Protein AF-A0A2S2QX15-F1 (afdb_monomer_lite)

Radius of gyration: 32.03 Å; chains: 1; bounding box: 72×60×104 Å

Structure (mmCIF, N/CA/C/O backbone):
data_AF-A0A2S2QX15-F1
#
_entry.id   AF-A0A2S2QX15-F1
#
loop_
_atom_site.group_PDB
_atom_site.id
_atom_site.type_symbol
_atom_site.label_atom_id
_atom_site.label_alt_id
_atom_site.label_comp_id
_atom_site.label_asym_id
_atom_site.label_entity_id
_atom_site.label_seq_id
_atom_site.pdbx_PDB_ins_code
_atom_site.Cartn_x
_atom_site.Cartn_y
_atom_site.Cartn_z
_atom_site.occupancy
_atom_site.B_iso_or_equiv
_atom_site.auth_seq_id
_atom_site.auth_comp_id
_atom_site.auth_asym_id
_atom_site.auth_atom_id
_atom_site.pdbx_PDB_model_num
ATOM 1 N N . MET A 1 1 ? -29.315 0.159 59.457 1.00 27.55 1 MET A N 1
ATOM 2 C CA . MET A 1 1 ? -27.875 0.452 59.262 1.00 27.55 1 MET A CA 1
ATOM 3 C C . MET A 1 1 ? -27.237 -0.835 58.752 1.00 27.55 1 MET A C 1
ATOM 5 O O . MET A 1 1 ? -27.309 -1.804 59.480 1.00 27.55 1 MET A O 1
ATOM 9 N N . PHE A 1 2 ? -26.742 -0.999 57.524 1.00 24.81 2 PHE A N 1
ATOM 10 C CA . PHE A 1 2 ? -26.252 -0.057 56.514 1.00 24.81 2 PHE A CA 1
ATOM 11 C C . PHE A 1 2 ? -27.090 -0.071 55.219 1.00 24.81 2 PHE A C 1
ATOM 13 O O . PHE A 1 2 ? -27.398 -1.121 54.667 1.00 24.81 2 PHE A O 1
ATOM 20 N N . ASN A 1 3 ? -27.420 1.132 54.743 1.00 28.34 3 ASN A N 1
ATOM 21 C CA . ASN A 1 3 ? -27.923 1.431 53.403 1.00 28.34 3 ASN A CA 1
ATOM 22 C C . ASN A 1 3 ? -26.813 1.128 52.381 1.00 28.34 3 ASN A C 1
ATOM 24 O O . ASN A 1 3 ? -25.879 1.917 52.247 1.00 28.34 3 ASN A O 1
ATOM 28 N N . MET A 1 4 ? -26.905 0.018 51.647 1.00 27.78 4 MET A N 1
ATOM 29 C CA . MET A 1 4 ? -26.188 -0.112 50.376 1.00 27.78 4 MET A CA 1
ATOM 30 C C . MET A 1 4 ? -27.019 0.584 49.297 1.00 27.78 4 MET A C 1
ATOM 32 O O . MET A 1 4 ? -28.167 0.217 49.055 1.00 27.78 4 MET A O 1
ATOM 36 N N . SER A 1 5 ? -26.464 1.647 48.707 1.00 30.95 5 SER A N 1
ATOM 37 C CA . SER A 1 5 ? -27.176 2.492 47.751 1.00 30.95 5 SER A CA 1
ATOM 38 C C . SER A 1 5 ? -27.582 1.699 46.506 1.00 30.95 5 SER A C 1
ATOM 40 O O . SER A 1 5 ? -26.845 0.841 46.012 1.00 30.95 5 SER A O 1
ATOM 42 N N . LYS A 1 6 ? -28.766 2.042 45.986 1.00 34.25 6 LYS A N 1
ATOM 43 C CA . LYS A 1 6 ? -29.424 1.512 44.777 1.00 34.25 6 LYS A CA 1
ATOM 44 C C . LYS A 1 6 ? -28.538 1.519 43.519 1.00 34.25 6 LYS A C 1
ATOM 46 O O . LYS A 1 6 ? -28.888 0.918 42.513 1.00 34.25 6 LYS A O 1
ATOM 51 N N . THR A 1 7 ? -27.368 2.135 43.593 1.00 33.84 7 THR A N 1
ATOM 52 C CA . THR A 1 7 ? -26.418 2.278 42.505 1.00 33.84 7 THR A CA 1
ATOM 53 C C . THR A 1 7 ? -25.345 1.194 42.455 1.00 33.84 7 THR A C 1
ATOM 55 O O . THR A 1 7 ? -24.893 0.863 41.367 1.00 33.84 7 THR A O 1
ATOM 58 N N . LYS A 1 8 ? -25.020 0.536 43.580 1.00 32.66 8 LYS A N 1
ATOM 59 C CA . LYS A 1 8 ? -24.206 -0.700 43.562 1.00 32.66 8 LYS A CA 1
ATOM 60 C C . LYS A 1 8 ? -24.964 -1.879 42.935 1.00 32.66 8 LYS A C 1
ATOM 62 O O . LYS A 1 8 ? -24.368 -2.729 42.283 1.00 32.66 8 LYS A O 1
ATOM 67 N N . LEU A 1 9 ? -26.292 -1.874 43.069 1.00 34.81 9 LEU A N 1
ATOM 68 C CA . LEU A 1 9 ? -27.201 -2.805 42.397 1.00 34.81 9 LEU A CA 1
ATOM 69 C C . LEU A 1 9 ? -27.260 -2.573 40.882 1.00 34.81 9 LEU A C 1
ATOM 71 O O . LEU A 1 9 ? -27.378 -3.546 40.148 1.00 34.81 9 LEU A O 1
ATOM 75 N N . LEU A 1 10 ? -27.101 -1.335 40.399 1.00 35.91 10 LEU A N 1
ATOM 76 C CA . LEU A 1 10 ? -27.077 -1.017 38.967 1.00 35.91 10 LEU A CA 1
ATOM 77 C C . LEU A 1 10 ? -25.871 -1.668 38.265 1.00 35.91 10 LEU A C 1
ATOM 79 O O . LEU A 1 10 ? -26.044 -2.256 37.216 1.00 35.91 10 LEU A O 1
ATOM 83 N N . ILE A 1 11 ? -24.682 -1.670 38.870 1.00 37.09 11 ILE A N 1
ATOM 84 C CA . ILE A 1 11 ? -23.447 -2.267 38.306 1.00 37.09 11 ILE A CA 1
ATOM 85 C C . ILE A 1 11 ? -23.578 -3.775 38.112 1.00 37.09 11 ILE A C 1
ATOM 87 O O . ILE A 1 11 ? -23.282 -4.315 37.047 1.00 37.09 11 ILE A O 1
ATOM 91 N N . LEU A 1 12 ? -24.049 -4.454 39.162 1.00 33.47 12 LEU A N 1
ATOM 92 C CA . LEU A 1 12 ? -24.316 -5.890 39.155 1.00 33.47 12 LEU A CA 1
ATOM 93 C C . LEU A 1 12 ? -25.425 -6.221 38.152 1.00 33.47 12 LEU A C 1
ATOM 95 O O . LEU A 1 12 ? -25.347 -7.227 37.451 1.00 33.47 12 LEU A O 1
ATOM 99 N N . SER A 1 13 ? -26.391 -5.312 38.008 1.00 34.25 13 SER A N 1
ATOM 100 C CA . SER A 1 13 ? -27.419 -5.372 36.977 1.00 34.25 13 SER A CA 1
ATOM 101 C C . SER A 1 13 ? -26.923 -4.977 35.586 1.00 34.25 13 SER A C 1
ATOM 103 O O . SER A 1 13 ? -27.748 -4.928 34.704 1.00 34.25 13 SER A O 1
ATOM 105 N N . LEU A 1 14 ? -25.653 -4.653 35.329 1.00 39.47 14 LEU A N 1
ATOM 106 C CA . LEU A 1 14 ? -25.147 -4.339 33.975 1.00 39.47 14 LEU A CA 1
ATOM 107 C C . LEU A 1 14 ? -24.124 -5.361 33.489 1.00 39.47 14 LEU A C 1
ATOM 109 O O . LEU A 1 14 ? -24.015 -5.607 32.292 1.00 39.47 14 LEU A O 1
ATOM 113 N N . MET A 1 15 ? -23.501 -6.082 34.421 1.00 39.91 15 MET A N 1
ATOM 114 C CA . MET A 1 15 ? -22.992 -7.413 34.104 1.00 39.91 15 MET A CA 1
ATOM 115 C C . MET A 1 15 ? -24.138 -8.392 33.823 1.00 39.91 15 MET A C 1
ATOM 117 O O . MET A 1 15 ? -23.907 -9.375 33.139 1.00 39.91 15 MET A O 1
ATOM 121 N N . VAL A 1 16 ? -25.362 -8.122 34.308 1.00 34.38 16 VAL A N 1
ATOM 122 C CA . VAL A 1 16 ? -26.565 -8.960 34.160 1.00 34.38 16 VAL A CA 1
ATOM 123 C C . VAL A 1 16 ? -27.833 -8.076 34.258 1.00 34.38 16 VAL A C 1
ATOM 125 O O . VAL A 1 16 ? -28.458 -8.015 35.310 1.00 34.38 16 VAL A O 1
ATOM 128 N N . ILE A 1 17 ? -28.185 -7.354 33.186 1.00 30.58 17 ILE A N 1
ATOM 129 C CA . ILE A 1 17 ? -29.353 -6.433 33.003 1.00 30.58 17 ILE A CA 1
ATOM 130 C C . ILE A 1 17 ? -30.552 -6.670 33.960 1.00 30.58 17 ILE A C 1
ATOM 132 O O . ILE A 1 17 ? -31.004 -7.796 34.068 1.00 30.58 17 ILE A O 1
ATOM 136 N N . LYS A 1 18 ? -31.162 -5.623 34.558 1.00 27.56 18 LYS A N 1
ATOM 137 C CA . LYS A 1 18 ? -32.580 -5.558 35.035 1.00 27.56 18 LYS A CA 1
ATOM 138 C C . LYS A 1 18 ? -33.056 -4.093 35.221 1.00 27.56 18 LYS A C 1
ATOM 140 O O . LYS A 1 18 ? -32.657 -3.479 36.201 1.00 27.56 18 LYS A O 1
ATOM 145 N N . PRO A 1 19 ? -33.923 -3.525 34.340 1.00 32.06 19 PRO A N 1
ATOM 146 C CA . PRO A 1 19 ? -34.590 -2.229 34.475 1.00 32.06 19 PRO A CA 1
ATOM 147 C C . PRO A 1 19 ? -35.707 -2.232 35.526 1.00 32.06 19 PRO A C 1
ATOM 149 O O . PRO A 1 19 ? -36.268 -3.277 35.873 1.00 32.06 19 PRO A O 1
ATOM 152 N N . ILE A 1 20 ? -36.071 -1.016 35.929 1.00 31.77 20 ILE A N 1
ATOM 153 C CA . ILE A 1 20 ? -37.351 -0.616 36.520 1.00 31.77 20 ILE A CA 1
ATOM 154 C C . ILE A 1 20 ? -37.823 0.513 35.580 1.00 31.77 20 ILE A C 1
ATOM 156 O O . ILE A 1 20 ? -37.215 1.578 35.590 1.00 31.77 20 ILE A O 1
ATOM 160 N N . CYS A 1 21 ? -38.676 0.252 34.584 1.00 33.00 21 CYS A N 1
ATOM 161 C CA . CYS A 1 21 ? -40.125 0.107 34.730 1.00 33.00 21 CYS A CA 1
ATOM 162 C C . CYS A 1 21 ? -40.722 -0.943 33.768 1.00 33.00 21 CYS A C 1
ATOM 164 O O . CYS A 1 21 ? -41.161 -0.625 32.676 1.00 33.00 21 CYS A O 1
ATOM 166 N N . SER A 1 22 ? -40.832 -2.190 34.215 1.00 36.91 22 SER A N 1
ATOM 167 C CA . SER A 1 22 ? -41.876 -3.134 33.786 1.00 36.91 22 SER A CA 1
ATOM 168 C C . SER A 1 22 ? -41.894 -4.307 34.767 1.00 36.91 22 SER A C 1
ATOM 170 O O . SER A 1 22 ? -40.903 -4.579 35.445 1.00 36.91 22 SER A O 1
ATOM 172 N N . THR A 1 23 ? -43.026 -4.993 34.871 1.00 36.34 23 THR A N 1
ATOM 173 C CA . THR A 1 23 ? -43.320 -6.127 35.772 1.00 36.34 23 THR A CA 1
ATOM 174 C C . THR A 1 23 ? -42.405 -7.351 35.633 1.00 36.34 23 THR A C 1
ATOM 176 O O . THR A 1 23 ? -42.550 -8.308 36.390 1.00 36.34 23 THR A O 1
ATOM 179 N N . ASN A 1 24 ? -41.459 -7.357 34.696 1.00 36.88 24 ASN A N 1
ATOM 180 C CA . ASN A 1 24 ? -40.593 -8.508 34.460 1.00 36.88 24 ASN A CA 1
ATOM 181 C C . ASN A 1 24 ? -39.430 -8.542 35.465 1.00 36.88 24 ASN A C 1
ATOM 183 O O . ASN A 1 24 ? -39.275 -7.601 36.230 1.00 36.88 24 ASN A O 1
ATOM 187 N N . ASP A 1 25 ? -38.589 -9.590 35.492 1.00 40.06 25 ASP A N 1
ATOM 188 C CA . ASP A 1 25 ? -37.358 -9.799 36.302 1.00 40.06 25 ASP A CA 1
ATOM 189 C C . ASP A 1 25 ? -36.215 -10.183 35.332 1.00 40.06 25 ASP A C 1
ATOM 191 O O . ASP A 1 25 ? -36.330 -11.162 34.594 1.00 40.06 25 ASP A O 1
ATOM 195 N N . TYR A 1 26 ? -35.130 -9.407 35.273 1.00 39.25 26 TYR A N 1
ATOM 196 C CA . TYR A 1 26 ? -34.058 -9.585 34.307 1.00 39.25 26 TYR A CA 1
ATOM 197 C C . TYR A 1 26 ? -32.695 -9.961 34.911 1.00 39.25 26 TYR A C 1
ATOM 199 O O . TYR A 1 26 ? -31.809 -10.263 34.118 1.00 39.25 26 TYR A O 1
ATOM 207 N N . THR A 1 27 ? -32.588 -10.156 36.238 1.00 38.66 27 THR A N 1
ATOM 208 C CA . THR A 1 27 ? -31.412 -10.596 37.050 1.00 38.66 27 THR A CA 1
ATOM 209 C C . THR A 1 27 ? -30.694 -11.890 36.592 1.00 38.66 27 THR A C 1
ATOM 211 O O . THR A 1 27 ? -29.867 -12.462 37.294 1.00 38.66 27 THR A O 1
ATOM 214 N N . LYS A 1 28 ? -31.024 -12.393 35.401 1.00 41.00 28 LYS A N 1
ATOM 215 C CA . LYS A 1 28 ? -30.581 -13.628 34.757 1.00 41.00 28 LYS A CA 1
ATOM 216 C C . LYS A 1 28 ? -30.010 -13.408 33.344 1.00 41.00 28 LYS A C 1
ATOM 218 O O . LYS A 1 28 ? -29.895 -14.394 32.623 1.00 41.00 28 LYS A O 1
ATOM 223 N N . LEU A 1 29 ? -29.729 -12.176 32.897 1.00 39.59 29 LEU A N 1
ATOM 224 C CA . LEU A 1 29 ? -29.363 -11.890 31.495 1.00 39.59 29 LEU A CA 1
ATOM 225 C C . LEU A 1 29 ? -28.004 -12.424 31.026 1.00 39.59 29 LEU A C 1
ATOM 227 O O . LEU A 1 29 ? -27.910 -12.921 29.910 1.00 39.59 29 LEU A O 1
ATOM 231 N N . ILE A 1 30 ? -27.007 -12.438 31.899 1.00 39.50 30 ILE A N 1
ATOM 232 C CA . ILE A 1 30 ? -25.730 -13.131 31.736 1.00 39.50 30 ILE A CA 1
ATOM 233 C C . ILE A 1 30 ? -25.489 -13.898 33.043 1.00 39.50 30 ILE A C 1
ATOM 235 O O . ILE A 1 30 ? -25.711 -13.384 34.132 1.00 39.50 30 ILE A O 1
ATOM 239 N N . LYS A 1 31 ? -25.118 -15.167 32.984 1.00 46.03 31 LYS A N 1
ATOM 240 C CA . LYS A 1 31 ? -24.710 -15.952 34.151 1.00 46.03 31 LYS A CA 1
ATOM 241 C C . LYS A 1 31 ? -23.237 -16.279 34.001 1.00 46.03 31 LYS A C 1
ATOM 243 O O . LYS A 1 31 ? -22.771 -16.567 32.903 1.00 46.03 31 LYS A O 1
ATOM 248 N N . VAL A 1 32 ? -22.506 -16.267 35.111 1.00 40.84 32 VAL A N 1
ATOM 249 C CA . VAL A 1 32 ? -21.126 -16.762 35.138 1.00 40.84 32 VAL A CA 1
ATOM 250 C C . VAL A 1 32 ? -21.133 -18.213 34.636 1.00 40.84 32 VAL A C 1
ATOM 252 O O . VAL A 1 32 ? -21.782 -19.063 35.242 1.00 40.84 32 VAL A O 1
ATOM 255 N N . GLY A 1 33 ? -20.452 -18.476 33.515 1.00 47.66 33 GLY A N 1
ATOM 256 C CA . GLY A 1 33 ? -20.451 -19.778 32.832 1.00 47.66 33 GLY A CA 1
ATOM 257 C C . GLY A 1 33 ? -21.455 -19.933 31.680 1.00 47.66 33 GLY A C 1
ATOM 258 O O . GLY A 1 33 ? -21.588 -21.037 31.160 1.00 47.66 33 GLY A O 1
ATOM 259 N N . ASP A 1 34 ? -22.162 -18.873 31.274 1.00 51.88 34 ASP A N 1
ATOM 260 C CA . ASP A 1 34 ? -22.964 -18.893 30.046 1.00 51.88 34 ASP A CA 1
ATOM 261 C C . ASP A 1 34 ? -22.090 -19.006 28.793 1.00 51.88 34 ASP A C 1
ATOM 263 O O . ASP A 1 34 ? -21.065 -18.334 28.672 1.00 51.88 34 ASP A O 1
ATOM 267 N N . THR A 1 35 ? -22.548 -19.805 27.826 1.00 61.75 35 THR A N 1
ATOM 268 C CA . THR A 1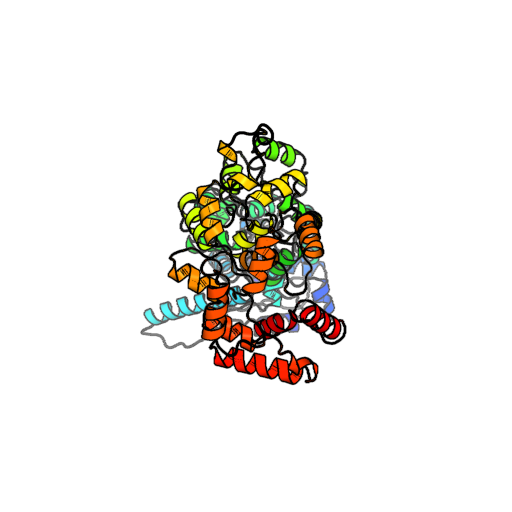 35 ? -22.018 -19.773 26.463 1.00 61.75 35 THR A CA 1
ATOM 269 C C . THR A 1 35 ? -22.657 -18.616 25.697 1.00 61.75 35 THR A C 1
ATOM 271 O O . THR A 1 35 ? -23.731 -18.114 26.042 1.00 61.75 35 THR A O 1
ATOM 274 N N . VAL A 1 36 ? -22.029 -18.187 24.606 1.00 64.06 36 VAL A N 1
ATOM 275 C CA . VAL A 1 36 ? -22.606 -17.131 23.761 1.00 64.06 36 VAL A CA 1
ATOM 276 C C . VAL A 1 36 ? -23.946 -17.540 23.158 1.00 64.06 36 VAL A C 1
ATOM 278 O O . VAL A 1 36 ? -24.858 -16.725 23.070 1.00 64.06 36 VAL A O 1
ATOM 281 N N . GLU A 1 37 ? -24.133 -18.820 22.857 1.00 65.38 37 GLU A N 1
ATOM 282 C CA . GLU A 1 37 ? -25.413 -19.357 22.396 1.00 65.38 37 GLU A CA 1
ATOM 283 C C . GLU A 1 37 ? -26.509 -19.230 23.465 1.00 65.38 37 GLU A C 1
ATOM 285 O O . GLU A 1 37 ? -27.637 -18.833 23.152 1.00 65.38 37 GLU A O 1
ATOM 290 N N . THR A 1 38 ? -26.198 -19.512 24.740 1.00 66.94 38 THR A N 1
ATOM 291 C CA . THR A 1 38 ? -27.169 -19.348 25.837 1.00 66.94 38 THR A CA 1
ATOM 292 C C . THR A 1 38 ? -27.433 -17.883 26.173 1.00 66.94 38 THR A C 1
ATOM 294 O O . THR A 1 38 ? -28.509 -17.572 26.698 1.00 66.94 38 THR A O 1
ATOM 297 N N . TYR A 1 39 ? -26.496 -16.982 25.877 1.00 69.56 39 TYR A N 1
ATOM 298 C CA . TYR A 1 39 ? -26.704 -15.537 25.939 1.00 69.56 39 TYR A CA 1
ATOM 299 C C . TYR A 1 39 ? -27.616 -15.056 24.805 1.00 69.56 39 TYR A C 1
ATOM 301 O O . TYR A 1 39 ? -28.701 -14.548 25.082 1.00 69.56 39 TYR A O 1
ATOM 309 N N . VAL A 1 40 ? -27.255 -15.303 23.542 1.00 68.12 40 VAL A N 1
ATOM 310 C CA . VAL A 1 40 ? -28.013 -14.837 22.365 1.00 68.12 40 VAL A CA 1
ATOM 311 C C . VAL A 1 40 ? -29.449 -15.357 22.398 1.00 68.12 40 VAL A C 1
ATOM 313 O O . VAL A 1 40 ? -30.401 -14.596 22.220 1.00 68.12 40 VAL A O 1
ATOM 316 N N . LYS A 1 41 ? -29.638 -16.645 22.717 1.00 73.12 41 LYS A N 1
ATOM 317 C CA . LYS A 1 41 ? -30.975 -17.240 22.860 1.00 73.12 41 LYS A CA 1
ATOM 318 C C . LYS A 1 41 ? -31.809 -16.533 23.930 1.00 73.12 41 LYS A C 1
ATOM 320 O O . LYS A 1 41 ? -33.021 -16.420 23.794 1.00 73.12 41 LYS A O 1
ATOM 325 N N . ARG A 1 42 ? -31.181 -16.051 24.999 1.00 70.81 42 ARG A N 1
ATOM 326 C CA . ARG A 1 42 ? -31.864 -15.386 26.112 1.00 70.81 42 ARG A CA 1
ATOM 327 C C . ARG A 1 42 ? -32.177 -13.928 25.841 1.00 70.81 42 ARG A C 1
ATOM 329 O O . ARG A 1 42 ? -33.249 -13.502 26.254 1.00 70.81 42 ARG A O 1
ATOM 336 N N . MET A 1 43 ? -31.286 -13.207 25.160 1.00 71.25 43 MET A N 1
ATOM 337 C CA . MET A 1 43 ? -31.567 -11.857 24.664 1.00 71.25 43 MET A CA 1
ATOM 338 C C . MET A 1 43 ? -32.780 -11.902 23.738 1.00 71.25 43 MET A C 1
ATOM 340 O O . MET A 1 43 ? -33.771 -11.222 23.989 1.00 71.25 43 MET A O 1
ATOM 344 N N . LYS A 1 44 ? -32.769 -12.837 22.779 1.00 74.56 44 LYS A N 1
ATOM 345 C CA . LYS A 1 44 ? -33.888 -13.075 21.864 1.00 74.56 44 LYS A CA 1
ATOM 346 C C . LYS A 1 44 ? -35.184 -13.458 22.584 1.00 74.56 44 LYS A C 1
ATOM 348 O O . LYS A 1 44 ? -36.227 -12.902 22.289 1.00 74.56 44 LYS A O 1
ATOM 353 N N . ASN A 1 45 ? -35.133 -14.373 23.555 1.00 71.88 45 ASN A N 1
ATOM 354 C CA . ASN A 1 45 ? -36.322 -14.793 24.314 1.00 71.88 45 ASN A CA 1
ATOM 355 C C . ASN A 1 45 ? -36.906 -13.699 25.223 1.00 71.88 45 ASN A C 1
ATOM 357 O O . ASN A 1 45 ? -37.978 -13.897 25.790 1.00 71.88 45 ASN A O 1
ATOM 361 N N . ARG A 1 46 ? -36.166 -12.614 25.457 1.00 69.69 46 ARG A N 1
ATOM 362 C CA . ARG A 1 46 ? -36.575 -11.500 26.318 1.00 69.69 46 ARG A CA 1
ATOM 363 C C . ARG A 1 46 ? -36.816 -10.216 25.528 1.00 69.69 46 ARG A C 1
ATOM 365 O O . ARG A 1 46 ? -37.019 -9.192 26.167 1.00 69.69 46 ARG A O 1
ATOM 372 N N . ASP A 1 47 ? -36.768 -10.286 24.196 1.00 69.25 47 ASP A N 1
ATOM 373 C CA . ASP A 1 47 ? -36.885 -9.144 23.286 1.00 69.25 47 ASP A CA 1
ATOM 374 C C . ASP A 1 47 ? -35.911 -8.005 23.640 1.00 69.25 47 ASP A C 1
ATOM 376 O O . ASP A 1 47 ? -36.282 -6.834 23.693 1.00 69.25 47 ASP A O 1
ATOM 380 N N . LEU A 1 48 ? -34.650 -8.356 23.923 1.00 71.94 48 LEU A N 1
ATOM 381 C CA . LEU A 1 48 ? -33.592 -7.408 24.286 1.00 71.94 48 LEU A CA 1
ATOM 382 C C . LEU A 1 48 ? -32.509 -7.315 23.203 1.00 71.94 48 LEU A C 1
ATOM 384 O O . LEU A 1 48 ? -32.190 -8.337 22.589 1.00 71.94 48 LEU A O 1
ATOM 388 N N . PRO A 1 49 ? -31.902 -6.127 23.012 1.00 72.12 49 PRO A N 1
ATOM 389 C CA . PRO A 1 49 ? -30.853 -5.919 22.017 1.00 72.12 49 PRO A CA 1
ATOM 390 C C . PRO A 1 49 ? -29.567 -6.654 22.394 1.00 72.12 49 PRO A C 1
ATOM 392 O O . PRO A 1 49 ? -29.196 -6.716 23.568 1.00 72.12 49 PRO A O 1
ATOM 395 N N . ASN A 1 50 ? -28.853 -7.179 21.402 1.00 74.25 50 ASN A N 1
ATOM 396 C CA . ASN A 1 50 ? -27.517 -7.731 21.611 1.00 74.25 50 ASN A CA 1
ATOM 397 C C . ASN A 1 50 ? -26.480 -6.620 21.828 1.00 74.25 50 ASN A C 1
ATOM 399 O O . ASN A 1 50 ? -26.692 -5.449 21.513 1.00 74.25 50 ASN A O 1
ATOM 403 N N . LEU A 1 51 ? -25.317 -7.010 22.349 1.00 69.56 51 LEU A N 1
ATOM 404 C CA . LEU A 1 51 ? -24.197 -6.109 22.604 1.00 69.56 51 LEU A CA 1
ATOM 405 C C . LEU A 1 51 ? -23.817 -5.294 21.349 1.00 69.56 51 LEU A C 1
ATOM 407 O O . LEU A 1 51 ? -23.385 -5.856 20.342 1.00 69.56 51 LEU A O 1
ATOM 411 N N . GLY A 1 52 ? -23.980 -3.971 21.435 1.00 70.69 52 GLY A N 1
ATOM 412 C CA . GLY A 1 52 ? -23.650 -3.003 20.381 1.00 70.69 52 GLY A CA 1
ATOM 413 C C . GLY A 1 52 ? -24.568 -2.996 19.145 1.00 70.69 52 GLY A C 1
ATOM 414 O O . GLY A 1 52 ? -24.241 -2.318 18.175 1.00 70.69 52 GLY A O 1
ATOM 415 N N . GLU A 1 53 ? -25.670 -3.753 19.145 1.00 80.69 53 GLU A N 1
ATOM 416 C CA . GLU A 1 53 ? -26.706 -3.691 18.097 1.00 80.69 53 GLU A CA 1
ATOM 417 C C . GLU A 1 53 ? -27.290 -2.274 18.020 1.00 80.69 53 GLU A C 1
ATOM 419 O O . GLU A 1 53 ? -27.422 -1.638 19.059 1.00 80.69 53 GLU A O 1
ATOM 424 N N . SER A 1 54 ? -27.595 -1.746 16.827 1.00 84.88 54 SER A N 1
ATOM 425 C CA . SER A 1 54 ? -28.222 -0.416 16.710 1.00 84.88 54 SER A CA 1
ATOM 426 C C . SER A 1 54 ? -29.721 -0.461 17.029 1.00 84.88 54 SER A C 1
ATOM 428 O O . SER A 1 54 ? -30.350 -1.518 16.954 1.00 84.88 54 SER A O 1
ATOM 430 N N . TYR A 1 55 ? -30.339 0.689 17.332 1.00 83.81 55 TYR A N 1
ATOM 431 C CA . TYR A 1 55 ? -31.781 0.719 17.619 1.00 83.81 55 TYR A CA 1
ATOM 432 C C . TYR A 1 55 ? -32.614 0.291 16.400 1.00 83.81 55 TYR A C 1
ATOM 434 O O . TYR A 1 55 ? -33.622 -0.405 16.527 1.00 83.81 55 TYR A O 1
ATOM 442 N N . GLU A 1 56 ? -32.168 0.664 15.200 1.00 84.69 56 GLU A N 1
ATOM 443 C CA . GLU A 1 56 ? -32.800 0.263 13.942 1.00 84.69 56 GLU A CA 1
ATOM 444 C C . GLU A 1 56 ? -32.672 -1.249 13.695 1.00 84.69 56 GLU A C 1
ATOM 446 O O . GLU A 1 56 ? -33.653 -1.910 13.352 1.00 84.69 56 GLU A O 1
ATOM 451 N N . GLU A 1 57 ? -31.485 -1.823 13.918 1.00 86.12 57 GLU A N 1
ATOM 452 C CA . GLU A 1 57 ? -31.262 -3.271 13.815 1.00 86.12 57 GLU A CA 1
ATOM 453 C C . GLU A 1 57 ? -32.141 -4.028 14.826 1.00 86.12 57 GLU A C 1
ATOM 455 O O . GLU A 1 57 ? -32.864 -4.956 14.450 1.00 86.12 57 GLU A O 1
ATOM 460 N N . PHE A 1 58 ? -32.167 -3.569 16.081 1.00 83.06 58 PHE A N 1
ATOM 461 C CA . PHE A 1 58 ? -32.962 -4.160 17.154 1.00 83.06 58 PHE A CA 1
ATOM 462 C C . PHE A 1 58 ? -34.467 -4.146 16.850 1.00 83.06 58 PHE A C 1
ATOM 464 O O . PHE A 1 58 ? -35.126 -5.184 16.939 1.00 83.06 58 PHE A O 1
ATOM 471 N N . THR A 1 59 ? -35.022 -2.999 16.451 1.00 81.56 59 THR A N 1
ATOM 472 C CA . THR A 1 59 ? -36.459 -2.856 16.139 1.00 81.56 59 THR A CA 1
ATOM 473 C C . THR A 1 59 ? -36.876 -3.678 14.919 1.00 81.56 59 THR A C 1
ATOM 475 O O . THR A 1 59 ? -37.969 -4.243 14.888 1.00 81.56 59 THR A O 1
ATOM 478 N N . LYS A 1 60 ? -35.989 -3.832 13.930 1.00 83.31 60 LYS A N 1
ATOM 479 C CA . LYS A 1 60 ? -36.215 -4.726 12.787 1.00 83.31 60 LYS A CA 1
ATOM 480 C C . LYS A 1 60 ? -36.236 -6.201 13.200 1.00 83.31 60 LYS A C 1
ATOM 482 O O . LYS A 1 60 ? -37.017 -6.983 12.648 1.00 83.31 60 LYS A O 1
ATOM 487 N N . ASN A 1 61 ? -35.390 -6.577 14.158 1.00 77.62 61 ASN A N 1
ATOM 488 C CA . ASN A 1 61 ? -35.244 -7.948 14.641 1.00 77.62 61 ASN A CA 1
ATOM 489 C C . ASN A 1 61 ? -36.322 -8.346 15.669 1.00 77.62 61 ASN A C 1
ATOM 491 O O . ASN A 1 61 ? -36.716 -9.515 15.710 1.00 77.62 61 ASN A O 1
ATOM 495 N N . CYS A 1 62 ? -36.851 -7.392 16.442 1.00 70.88 62 CYS A N 1
ATOM 496 C CA . CYS A 1 62 ? -37.888 -7.601 17.456 1.00 70.88 62 CYS A CA 1
ATOM 497 C C . CYS A 1 62 ? -39.206 -6.915 17.059 1.00 70.88 62 CYS A C 1
ATOM 499 O O . CYS A 1 62 ? -39.478 -5.782 17.440 1.00 70.88 62 CYS A O 1
ATOM 501 N N . LYS A 1 63 ? -40.065 -7.630 16.319 1.00 59.78 63 LYS A N 1
ATOM 502 C CA . LYS A 1 63 ? -41.329 -7.092 15.769 1.00 59.78 63 LYS A CA 1
ATOM 503 C C . LYS A 1 63 ? -42.385 -6.667 16.810 1.00 59.78 63 LYS A C 1
ATOM 505 O O . LYS A 1 63 ? -43.323 -5.981 16.426 1.00 59.78 63 LYS A O 1
ATOM 510 N N . ASN A 1 64 ? -42.246 -7.073 18.077 1.00 57.25 64 ASN A N 1
ATOM 511 C CA . ASN A 1 64 ? -43.238 -6.874 19.148 1.00 57.25 64 ASN A CA 1
ATOM 512 C C . ASN A 1 64 ? -42.625 -6.316 20.454 1.00 57.25 64 ASN A C 1
ATOM 514 O O . ASN A 1 64 ? -43.176 -6.561 21.525 1.00 57.25 64 ASN A O 1
ATOM 518 N N . SER A 1 65 ? -41.472 -5.637 20.419 1.00 55.81 65 SER A N 1
ATOM 519 C CA . SER A 1 65 ? -40.871 -5.147 21.666 1.00 55.81 65 SER A CA 1
ATOM 520 C C . SER A 1 65 ? -41.587 -3.887 22.178 1.00 55.81 65 SER A C 1
ATOM 522 O O . SER A 1 65 ? -41.595 -2.849 21.522 1.00 55.81 65 SER A O 1
ATOM 524 N N . ASP A 1 66 ? -42.126 -3.943 23.401 1.00 63.03 66 ASP A N 1
ATOM 525 C CA . ASP A 1 66 ? -42.590 -2.768 24.170 1.00 63.03 66 ASP A CA 1
ATOM 526 C C . ASP A 1 66 ? -41.406 -1.907 24.682 1.00 63.03 66 ASP A C 1
ATOM 528 O O . ASP A 1 66 ? -41.534 -1.135 25.632 1.00 63.03 66 ASP A O 1
ATOM 532 N N . PHE A 1 67 ? -40.217 -2.074 24.095 1.00 65.81 67 PHE A N 1
ATOM 533 C CA . PHE A 1 67 ? -38.966 -1.515 24.587 1.00 65.81 67 PHE A CA 1
ATOM 534 C C . PHE A 1 67 ? -38.815 -0.070 24.110 1.00 65.81 67 PHE A C 1
ATOM 536 O O . PHE A 1 67 ? -38.624 0.204 22.920 1.00 65.81 67 PHE A O 1
ATOM 543 N N . THR A 1 68 ? -38.920 0.874 25.042 1.00 72.19 68 THR A N 1
ATOM 544 C CA . THR A 1 68 ? -38.842 2.300 24.709 1.00 72.19 68 THR A CA 1
ATOM 545 C C . THR A 1 68 ? -37.420 2.702 24.304 1.00 72.19 68 THR A C 1
ATOM 547 O O . THR A 1 68 ? -36.437 2.092 24.729 1.00 72.19 68 THR A O 1
ATOM 550 N N . LEU A 1 69 ? -37.287 3.768 23.505 1.00 74.06 69 LEU A N 1
ATOM 551 C CA . LEU A 1 69 ? -35.974 4.317 23.137 1.00 74.06 69 LEU A CA 1
ATOM 552 C C . LEU A 1 69 ? -35.140 4.692 24.380 1.00 74.06 69 LEU A C 1
ATOM 554 O O . LEU A 1 69 ? -33.945 4.430 24.412 1.00 74.06 69 LEU A O 1
ATOM 558 N N . ASP A 1 70 ? -35.768 5.230 25.429 1.00 71.44 70 ASP A N 1
ATOM 559 C CA . ASP A 1 70 ? -35.097 5.583 26.692 1.00 71.44 70 ASP A CA 1
ATOM 560 C C . ASP A 1 70 ? -34.574 4.347 27.451 1.00 71.44 70 ASP A C 1
ATOM 562 O O . ASP A 1 70 ? -33.461 4.359 27.981 1.00 71.44 70 ASP A O 1
ATOM 566 N N . GLU A 1 71 ? -35.334 3.247 27.481 1.00 70.62 71 GLU A N 1
ATOM 567 C CA . GLU A 1 71 ? -34.869 1.980 28.063 1.00 70.62 71 GLU A CA 1
ATOM 568 C C . GLU A 1 71 ? -33.715 1.374 27.266 1.00 70.62 71 GLU A C 1
ATOM 570 O O . GLU A 1 71 ? -32.755 0.870 27.858 1.00 70.62 71 GLU A O 1
ATOM 575 N N . TYR A 1 72 ? -33.781 1.478 25.939 1.00 77.31 72 TYR A N 1
ATOM 576 C CA . TYR A 1 72 ? -32.702 1.084 25.047 1.00 77.31 72 TYR A CA 1
ATOM 577 C C . TYR A 1 72 ? -31.434 1.900 25.280 1.00 77.31 72 TYR A C 1
ATOM 579 O O . TYR A 1 72 ? -30.378 1.314 25.502 1.00 77.31 72 TYR A O 1
ATOM 587 N N . GLU A 1 73 ? -31.517 3.227 25.323 1.00 76.88 73 GLU A N 1
ATOM 588 C CA . GLU A 1 73 ? -30.355 4.086 25.563 1.00 76.88 73 GLU A CA 1
ATOM 589 C C . GLU A 1 73 ? -29.731 3.827 26.942 1.00 76.88 73 GLU A C 1
ATOM 591 O O . GLU A 1 73 ? -28.513 3.694 27.071 1.00 76.88 73 GLU A O 1
ATOM 596 N N . LYS A 1 74 ? -30.548 3.666 27.993 1.00 72.94 74 LYS A N 1
ATOM 597 C CA . LYS A 1 74 ? -30.058 3.319 29.342 1.00 72.94 74 LYS A CA 1
ATOM 598 C C . LYS A 1 74 ? -29.310 1.991 29.358 1.00 72.94 74 LYS A C 1
ATOM 600 O O . LYS A 1 74 ? -28.289 1.873 30.048 1.00 72.94 74 LYS A O 1
ATOM 605 N N . LEU A 1 75 ? -29.828 1.007 28.624 1.00 72.75 75 LEU A N 1
ATOM 606 C CA . LEU A 1 75 ? -29.203 -0.295 28.478 1.00 72.75 75 LEU A CA 1
ATOM 607 C C . LEU A 1 75 ? -27.911 -0.202 27.663 1.00 72.75 75 LEU A C 1
ATOM 609 O O . LEU A 1 75 ? -26.882 -0.686 28.112 1.00 72.75 75 LEU A O 1
ATOM 613 N N . MET A 1 76 ? -27.911 0.428 26.498 1.00 75.44 76 MET A N 1
ATOM 614 C CA . MET A 1 76 ? -26.737 0.437 25.625 1.00 75.44 76 MET A CA 1
ATOM 615 C C . MET A 1 76 ? -25.594 1.261 26.201 1.00 75.44 76 MET A C 1
ATOM 617 O O . MET A 1 76 ? -24.445 0.820 26.209 1.00 75.44 76 MET A O 1
ATOM 621 N N . ASP A 1 77 ? -25.902 2.405 26.808 1.00 74.19 77 ASP A N 1
ATOM 622 C CA . ASP A 1 77 ? -24.912 3.229 27.493 1.00 74.19 77 ASP A CA 1
ATOM 623 C C . ASP A 1 77 ? -24.233 2.469 28.648 1.00 74.19 77 ASP A C 1
ATOM 625 O O . ASP A 1 77 ? -23.213 2.911 29.175 1.00 74.19 77 ASP A O 1
ATOM 629 N N . SER A 1 78 ? -24.812 1.355 29.116 1.00 69.56 78 SER A N 1
ATOM 630 C CA . SER A 1 78 ? -24.260 0.504 30.175 1.00 69.56 78 SER A CA 1
ATOM 631 C C . SER A 1 78 ? -23.065 -0.347 29.787 1.00 69.56 78 SER A C 1
ATOM 633 O O . SER A 1 78 ? -22.393 -0.870 30.673 1.00 69.56 78 SER A O 1
ATOM 635 N N . PHE A 1 79 ? -22.781 -0.466 28.497 1.00 71.06 79 PHE A N 1
ATOM 636 C CA . PHE A 1 79 ? -21.623 -1.205 28.038 1.00 71.06 79 PHE A CA 1
ATOM 637 C C . PHE A 1 79 ? -20.387 -0.293 28.041 1.00 71.06 79 PHE A C 1
ATOM 639 O O . PHE A 1 79 ? -20.468 0.858 27.584 1.00 71.06 79 PHE A O 1
ATOM 646 N N . PRO A 1 80 ? -19.240 -0.758 28.573 1.00 70.44 80 PRO A N 1
ATOM 647 C CA . PRO A 1 80 ? -17.996 -0.017 28.446 1.00 70.44 80 PRO A CA 1
ATOM 648 C C . PRO A 1 80 ? -17.551 -0.018 26.983 1.00 70.44 80 PRO A C 1
ATOM 650 O O . PRO A 1 80 ? -17.742 -1.004 26.264 1.00 70.44 80 PRO A O 1
ATOM 653 N N . ILE A 1 81 ? -16.963 1.094 26.550 1.00 77.25 81 ILE A N 1
ATOM 654 C CA . ILE A 1 81 ? -16.366 1.227 25.216 1.00 77.25 81 ILE A CA 1
ATOM 655 C C . ILE A 1 81 ? -14.975 0.567 25.241 1.00 77.25 81 ILE A C 1
ATOM 657 O O . ILE A 1 81 ? -14.321 0.513 26.284 1.00 77.25 81 ILE A O 1
ATOM 661 N N . ILE A 1 82 ? -14.507 0.032 24.108 1.00 74.94 82 ILE A N 1
ATOM 662 C CA . ILE A 1 82 ? -13.157 -0.547 24.013 1.00 74.94 82 ILE A CA 1
ATOM 663 C C . ILE A 1 82 ? -12.116 0.505 24.450 1.00 74.94 82 ILE A C 1
ATOM 665 O O . ILE A 1 82 ? -12.174 1.655 24.021 1.00 74.94 82 ILE A O 1
ATOM 669 N N . TYR A 1 83 ? -11.186 0.104 25.324 1.00 71.38 83 TYR A N 1
ATOM 670 C CA . TYR A 1 83 ? -10.167 0.955 25.970 1.00 71.38 83 TYR A CA 1
ATOM 671 C C . TYR A 1 83 ? -10.687 2.085 26.872 1.00 71.38 83 TYR A C 1
ATOM 673 O O . TYR A 1 83 ? -9.905 2.932 27.309 1.00 71.38 83 TYR A O 1
ATOM 681 N N . GLU A 1 84 ? -11.977 2.099 27.202 1.00 73.69 84 GLU A N 1
ATOM 682 C CA . GLU A 1 84 ? -12.518 3.078 28.133 1.00 73.69 84 GLU A CA 1
ATOM 683 C C . GLU A 1 84 ? -11.991 2.849 29.557 1.00 73.69 84 GLU A C 1
ATOM 685 O O . GLU A 1 84 ? -12.063 1.749 30.107 1.00 73.69 84 GLU A O 1
ATOM 690 N N . LEU A 1 85 ? -11.477 3.913 30.177 1.00 69.62 85 LEU A N 1
ATOM 691 C CA . LEU A 1 85 ? -11.061 3.873 31.577 1.00 69.62 85 LEU A CA 1
ATOM 692 C C . LEU A 1 85 ? -12.269 3.825 32.518 1.00 69.62 85 LEU A C 1
ATOM 694 O O . LEU A 1 85 ? -13.304 4.435 32.254 1.00 69.62 85 LEU A O 1
ATOM 698 N N . LEU A 1 86 ? -12.094 3.188 33.679 1.00 68.38 86 LEU A N 1
ATOM 699 C CA . LEU A 1 86 ? -13.123 3.095 34.722 1.00 68.38 86 LEU A CA 1
ATOM 700 C C . LEU A 1 86 ? -13.743 4.439 35.091 1.00 68.38 86 LEU A C 1
ATOM 702 O O . LEU A 1 86 ? -14.964 4.550 35.161 1.00 68.38 86 LEU A O 1
ATOM 706 N N . ASP A 1 87 ? -12.918 5.466 35.274 1.00 68.50 87 ASP A N 1
ATOM 707 C CA . ASP A 1 87 ? -13.395 6.799 35.637 1.00 68.50 87 ASP A CA 1
ATOM 708 C C . ASP A 1 87 ? -14.183 7.468 34.502 1.00 68.50 87 ASP A C 1
ATOM 710 O O . ASP A 1 87 ? -15.097 8.246 34.773 1.00 68.50 87 ASP A O 1
ATOM 714 N N . SER A 1 88 ? -13.872 7.162 33.234 1.00 74.94 88 SER A N 1
ATOM 715 C CA . SER A 1 88 ? -14.673 7.606 32.079 1.00 74.94 88 SER A CA 1
ATOM 716 C C . SER A 1 88 ? -16.048 6.974 32.145 1.00 74.94 88 SER A C 1
ATOM 718 O O . SER A 1 88 ? -17.069 7.663 32.143 1.00 74.94 88 SER A O 1
ATOM 720 N N . PHE A 1 89 ? -16.060 5.653 32.290 1.00 73.62 89 PHE A N 1
ATOM 721 C CA . PHE A 1 89 ? -17.279 4.876 32.317 1.00 73.62 89 PHE A CA 1
ATOM 722 C C . PHE A 1 89 ? -18.164 5.269 33.511 1.00 73.62 89 PHE A C 1
ATOM 724 O O . PHE A 1 89 ? -19.365 5.492 33.363 1.00 73.62 89 PHE A O 1
ATOM 731 N N . ALA A 1 90 ? -17.565 5.473 34.688 1.00 68.75 90 ALA A N 1
ATOM 732 C CA . ALA A 1 90 ? -18.248 5.970 35.878 1.00 68.75 90 ALA A CA 1
ATOM 733 C C . ALA A 1 90 ? -18.814 7.389 35.686 1.00 68.75 90 ALA A C 1
ATOM 735 O O . ALA A 1 90 ? -19.924 7.672 36.146 1.00 68.75 90 ALA A O 1
ATOM 736 N N . ARG A 1 91 ? -18.097 8.276 34.977 1.00 70.81 91 ARG A N 1
ATOM 737 C CA . ARG A 1 91 ? -18.574 9.629 34.646 1.00 70.81 91 ARG A CA 1
ATOM 738 C C . ARG A 1 91 ? -19.760 9.611 33.685 1.00 70.81 91 ARG A C 1
ATOM 740 O O . ARG A 1 91 ? -20.731 10.323 33.947 1.00 70.81 91 ARG A O 1
ATOM 747 N N . ARG A 1 92 ? -19.743 8.759 32.649 1.00 74.25 92 ARG A N 1
ATOM 748 C CA . ARG A 1 92 ? -20.911 8.553 31.763 1.00 74.25 92 ARG A CA 1
ATOM 749 C C . ARG A 1 92 ? -22.151 8.123 32.552 1.00 74.25 92 ARG A C 1
ATOM 751 O O . ARG A 1 92 ? -23.271 8.486 32.195 1.00 74.25 92 ARG A O 1
ATOM 758 N N . LYS A 1 93 ? -21.945 7.416 33.668 1.00 66.81 93 LYS A N 1
ATOM 759 C CA . LYS A 1 93 ? -23.008 6.849 34.503 1.00 66.81 93 LYS A CA 1
ATOM 760 C C . LYS A 1 93 ? -23.596 7.757 35.579 1.00 66.81 93 LYS A C 1
ATOM 762 O O . LYS A 1 93 ? -24.563 7.328 36.195 1.00 66.81 93 LYS A O 1
ATOM 767 N N . GLN A 1 94 ? -23.071 8.969 35.790 1.00 51.69 94 GLN A N 1
ATOM 768 C CA . GLN A 1 94 ? -23.523 9.925 36.820 1.00 51.69 94 GLN A CA 1
ATOM 769 C C . GLN A 1 94 ? -24.017 9.256 38.121 1.00 51.69 94 GLN A C 1
ATOM 771 O O . GLN A 1 94 ? -25.208 9.182 38.415 1.00 51.69 94 GLN A O 1
ATOM 776 N N . GLY A 1 95 ? -23.053 8.825 38.938 1.00 48.31 95 GLY A N 1
ATOM 777 C CA . GLY A 1 95 ? -23.251 8.568 40.361 1.00 48.31 95 GLY A CA 1
ATOM 778 C C . GLY A 1 95 ? -23.014 7.121 40.771 1.00 48.31 95 GLY A C 1
ATOM 779 O O . GLY A 1 95 ? -23.743 6.229 40.381 1.00 48.31 95 GLY A O 1
ATOM 780 N N . SER A 1 96 ? -22.085 6.911 41.708 1.00 40.75 96 SER A N 1
ATOM 781 C CA . SER A 1 96 ? -22.067 5.804 42.690 1.00 40.75 96 SER A CA 1
ATOM 782 C C . SER A 1 96 ? -21.899 4.363 42.192 1.00 40.75 96 SER A C 1
ATOM 784 O O . SER A 1 96 ? -22.447 3.429 42.781 1.00 40.75 96 SER A O 1
ATOM 786 N N . ILE A 1 97 ? -21.065 4.162 41.178 1.00 44.97 97 ILE A N 1
ATOM 787 C CA . ILE A 1 97 ? -20.610 2.829 40.807 1.00 44.97 97 ILE A CA 1
ATOM 788 C C . ILE A 1 97 ? -19.179 2.591 41.323 1.00 44.97 97 ILE A C 1
ATOM 790 O O . ILE A 1 97 ? -18.264 3.320 40.964 1.00 44.97 97 ILE A O 1
ATOM 794 N N . THR A 1 98 ? -18.992 1.586 42.183 1.00 41.34 98 THR A N 1
ATOM 795 C CA . THR A 1 98 ? -17.673 1.056 42.585 1.00 41.34 98 THR A CA 1
ATOM 796 C C . THR A 1 98 ? -17.549 -0.338 41.989 1.00 41.34 98 THR A C 1
ATOM 798 O O . THR A 1 98 ? -18.279 -1.239 42.396 1.00 41.34 98 THR A O 1
ATOM 801 N N . TYR A 1 99 ? -16.695 -0.489 40.980 1.00 45.03 99 TYR A N 1
ATOM 802 C CA . TYR A 1 99 ? -16.371 -1.786 40.391 1.00 45.03 99 TYR A CA 1
ATOM 803 C C . TYR A 1 99 ? -15.403 -2.528 41.314 1.00 45.03 99 TYR A C 1
ATOM 805 O O . TYR A 1 99 ? -14.560 -1.903 41.953 1.00 45.03 99 TYR A O 1
ATOM 813 N N . GLU A 1 100 ? -15.499 -3.852 41.364 1.00 48.00 100 GLU A N 1
ATOM 814 C CA . GLU A 1 100 ? -14.345 -4.653 41.763 1.00 48.00 100 GLU A CA 1
ATOM 815 C C . GLU A 1 100 ? -13.427 -4.753 40.543 1.00 48.00 100 GLU A C 1
ATOM 817 O O . GLU A 1 100 ? -13.869 -5.201 39.479 1.00 48.00 100 GLU A O 1
ATOM 822 N N . ASP A 1 101 ? -12.173 -4.315 40.686 1.00 50.91 101 ASP A N 1
ATOM 823 C CA . ASP A 1 101 ? -11.186 -4.246 39.597 1.00 50.91 101 ASP A CA 1
ATOM 824 C C . ASP A 1 101 ? -11.064 -5.573 38.829 1.00 50.91 101 ASP A C 1
ATOM 826 O O . ASP A 1 101 ? -10.853 -5.587 37.617 1.00 50.91 101 ASP A O 1
ATOM 830 N N . GLU A 1 102 ? -11.260 -6.704 39.510 1.00 50.19 102 GLU A N 1
ATOM 831 C CA . GLU A 1 102 ? -11.182 -8.047 38.930 1.00 50.19 102 GLU A CA 1
ATOM 832 C C . GLU A 1 102 ? -12.222 -8.298 37.823 1.00 50.19 102 GLU A C 1
ATOM 834 O O . GLU A 1 102 ? -11.887 -8.891 36.796 1.00 50.19 102 GLU A O 1
ATOM 839 N N . ASN A 1 103 ? -13.455 -7.800 37.966 1.00 50.62 103 ASN A N 1
ATOM 840 C CA . ASN A 1 103 ? -14.535 -8.040 36.999 1.00 50.62 103 ASN A CA 1
ATOM 841 C C . ASN A 1 103 ? -14.371 -7.219 35.715 1.00 50.62 103 ASN A C 1
ATOM 843 O O . ASN A 1 103 ? -14.671 -7.693 34.616 1.00 50.62 103 ASN A O 1
ATOM 847 N N . LEU A 1 104 ? -13.861 -5.993 35.836 1.00 51.16 104 LEU A N 1
ATOM 848 C CA . LEU A 1 104 ? -13.549 -5.176 34.670 1.00 51.16 104 LEU A CA 1
ATOM 849 C C . LEU A 1 104 ? -12.286 -5.679 33.966 1.00 51.16 104 LEU A C 1
ATOM 851 O O . LEU A 1 104 ? -12.263 -5.754 32.740 1.00 51.16 104 LEU A O 1
ATOM 855 N N . ASN A 1 105 ? -11.258 -6.070 34.723 1.00 54.06 105 ASN A N 1
ATOM 856 C CA . ASN A 1 105 ? -10.061 -6.682 34.154 1.00 54.06 105 ASN A CA 1
ATOM 857 C C . ASN A 1 105 ? -10.407 -7.962 33.387 1.00 54.06 105 ASN A C 1
ATOM 859 O O . ASN A 1 105 ? -9.872 -8.177 32.300 1.00 54.06 105 ASN A O 1
ATOM 863 N N . TYR A 1 106 ? -11.354 -8.758 33.897 1.00 55.22 106 TYR A N 1
ATOM 864 C CA . TYR A 1 106 ? -11.912 -9.890 33.166 1.00 55.22 106 TYR A CA 1
ATOM 865 C C . TYR A 1 106 ? -12.548 -9.432 31.847 1.00 55.22 106 TYR A C 1
ATOM 867 O O . TYR A 1 106 ? -12.108 -9.874 30.796 1.00 55.22 106 TYR A O 1
ATOM 875 N N . LEU A 1 107 ? -13.495 -8.487 31.849 1.00 55.56 107 LEU A N 1
ATOM 876 C CA . LEU A 1 107 ? -14.124 -7.988 30.612 1.00 55.56 107 LEU A CA 1
ATOM 877 C C . LEU A 1 107 ? -13.106 -7.444 29.592 1.00 55.56 107 LEU A C 1
ATOM 879 O O . LEU A 1 107 ? -13.146 -7.821 28.422 1.00 55.56 107 LEU A O 1
ATOM 883 N N . ILE A 1 108 ? -12.143 -6.633 30.034 1.00 57.00 108 ILE A N 1
ATOM 884 C CA . ILE A 1 108 ? -11.083 -6.061 29.188 1.00 57.00 108 ILE A CA 1
ATOM 885 C C . ILE A 1 108 ? -10.212 -7.148 28.537 1.00 57.00 108 ILE A C 1
ATOM 887 O O . ILE A 1 108 ? -9.652 -6.924 27.462 1.00 57.00 108 ILE A O 1
ATOM 891 N N . GLU A 1 109 ? -10.067 -8.324 29.154 1.00 63.69 109 GLU A N 1
ATOM 892 C CA . GLU A 1 109 ? -9.303 -9.432 28.572 1.00 63.69 109 GLU A CA 1
ATOM 893 C C . GLU A 1 109 ? -10.018 -10.133 27.402 1.00 63.69 109 GLU A C 1
ATOM 895 O O . GLU A 1 109 ? -9.319 -10.710 26.554 1.00 63.69 109 GLU A O 1
ATOM 900 N N . TYR A 1 110 ? -11.355 -10.075 27.346 1.00 70.12 110 TYR A N 1
ATOM 901 C CA . TYR A 1 110 ? -12.201 -10.721 26.323 1.00 70.12 110 TYR A CA 1
ATOM 902 C C . TYR A 1 110 ? -12.834 -9.744 25.333 1.00 70.12 110 TYR A C 1
ATOM 904 O O . TYR A 1 110 ? -13.478 -10.178 24.377 1.00 70.12 110 TYR A O 1
ATOM 912 N N . TYR A 1 111 ? -12.651 -8.442 25.540 1.00 75.06 111 TYR A N 1
ATOM 913 C CA . TYR A 1 111 ? -13.047 -7.434 24.568 1.00 75.06 111 TYR A CA 1
ATOM 914 C C . TYR A 1 111 ? -12.221 -7.556 23.282 1.00 75.06 111 TYR A C 1
ATOM 916 O O . TYR A 1 111 ? -11.048 -7.949 23.350 1.00 75.06 111 TYR A O 1
ATOM 924 N N . PRO A 1 112 ? -12.812 -7.216 22.122 1.00 81.25 112 PRO A N 1
ATOM 925 C CA . PRO A 1 112 ? -12.068 -7.041 20.889 1.00 81.25 112 PRO A CA 1
ATOM 926 C C . PRO A 1 112 ? -10.966 -5.999 21.069 1.00 81.25 112 PRO A C 1
ATOM 928 O O . PRO A 1 112 ? -11.201 -4.921 21.616 1.00 81.25 112 PRO A O 1
ATOM 931 N N . GLU A 1 113 ? -9.780 -6.301 20.568 1.00 85.31 113 GLU A N 1
ATOM 932 C CA . GLU A 1 113 ? -8.786 -5.285 20.265 1.00 85.31 113 GLU A CA 1
ATOM 933 C C . GLU A 1 113 ? -9.214 -4.579 18.964 1.00 85.31 113 GLU A C 1
ATOM 935 O O . GLU A 1 113 ? -9.733 -5.186 18.024 1.00 85.31 113 GLU A O 1
ATOM 940 N N . VAL A 1 114 ? -9.023 -3.266 18.880 1.00 86.69 114 VAL A N 1
ATOM 941 C CA . VAL A 1 114 ? -9.572 -2.461 17.766 1.00 86.69 114 VAL A CA 1
ATOM 942 C C . VAL A 1 114 ? -8.971 -2.855 16.418 1.00 86.69 114 VAL A C 1
ATOM 944 O O . VAL A 1 114 ? -9.613 -2.753 15.379 1.00 86.69 114 VAL A O 1
ATOM 947 N N . TYR A 1 115 ? -7.740 -3.335 16.426 1.00 87.94 115 TYR A N 1
ATOM 948 C CA . TYR A 1 115 ? -6.950 -3.630 15.237 1.00 87.94 115 TYR A CA 1
ATOM 949 C C . TYR A 1 115 ? -6.965 -5.102 14.817 1.00 87.94 115 TYR A C 1
ATOM 951 O O . TYR A 1 115 ? -6.352 -5.444 13.807 1.00 87.94 115 TYR A O 1
ATOM 959 N N . GLU A 1 116 ? -7.602 -5.982 15.591 1.00 89.69 116 GLU A N 1
ATOM 960 C CA . GLU A 1 116 ? -7.655 -7.407 15.261 1.00 89.69 116 GLU A CA 1
ATOM 961 C C . GLU A 1 116 ? -8.873 -7.713 14.381 1.00 89.69 116 GLU A C 1
ATOM 963 O O . GLU A 1 116 ? -9.924 -7.085 14.516 1.00 89.69 116 GLU A O 1
ATOM 968 N N . SER A 1 117 ? -8.746 -8.675 13.476 1.00 93.00 117 SER A N 1
ATOM 969 C CA . SER A 1 117 ? -9.869 -9.307 12.778 1.00 93.00 117 SER A CA 1
ATOM 970 C C . SER A 1 117 ? -10.611 -10.273 13.702 1.00 93.00 117 SER A C 1
ATOM 972 O O . SER A 1 117 ? -10.061 -10.738 14.703 1.00 93.00 117 SER A O 1
ATOM 974 N N . TYR A 1 118 ? -11.832 -10.670 13.332 1.00 92.19 118 TYR A N 1
ATOM 975 C CA . TYR A 1 118 ? -12.558 -11.688 14.098 1.00 92.19 118 TYR A CA 1
ATOM 976 C C . TYR A 1 118 ? -11.758 -12.998 14.218 1.00 92.19 118 TYR A C 1
ATOM 978 O O . TYR A 1 118 ? -11.719 -13.615 15.276 1.00 92.19 118 TYR A O 1
ATOM 986 N N . SER A 1 119 ? -11.027 -13.392 13.170 1.00 91.69 119 SER A N 1
ATOM 987 C CA . SER A 1 119 ? -10.183 -14.593 13.212 1.00 91.69 119 SER A CA 1
ATOM 988 C C . SER A 1 119 ? -8.998 -14.478 14.184 1.00 91.69 119 SER A C 1
ATOM 990 O O . SER A 1 119 ? -8.653 -15.451 14.855 1.00 91.69 119 SER A O 1
ATOM 992 N N . GLU A 1 120 ? -8.380 -13.296 14.282 1.00 91.19 120 GLU A N 1
ATOM 993 C CA . GLU A 1 120 ? -7.300 -13.018 15.235 1.00 91.19 120 GLU A CA 1
ATOM 994 C C . GLU A 1 120 ? -7.844 -12.977 16.671 1.00 91.19 120 GLU A C 1
ATOM 996 O O . GLU A 1 120 ? -7.221 -13.553 17.565 1.00 91.19 120 GLU A O 1
ATOM 1001 N N . TYR A 1 121 ? -9.039 -12.408 16.869 1.00 88.25 121 TYR A N 1
ATOM 1002 C CA . TYR A 1 121 ? -9.763 -12.431 18.142 1.00 88.25 121 TYR A CA 1
ATOM 1003 C C . TYR A 1 121 ? -9.987 -13.857 18.649 1.00 88.25 121 TYR A C 1
ATOM 1005 O O . TYR A 1 121 ? -9.576 -14.177 19.764 1.00 88.25 121 TYR A O 1
ATOM 1013 N N . ILE A 1 122 ? -10.572 -14.732 17.822 1.00 87.19 122 ILE A N 1
ATOM 1014 C CA . ILE A 1 122 ? -10.831 -16.133 18.188 1.00 87.19 122 ILE A CA 1
ATOM 1015 C C . ILE A 1 122 ? -9.539 -16.819 18.639 1.00 87.19 122 ILE A C 1
ATOM 1017 O O . ILE A 1 122 ? -9.464 -17.302 19.768 1.00 87.19 122 ILE A O 1
ATOM 1021 N N . LYS A 1 123 ? -8.483 -16.749 17.817 1.00 88.56 123 LYS A N 1
ATOM 1022 C CA . LYS A 1 123 ? -7.174 -17.337 18.142 1.00 88.56 123 LYS A CA 1
ATOM 1023 C C . LYS A 1 123 ? -6.603 -16.794 19.451 1.00 88.56 123 LYS A C 1
ATOM 1025 O O . LYS A 1 123 ? -6.012 -17.539 20.231 1.00 88.56 123 LYS A O 1
ATOM 1030 N N . ARG A 1 124 ? -6.744 -15.489 19.707 1.00 85.25 124 ARG A N 1
ATOM 1031 C CA . ARG A 1 124 ? -6.256 -14.854 20.937 1.00 85.25 124 ARG A CA 1
ATOM 1032 C C . ARG A 1 124 ? -6.994 -15.372 22.169 1.00 85.25 124 ARG A C 1
ATOM 1034 O O . ARG A 1 124 ? -6.345 -15.603 23.192 1.00 85.25 124 ARG A O 1
ATOM 1041 N N . ILE A 1 125 ? -8.314 -15.538 22.094 1.00 79.19 125 ILE A N 1
ATOM 1042 C CA . ILE A 1 125 ? -9.110 -16.073 23.203 1.00 79.19 125 ILE A CA 1
ATOM 1043 C C . ILE A 1 125 ? -8.798 -17.562 23.422 1.00 79.19 125 ILE A C 1
ATOM 1045 O O . ILE A 1 125 ? -8.491 -17.944 24.550 1.00 79.19 125 ILE A O 1
ATOM 1049 N N . GLU A 1 126 ? -8.731 -18.369 22.361 1.00 79.62 126 GLU A N 1
ATOM 1050 C CA . GLU A 1 126 ? -8.379 -19.799 22.424 1.00 79.62 126 GLU A CA 1
ATOM 1051 C C . GLU A 1 126 ? -6.983 -20.038 23.031 1.00 79.62 126 GLU A C 1
ATOM 1053 O O . GLU A 1 126 ? -6.826 -20.818 23.972 1.00 79.62 126 GLU A O 1
ATOM 1058 N N . ASN A 1 127 ? -5.962 -19.296 22.587 1.00 78.56 127 ASN A N 1
ATOM 1059 C CA . ASN A 1 127 ? -4.600 -19.415 23.124 1.00 78.56 127 ASN A CA 1
ATOM 1060 C C . ASN A 1 127 ? -4.525 -19.079 24.625 1.00 78.56 127 ASN A C 1
ATOM 1062 O O . ASN A 1 127 ? -3.725 -19.656 25.375 1.00 78.56 127 ASN A O 1
ATOM 1066 N N . LYS A 1 128 ? -5.352 -18.133 25.095 1.00 70.00 128 LYS A N 1
ATOM 1067 C CA . LYS A 1 128 ? -5.454 -17.833 26.528 1.00 70.00 128 LYS A CA 1
ATOM 1068 C C . LYS A 1 128 ? -6.028 -19.024 27.291 1.00 70.00 128 LYS A C 1
ATOM 1070 O O . LYS A 1 128 ? -5.513 -19.319 28.375 1.00 70.00 128 LYS A O 1
ATOM 1075 N N . GLU A 1 129 ? -7.013 -19.730 26.739 1.00 62.59 129 GLU A N 1
ATOM 1076 C CA . GLU A 1 129 ? -7.567 -20.934 27.363 1.00 62.59 129 GLU A CA 1
ATOM 1077 C C . GLU A 1 129 ? -6.514 -22.028 27.536 1.00 62.59 129 GLU A C 1
ATOM 1079 O O . GLU A 1 129 ? -6.370 -22.577 28.631 1.00 62.59 129 GLU A O 1
ATOM 1084 N N . ASP A 1 130 ? -5.733 -22.311 26.494 1.00 58.94 130 ASP A N 1
ATOM 1085 C CA . ASP A 1 130 ? -4.708 -23.359 26.533 1.00 58.94 130 ASP A CA 1
ATOM 1086 C C . ASP A 1 130 ? -3.637 -23.058 27.582 1.00 58.94 130 ASP A C 1
ATOM 1088 O O . ASP A 1 130 ? -3.218 -23.935 28.349 1.00 58.94 130 ASP A O 1
ATOM 1092 N N . SER A 1 131 ? -3.259 -21.784 27.718 1.00 60.59 131 SER A N 1
ATOM 1093 C CA . SER A 1 131 ? -2.330 -21.342 28.758 1.00 60.59 131 SER A CA 1
ATOM 1094 C C . SER A 1 131 ? -2.887 -21.518 30.183 1.00 60.59 131 SER A C 1
ATOM 1096 O O . SER A 1 131 ? -2.125 -21.802 31.116 1.00 60.59 131 SER A O 1
ATOM 1098 N N . ARG A 1 132 ? -4.211 -21.391 30.372 1.00 58.62 132 ARG A N 1
ATOM 1099 C CA . ARG A 1 132 ? -4.895 -21.592 31.662 1.00 58.62 132 ARG A CA 1
ATOM 1100 C C . ARG A 1 132 ? -5.082 -23.077 31.978 1.00 58.62 132 ARG A C 1
ATOM 1102 O O . ARG A 1 132 ? -4.760 -23.482 33.097 1.00 58.62 132 ARG A O 1
ATOM 1109 N N . LYS A 1 133 ? -5.487 -23.897 31.000 1.00 55.66 133 LYS A N 1
ATOM 1110 C CA . LYS A 1 133 ? -5.578 -25.368 31.113 1.00 55.66 133 LYS A CA 1
ATOM 1111 C C . LYS A 1 133 ? -4.216 -25.967 31.490 1.00 55.66 133 LYS A C 1
ATOM 1113 O O . LYS A 1 133 ? -4.113 -26.717 32.457 1.00 55.66 133 LYS A O 1
ATOM 1118 N N . SER A 1 134 ? -3.139 -25.513 30.846 1.00 54.72 134 SER A N 1
ATOM 1119 C CA . SER A 1 134 ? -1.758 -25.939 31.136 1.00 54.72 134 SER A CA 1
ATOM 1120 C C . SER A 1 134 ? -1.289 -25.609 32.564 1.00 54.72 134 SER A C 1
ATOM 1122 O O . SER A 1 134 ? -0.525 -26.363 33.171 1.00 54.72 134 SER A O 1
ATOM 1124 N N . LYS A 1 135 ? -1.738 -24.477 33.128 1.00 51.34 135 LYS A N 1
ATOM 1125 C CA . LYS A 1 135 ? -1.421 -24.063 34.509 1.00 51.34 135 LYS A CA 1
ATOM 1126 C C . LYS A 1 135 ? -2.291 -24.763 35.556 1.00 51.34 135 LYS A C 1
ATOM 1128 O O . LYS A 1 135 ? -1.811 -25.005 36.661 1.00 51.34 135 LYS A O 1
ATOM 1133 N N . SER A 1 136 ? -3.534 -25.096 35.210 1.00 48.97 136 SER A N 1
ATOM 1134 C CA . SER A 1 136 ? -4.463 -25.869 36.044 1.00 48.97 136 SER A CA 1
ATOM 1135 C C . SER A 1 136 ? -3.988 -27.316 36.225 1.00 48.97 136 SER A C 1
ATOM 1137 O O . SER A 1 136 ? -3.908 -27.779 37.361 1.00 48.97 136 SER A O 1
ATOM 1139 N N . VAL A 1 137 ? -3.537 -27.979 35.152 1.00 48.66 137 VAL A N 1
ATOM 1140 C CA . VAL A 1 137 ? -3.034 -29.369 35.198 1.00 48.66 137 VAL A CA 1
ATOM 1141 C C . VAL A 1 137 ? -1.793 -29.515 36.092 1.00 48.66 137 VAL A C 1
ATOM 1143 O O . VAL A 1 137 ? -1.612 -30.542 36.737 1.00 48.66 137 VAL A O 1
ATOM 1146 N N . ARG A 1 138 ? -0.957 -28.473 36.220 1.00 45.25 138 ARG A N 1
ATOM 1147 C CA . ARG A 1 138 ? 0.198 -28.479 37.143 1.00 45.25 138 ARG A CA 1
ATOM 1148 C C . ARG A 1 138 ? -0.165 -28.231 38.613 1.00 45.25 138 ARG A C 1
ATOM 1150 O O . ARG A 1 138 ? 0.700 -28.401 39.467 1.00 45.25 138 ARG A O 1
ATOM 1157 N N . LYS A 1 139 ? -1.401 -27.819 38.921 1.00 40.38 139 LYS A N 1
ATOM 1158 C CA . LYS A 1 139 ? -1.864 -27.527 40.291 1.00 40.38 139 LYS A CA 1
ATOM 1159 C C . LYS A 1 139 ? -2.921 -28.496 40.828 1.00 40.38 139 LYS A C 1
ATOM 1161 O O . LYS A 1 139 ? -3.161 -28.472 42.031 1.00 40.38 139 LYS A O 1
ATOM 1166 N N . SER A 1 140 ? -3.518 -29.358 40.005 1.00 41.25 140 SER A N 1
ATOM 1167 C CA . SER A 1 140 ? -4.513 -30.337 40.461 1.00 41.25 140 SER A CA 1
ATOM 1168 C C . SER A 1 140 ? -3.987 -31.771 40.372 1.00 41.25 140 SER A C 1
ATOM 1170 O O . SER A 1 140 ? -4.274 -32.499 39.426 1.00 41.25 140 SER A O 1
ATOM 1172 N N . SER A 1 141 ? -3.253 -32.204 41.395 1.00 39.66 141 SER A N 1
ATOM 1173 C CA . SER A 1 141 ? -3.124 -33.632 41.708 1.00 39.66 141 SER A CA 1
ATOM 1174 C C . SER A 1 141 ? -4.173 -34.118 42.712 1.00 39.66 141 SER A C 1
ATOM 1176 O O . SER A 1 141 ? -4.103 -35.273 43.095 1.00 39.66 141 SER A O 1
ATOM 1178 N N . ASN A 1 142 ? -5.156 -33.299 43.115 1.00 42.47 142 ASN A N 1
ATOM 1179 C CA . ASN A 1 142 ? -6.294 -33.734 43.937 1.00 42.47 142 ASN A CA 1
ATOM 1180 C C . ASN A 1 142 ? -7.489 -32.767 43.821 1.00 42.47 142 ASN A C 1
ATOM 1182 O O . ASN A 1 142 ? -7.700 -31.934 44.696 1.00 42.47 142 ASN A O 1
ATOM 1186 N N . SER A 1 143 ? -8.272 -32.877 42.749 1.00 37.03 143 SER A N 1
ATOM 1187 C CA . SER A 1 143 ? -9.729 -32.668 42.791 1.00 37.03 143 SER A CA 1
ATOM 1188 C C . SER A 1 143 ? -10.340 -33.029 41.439 1.00 37.03 143 SER A C 1
ATOM 1190 O O . SER A 1 143 ? -10.069 -32.426 40.403 1.00 37.03 143 SER A O 1
ATOM 1192 N N . SER A 1 144 ? -11.161 -34.069 41.458 1.00 40.75 144 SER A N 1
ATOM 1193 C CA . SER A 1 144 ? -12.038 -34.465 40.370 1.00 40.75 144 SER A CA 1
ATOM 1194 C C . SER A 1 144 ? -13.220 -33.500 40.294 1.00 40.75 144 SER A C 1
ATOM 1196 O O . SER A 1 144 ? -14.186 -33.671 41.026 1.00 40.75 144 SER A O 1
ATOM 1198 N N . GLU A 1 145 ? -13.159 -32.514 39.404 1.00 36.06 145 GLU A N 1
ATOM 1199 C CA . GLU A 1 145 ? -14.349 -31.834 38.883 1.00 36.06 145 GLU A CA 1
ATOM 1200 C C . GLU A 1 145 ? -14.074 -31.373 37.444 1.00 36.06 145 GLU A C 1
ATOM 1202 O O . GLU A 1 145 ? -13.630 -30.261 37.165 1.00 36.06 145 GLU A O 1
ATOM 1207 N N . ASN A 1 146 ? -14.330 -32.289 36.506 1.00 36.47 146 ASN A N 1
ATOM 1208 C CA . ASN A 1 146 ? -14.469 -31.984 35.088 1.00 36.47 146 ASN A CA 1
ATOM 1209 C C . ASN A 1 146 ? -15.760 -31.177 34.883 1.00 36.47 146 ASN A C 1
ATOM 1211 O O . ASN A 1 146 ? -16.806 -31.739 34.571 1.00 36.47 146 ASN A O 1
ATOM 1215 N N . SER A 1 147 ? -15.690 -29.855 35.026 1.00 36.47 147 SER A N 1
ATOM 1216 C CA . SER A 1 147 ? -16.584 -28.966 34.285 1.00 36.47 147 SER A CA 1
ATOM 1217 C C . SER A 1 147 ? -15.739 -28.220 33.263 1.00 36.47 147 SER A C 1
ATOM 1219 O O . SER A 1 147 ? -14.942 -27.341 33.589 1.00 36.47 147 SER A O 1
ATOM 1221 N N . ALA A 1 148 ? -15.852 -28.630 32.002 1.00 38.28 148 ALA A N 1
ATOM 1222 C CA . ALA A 1 148 ? -15.311 -27.870 30.890 1.00 38.28 148 ALA A CA 1
ATOM 1223 C C . ALA A 1 148 ? -16.071 -26.535 30.835 1.00 38.28 148 ALA A C 1
ATOM 1225 O O . ALA A 1 148 ? -17.146 -26.447 30.249 1.00 38.28 148 ALA A O 1
ATOM 1226 N N . LYS A 1 149 ? -15.548 -25.507 31.512 1.00 42.88 149 LYS A N 1
ATOM 1227 C CA . LYS A 1 149 ? -15.958 -24.114 31.318 1.00 42.88 149 LYS A CA 1
ATOM 1228 C C . LYS A 1 149 ? -15.602 -23.741 29.877 1.00 42.88 149 LYS A C 1
ATOM 1230 O O . LYS A 1 149 ? -14.474 -23.348 29.609 1.00 42.88 149 LYS A O 1
ATOM 1235 N N . THR A 1 150 ? -16.537 -23.912 28.952 1.00 45.12 150 THR A N 1
ATOM 1236 C CA . THR A 1 150 ? -16.509 -23.229 27.654 1.00 45.12 150 THR A CA 1
ATOM 1237 C C . THR A 1 150 ? -16.652 -21.737 27.933 1.00 45.12 150 THR A C 1
ATOM 1239 O O . THR A 1 150 ? -17.712 -21.301 28.386 1.00 45.12 150 THR A O 1
ATOM 1242 N N . GLU A 1 151 ? -15.563 -20.979 27.785 1.00 55.31 151 GLU A N 1
ATOM 1243 C CA . GLU A 1 151 ? -15.551 -19.538 28.044 1.00 55.31 151 GLU A CA 1
ATOM 1244 C C . GLU A 1 151 ? -16.303 -18.768 26.935 1.00 55.31 151 GLU A C 1
ATOM 1246 O O . GLU A 1 151 ? -16.580 -19.271 25.846 1.00 55.31 151 GLU A O 1
ATOM 1251 N N . PHE A 1 152 ? -16.719 -17.542 27.255 1.00 59.69 152 PHE A N 1
ATOM 1252 C CA . PHE A 1 152 ? -17.611 -16.710 26.446 1.00 59.69 152 PHE A CA 1
ATOM 1253 C C . PHE A 1 152 ? -16.865 -16.076 25.252 1.00 59.69 152 PHE A C 1
ATOM 1255 O O . PHE A 1 152 ? -16.202 -15.052 25.405 1.00 59.69 152 PHE A O 1
ATOM 1262 N N . ILE A 1 153 ? -16.977 -16.678 24.062 1.00 71.44 153 ILE A N 1
ATOM 1263 C CA . ILE A 1 153 ? -16.418 -16.171 22.794 1.00 71.44 153 ILE A CA 1
ATOM 1264 C C . ILE A 1 153 ? -17.483 -15.412 21.996 1.00 71.44 153 ILE A C 1
ATOM 1266 O O . ILE A 1 153 ? -18.427 -16.028 21.504 1.00 71.44 153 ILE A O 1
ATOM 1270 N N . LEU A 1 154 ? -17.319 -14.096 21.819 1.00 74.75 154 LEU A N 1
ATOM 1271 C CA . LEU A 1 154 ? -18.287 -13.245 21.109 1.00 74.75 154 LEU A CA 1
ATOM 1272 C C . LEU A 1 154 ? -18.652 -13.796 19.720 1.00 74.75 154 LEU A C 1
ATOM 1274 O O . LEU A 1 154 ? -17.777 -14.261 18.987 1.00 74.75 154 LEU A O 1
ATOM 1278 N N . THR A 1 155 ? -19.926 -13.678 19.317 1.00 82.06 155 THR A N 1
ATOM 1279 C CA . THR A 1 155 ? -20.297 -13.886 17.906 1.00 82.06 155 THR A CA 1
ATOM 1280 C C . THR A 1 155 ? -19.651 -12.814 17.030 1.00 82.06 155 THR A C 1
ATOM 1282 O O . THR A 1 155 ? -19.307 -11.732 17.515 1.00 82.06 155 THR A O 1
ATOM 1285 N N . HIS A 1 156 ? -19.527 -13.078 15.726 1.00 87.12 156 HIS A N 1
ATOM 1286 C CA . HIS A 1 156 ? -18.987 -12.090 14.786 1.00 87.12 156 HIS A CA 1
ATOM 1287 C C . HIS A 1 156 ? -19.800 -10.787 14.792 1.00 87.12 156 HIS A C 1
ATOM 1289 O O . HIS A 1 156 ? -19.223 -9.703 14.813 1.00 87.12 156 HIS A O 1
ATOM 1295 N N . ASP A 1 157 ? -21.129 -10.877 14.886 1.00 84.69 157 ASP A N 1
ATOM 1296 C CA . ASP A 1 157 ? -21.994 -9.696 14.972 1.00 84.69 157 ASP A CA 1
ATOM 1297 C C . ASP A 1 157 ? -21.710 -8.864 16.231 1.00 84.69 157 ASP A C 1
ATOM 1299 O O . ASP A 1 157 ? -21.537 -7.653 16.128 1.00 84.69 157 ASP A O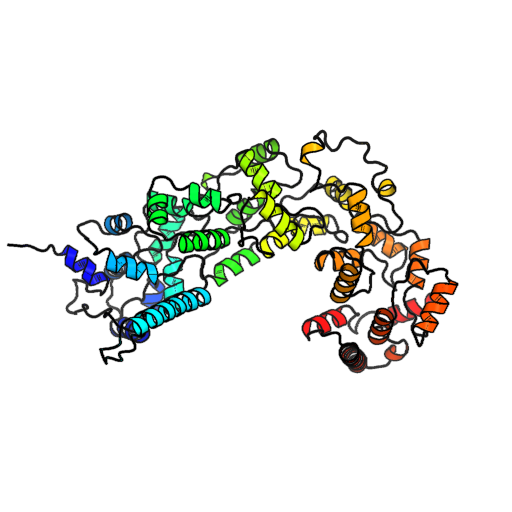 1
ATOM 1303 N N . MET A 1 158 ? -21.588 -9.498 17.405 1.00 79.44 158 MET A N 1
ATOM 1304 C CA . MET A 1 158 ? -21.258 -8.801 18.658 1.00 79.44 158 MET A CA 1
ATOM 1305 C C . MET A 1 158 ? -19.854 -8.187 18.616 1.00 79.44 158 MET A C 1
ATOM 1307 O O . MET A 1 158 ? -19.654 -7.063 19.075 1.00 79.44 158 MET A O 1
ATOM 1311 N N . PHE A 1 159 ? -18.886 -8.911 18.048 1.00 85.50 159 PHE A N 1
ATOM 1312 C CA . PHE A 1 159 ? -17.526 -8.427 17.825 1.00 85.50 159 PHE A CA 1
ATOM 1313 C C . PHE A 1 159 ? -17.526 -7.150 16.974 1.00 85.50 159 PHE A C 1
ATOM 1315 O O . PHE A 1 159 ? -17.013 -6.117 17.405 1.00 85.50 159 PHE A O 1
ATOM 1322 N N . ARG A 1 160 ? -18.170 -7.190 15.803 1.00 89.31 160 ARG A N 1
ATOM 1323 C CA . ARG A 1 160 ? -18.281 -6.049 14.885 1.00 89.31 160 ARG A CA 1
ATOM 1324 C C . ARG A 1 160 ? -19.005 -4.871 15.532 1.00 89.31 160 ARG A C 1
ATOM 1326 O O . ARG A 1 160 ? -18.573 -3.727 15.412 1.00 89.31 160 ARG A O 1
ATOM 1333 N N . ASN A 1 161 ? -20.092 -5.141 16.240 1.00 84.19 161 ASN A N 1
ATOM 1334 C CA . ASN A 1 161 ? -20.916 -4.121 16.877 1.00 84.19 161 ASN A CA 1
ATOM 1335 C C . ASN A 1 161 ? -20.172 -3.358 17.983 1.00 84.19 161 ASN A C 1
ATOM 1337 O O . ASN A 1 161 ? -20.253 -2.133 18.046 1.00 84.19 161 ASN A O 1
ATOM 1341 N N . LEU A 1 162 ? -19.370 -4.048 18.798 1.00 80.69 162 LEU A N 1
ATOM 1342 C CA . LEU A 1 162 ? -18.493 -3.391 19.772 1.00 80.69 162 LEU A CA 1
ATOM 1343 C C . LEU A 1 162 ? -17.468 -2.469 19.102 1.00 80.69 162 LEU A C 1
ATOM 1345 O O . LEU A 1 162 ? -17.231 -1.356 19.577 1.00 80.69 162 LEU A O 1
ATOM 1349 N N . LYS A 1 163 ? -16.881 -2.909 17.985 1.00 86.88 163 LYS A N 1
ATOM 1350 C CA . LYS A 1 163 ? -15.905 -2.114 17.230 1.00 86.88 163 LYS A CA 1
ATOM 1351 C C . LYS A 1 163 ? -16.540 -0.894 16.566 1.00 86.88 163 LYS A C 1
ATOM 1353 O O . LYS A 1 163 ? -15.920 0.161 16.522 1.00 86.88 163 LYS A O 1
ATOM 1358 N N . ARG A 1 164 ? -17.803 -0.977 16.144 1.00 86.00 164 ARG A N 1
ATOM 1359 C CA . ARG A 1 164 ? -18.552 0.156 15.574 1.00 86.00 164 ARG A CA 1
ATOM 1360 C C . ARG A 1 164 ? -18.797 1.303 16.551 1.00 86.00 164 ARG A C 1
ATOM 1362 O O . ARG A 1 164 ? -19.051 2.406 16.096 1.00 86.00 164 ARG A O 1
ATOM 1369 N N . ILE A 1 165 ? -18.735 1.097 17.863 1.00 84.69 165 ILE A N 1
ATOM 1370 C CA . ILE A 1 165 ? -18.926 2.177 18.856 1.00 84.69 165 ILE A CA 1
ATOM 1371 C C . ILE A 1 165 ? -17.619 2.949 19.102 1.00 84.69 165 ILE A C 1
ATOM 1373 O O . ILE A 1 165 ? -17.599 4.026 19.701 1.00 84.69 165 ILE A O 1
ATOM 1377 N N . PHE A 1 166 ? -16.511 2.407 18.615 1.00 82.06 166 PHE A N 1
ATOM 1378 C CA . PHE A 1 166 ? -15.187 2.961 18.793 1.00 82.06 166 PHE A CA 1
ATOM 1379 C C . PHE A 1 166 ? -14.949 4.219 17.931 1.00 82.06 166 PHE A C 1
ATOM 1381 O O . PHE A 1 166 ? -15.504 4.295 16.830 1.00 82.06 166 PHE A O 1
ATOM 1388 N N . PRO A 1 167 ? -14.152 5.211 18.387 1.00 85.50 167 PRO A N 1
ATOM 1389 C CA . PRO A 1 167 ? -13.721 6.335 17.551 1.00 85.50 167 PRO A CA 1
ATOM 1390 C C . PRO A 1 167 ? -12.966 5.883 16.296 1.00 85.50 167 PRO A C 1
ATOM 1392 O O . PRO A 1 167 ? -11.993 5.136 16.391 1.00 85.50 167 PRO A O 1
ATOM 1395 N N . ASN A 1 168 ? -13.371 6.362 15.121 1.00 82.94 168 ASN A N 1
ATOM 1396 C CA . ASN A 1 168 ? -12.646 6.052 13.889 1.00 82.94 168 ASN A CA 1
ATOM 1397 C C . ASN A 1 168 ? -11.417 6.963 13.738 1.00 82.94 168 ASN A C 1
ATOM 1399 O O . ASN A 1 168 ? -11.410 8.110 14.191 1.00 82.94 168 ASN A O 1
ATOM 1403 N N . ILE A 1 169 ? -10.371 6.483 13.058 1.00 80.44 169 ILE A N 1
ATOM 1404 C CA . ILE A 1 169 ? -9.221 7.337 12.728 1.00 80.44 169 ILE A CA 1
ATOM 1405 C C . ILE A 1 169 ? -9.657 8.446 11.775 1.00 80.44 169 ILE A C 1
ATOM 1407 O O . ILE A 1 169 ? -10.331 8.193 10.781 1.00 80.44 169 ILE A O 1
ATOM 1411 N N . GLY A 1 170 ? -9.238 9.675 12.080 1.00 79.25 170 GLY A N 1
ATOM 1412 C CA . GLY A 1 170 ? -9.578 10.858 11.292 1.00 79.25 170 GLY A CA 1
ATOM 1413 C C . GLY A 1 170 ? -10.989 11.389 11.547 1.00 79.25 170 GLY A C 1
ATOM 1414 O O . GLY A 1 170 ? -11.365 12.389 10.956 1.00 79.25 170 GLY A O 1
ATOM 1415 N N . GLU A 1 171 ? -11.772 10.772 12.428 1.00 83.94 171 GLU A N 1
ATOM 1416 C CA . GLU A 1 171 ? -13.098 11.272 12.779 1.00 83.94 171 GLU A CA 1
ATOM 1417 C C . GLU A 1 171 ? -13.013 12.489 13.710 1.00 83.94 171 GLU A C 1
ATOM 1419 O O . GLU A 1 171 ? -12.171 12.531 14.610 1.00 83.94 171 GLU A O 1
ATOM 1424 N N . SER A 1 172 ? -13.895 13.477 13.516 1.00 85.44 172 SER A N 1
ATOM 1425 C CA . SER A 1 172 ? -14.019 14.579 14.470 1.00 85.44 172 SER A CA 1
ATOM 1426 C C . SER A 1 172 ? -14.780 14.150 15.728 1.00 85.44 172 SER A C 1
ATOM 1428 O O . SER A 1 172 ? -15.576 13.211 15.684 1.00 85.44 172 SER A O 1
ATOM 1430 N N . TYR A 1 173 ? -14.599 14.847 16.850 1.00 88.12 173 TYR A N 1
ATOM 1431 C CA . TYR A 1 173 ? -15.369 14.539 18.058 1.00 88.12 173 TYR A CA 1
ATOM 1432 C C . TYR A 1 173 ? -16.880 14.697 17.821 1.00 88.12 173 TYR A C 1
ATOM 1434 O O . TYR A 1 173 ? -17.672 13.859 18.244 1.00 88.12 173 TYR A O 1
ATOM 1442 N N . GLU A 1 174 ? -17.291 15.727 17.084 1.00 88.56 174 GLU A N 1
ATOM 1443 C CA . GLU A 1 174 ? -18.689 15.982 16.732 1.00 88.56 174 GLU A CA 1
ATOM 1444 C C . GLU A 1 174 ? -19.261 14.847 15.880 1.00 88.56 174 GLU A C 1
ATOM 1446 O O . GLU A 1 174 ? -20.346 14.343 16.174 1.00 88.56 174 GLU A O 1
ATOM 1451 N N . ASN A 1 175 ? -18.515 14.402 14.864 1.00 87.75 175 ASN A N 1
ATOM 1452 C CA . ASN A 1 175 ? -18.916 13.287 14.008 1.00 87.75 175 ASN A CA 1
ATOM 1453 C C . ASN A 1 175 ? -19.008 11.980 14.802 1.00 87.75 175 ASN A C 1
ATOM 1455 O O . ASN A 1 175 ? -19.983 11.243 14.650 1.00 87.75 175 ASN A O 1
ATOM 1459 N N . TYR A 1 176 ? -18.059 11.747 15.712 1.00 90.00 176 TYR A N 1
ATOM 1460 C CA . TYR A 1 176 ? -18.085 10.619 16.636 1.00 90.00 176 TYR A CA 1
ATOM 1461 C C . TYR A 1 176 ? -19.356 10.621 17.491 1.00 90.00 176 TYR A C 1
ATOM 1463 O O . TYR A 1 176 ? -20.089 9.631 17.490 1.00 90.00 176 TYR A O 1
ATOM 1471 N N . ILE A 1 177 ? -19.676 11.736 18.159 1.00 90.56 177 ILE A N 1
ATOM 1472 C CA . ILE A 1 177 ? -20.880 11.860 18.997 1.00 90.56 177 ILE A CA 1
ATOM 1473 C C . ILE A 1 177 ? -22.168 11.683 18.178 1.00 90.56 177 ILE A C 1
ATOM 1475 O O . ILE A 1 177 ? -23.109 11.029 18.635 1.00 90.56 177 ILE A O 1
ATOM 1479 N N . LEU A 1 178 ? -22.225 12.222 16.957 1.00 89.88 178 LEU A N 1
ATOM 1480 C CA . LEU A 1 178 ? -23.369 12.030 16.063 1.00 89.88 178 LEU A CA 1
ATOM 1481 C C . LEU A 1 178 ? -23.543 10.557 15.676 1.00 89.88 178 LEU A C 1
ATOM 1483 O O . LEU A 1 178 ? -24.652 10.027 15.757 1.00 89.88 178 LEU A O 1
ATOM 1487 N N . ARG A 1 179 ? -22.451 9.883 15.301 1.00 89.44 179 ARG A N 1
ATOM 1488 C CA . ARG A 1 179 ? -22.465 8.484 14.867 1.00 89.44 179 ARG A CA 1
ATOM 1489 C C . ARG A 1 179 ? -22.822 7.530 15.996 1.00 89.44 179 ARG A C 1
ATOM 1491 O O . ARG A 1 179 ? -23.593 6.604 15.778 1.00 89.44 179 ARG A O 1
ATOM 1498 N N . ILE A 1 180 ? -22.282 7.710 17.196 1.00 88.94 180 ILE A N 1
ATOM 1499 C CA . ILE A 1 180 ? -22.545 6.776 18.302 1.00 88.94 180 ILE A CA 1
ATOM 1500 C C . ILE A 1 180 ? -23.965 6.879 18.865 1.00 88.94 180 ILE A C 1
ATOM 1502 O O . ILE A 1 180 ? -24.469 5.909 19.433 1.00 88.94 180 ILE A O 1
ATOM 1506 N N . LYS A 1 181 ? -24.628 8.029 18.684 1.00 85.75 181 LYS A N 1
ATOM 1507 C CA . LYS A 1 181 ? -25.996 8.256 19.161 1.00 85.75 181 LYS A CA 1
ATOM 1508 C C . LYS A 1 181 ? -26.973 7.218 18.602 1.00 85.75 181 LYS A C 1
ATOM 1510 O O . LYS A 1 181 ? -27.873 6.795 19.318 1.00 85.75 181 LYS A O 1
ATOM 1515 N N . GLN A 1 182 ? -26.757 6.738 17.374 1.00 84.56 182 GLN A N 1
ATOM 1516 C CA . GLN A 1 182 ? -27.588 5.691 16.757 1.00 84.56 182 GLN A CA 1
ATOM 1517 C C . GLN A 1 182 ? -27.516 4.332 17.484 1.00 84.56 182 GLN A C 1
ATOM 1519 O O . GLN A 1 182 ? -28.408 3.497 17.337 1.00 84.56 182 GLN A O 1
ATOM 1524 N N . TYR A 1 183 ? -26.471 4.113 18.289 1.00 84.69 183 TYR A N 1
ATOM 1525 C CA . TYR A 1 183 ? -26.317 2.927 19.132 1.00 84.69 183 TYR A CA 1
ATOM 1526 C C . TYR A 1 183 ? -26.860 3.143 20.551 1.00 84.69 183 TYR A C 1
ATOM 1528 O O . TYR A 1 183 ? -26.806 2.224 21.358 1.00 84.69 183 TYR A O 1
ATOM 1536 N N . GLY A 1 184 ? -27.407 4.324 20.864 1.00 78.69 184 GLY A N 1
ATOM 1537 C CA . GLY A 1 184 ? -27.959 4.652 22.181 1.00 78.69 184 GLY A CA 1
ATOM 1538 C C . GLY A 1 184 ? -26.905 4.822 23.276 1.00 78.69 184 GLY A C 1
ATOM 1539 O O . GLY A 1 184 ? -27.171 4.544 24.441 1.00 78.69 184 GLY A O 1
ATOM 1540 N N . ILE A 1 185 ? -25.692 5.244 22.910 1.00 80.81 185 ILE A N 1
ATOM 1541 C CA . ILE A 1 185 ? -24.554 5.408 23.824 1.00 80.81 185 ILE A CA 1
ATOM 1542 C C . ILE A 1 185 ? -24.181 6.890 23.896 1.00 80.81 185 ILE A C 1
ATOM 1544 O O . ILE A 1 185 ? -24.066 7.546 22.862 1.00 80.81 185 ILE A O 1
ATOM 1548 N N . LYS A 1 186 ? -23.953 7.428 25.107 1.00 82.31 186 LYS A N 1
ATOM 1549 C CA . LYS A 1 186 ? -23.610 8.855 25.300 1.00 82.31 186 LYS A CA 1
ATOM 1550 C C . LYS A 1 186 ? -22.214 9.238 24.794 1.00 82.31 186 LYS A C 1
ATOM 1552 O O . LYS A 1 186 ? -21.935 10.420 24.634 1.00 82.31 186 LYS A O 1
ATOM 1557 N N . GLY A 1 187 ? -21.365 8.248 24.528 1.00 84.62 187 GLY A N 1
ATOM 1558 C CA . GLY A 1 187 ? -20.007 8.424 24.024 1.00 84.62 187 GLY A CA 1
ATOM 1559 C C . GLY A 1 187 ? -18.975 8.833 25.040 1.00 84.62 187 GLY A C 1
ATOM 1560 O O . GLY A 1 187 ? -19.296 9.258 26.147 1.00 84.62 187 GLY A O 1
ATOM 1561 N N . LEU A 1 188 ? -17.713 8.704 24.633 1.00 85.75 188 LEU A N 1
ATOM 1562 C CA . LEU A 1 188 ? -16.584 9.256 25.373 1.00 85.75 188 LEU A CA 1
ATOM 1563 C C . LEU A 1 188 ? -16.721 10.778 25.485 1.00 85.75 188 LEU A C 1
ATOM 1565 O O . LEU A 1 188 ? -17.181 11.427 24.551 1.00 85.75 188 LEU A O 1
ATOM 1569 N N . SER A 1 189 ? -16.274 11.356 26.603 1.00 85.25 189 SER A N 1
ATOM 1570 C CA . SER A 1 189 ? -16.088 12.809 26.670 1.00 85.25 189 SER A CA 1
ATOM 1571 C C . SER A 1 189 ? -14.938 13.239 25.759 1.00 85.25 189 SER A C 1
ATOM 1573 O O . SER A 1 189 ? -14.057 12.432 25.457 1.00 85.25 189 SER A O 1
ATOM 1575 N N . LEU A 1 190 ? -14.892 14.524 25.397 1.00 86.19 190 LEU A N 1
ATOM 1576 C CA . LEU A 1 190 ? -13.831 15.084 24.553 1.00 86.19 190 LEU A CA 1
ATOM 1577 C C . LEU A 1 190 ? -12.424 14.720 25.057 1.00 86.19 190 LEU A C 1
ATOM 1579 O O . LEU A 1 190 ? -11.605 14.243 24.283 1.00 86.19 190 LEU A O 1
ATOM 1583 N N . ASP A 1 191 ? -12.160 14.838 26.361 1.00 82.31 191 ASP A N 1
ATOM 1584 C CA . ASP A 1 191 ? -10.853 14.483 26.937 1.00 82.31 191 ASP A CA 1
ATOM 1585 C C . ASP A 1 191 ? -10.474 13.007 26.726 1.00 82.31 191 ASP A C 1
ATOM 1587 O O . ASP A 1 191 ? -9.312 12.692 26.459 1.00 82.31 191 ASP A O 1
ATOM 1591 N N . TYR A 1 192 ? -11.433 12.084 26.856 1.00 79.50 192 TYR A N 1
ATOM 1592 C CA . TYR A 1 192 ? -11.197 10.649 26.662 1.00 79.50 192 TYR A CA 1
ATOM 1593 C C . TYR A 1 192 ? -11.090 10.282 25.187 1.00 79.50 192 TYR A C 1
ATOM 1595 O O . TYR A 1 192 ? -10.236 9.472 24.832 1.00 79.50 192 TYR A O 1
ATOM 1603 N N . PHE A 1 193 ? -11.898 10.916 24.338 1.00 85.44 193 PHE A N 1
ATOM 1604 C CA . PHE A 1 193 ? -11.771 10.825 22.891 1.00 85.44 193 PHE A CA 1
ATOM 1605 C C . PHE A 1 193 ? -10.365 11.256 22.451 1.00 85.44 193 PHE A C 1
ATOM 1607 O O . PHE A 1 193 ? -9.640 10.462 21.858 1.00 85.44 193 PHE A O 1
ATOM 1614 N N . SER A 1 194 ? -9.922 12.452 22.846 1.00 82.12 194 SER A N 1
ATOM 1615 C CA . SER A 1 194 ? -8.582 12.964 22.540 1.00 82.12 194 SER A CA 1
ATOM 1616 C C . SER A 1 194 ? -7.488 12.045 23.079 1.00 82.12 194 SER A C 1
ATOM 1618 O O . SER A 1 194 ? -6.533 11.734 22.375 1.00 82.12 194 SER A O 1
ATOM 1620 N N . SER A 1 195 ? -7.645 11.533 24.303 1.00 78.25 195 SER A N 1
ATOM 1621 C CA . SER A 1 195 ? -6.689 10.586 24.888 1.00 78.25 195 SER A CA 1
ATOM 1622 C C . SER A 1 195 ? -6.566 9.306 24.066 1.00 78.25 195 SER A C 1
ATOM 1624 O O . SER A 1 195 ? -5.455 8.820 23.866 1.00 78.25 195 SER A O 1
ATOM 1626 N N . PHE A 1 196 ? -7.676 8.775 23.551 1.00 77.50 196 PHE A N 1
ATOM 1627 C CA . PHE A 1 196 ? -7.628 7.631 22.651 1.00 77.50 196 PHE A CA 1
ATOM 1628 C C . PHE A 1 196 ? -6.892 7.972 21.352 1.00 77.50 196 PHE A C 1
ATOM 1630 O O . PHE A 1 196 ? -5.987 7.241 20.959 1.00 77.50 196 PHE A O 1
ATOM 1637 N N . ILE A 1 197 ? -7.224 9.097 20.721 1.00 80.12 197 ILE A N 1
ATOM 1638 C CA . ILE A 1 197 ? -6.559 9.522 19.488 1.00 80.12 197 ILE A CA 1
ATOM 1639 C C . ILE A 1 197 ? -5.037 9.618 19.699 1.00 80.12 197 ILE A C 1
ATOM 1641 O O . ILE A 1 197 ? -4.267 9.159 18.859 1.00 80.12 197 ILE A O 1
ATOM 1645 N N . THR A 1 198 ? -4.579 10.068 20.874 1.00 80.25 198 THR A N 1
ATOM 1646 C CA . THR A 1 198 ? -3.143 10.071 21.197 1.00 80.25 198 THR A CA 1
ATOM 1647 C C . THR A 1 198 ? -2.522 8.679 21.362 1.00 80.25 198 THR A C 1
ATOM 1649 O O . THR A 1 198 ? -1.305 8.565 21.248 1.00 80.25 198 THR A O 1
ATOM 1652 N N . LEU A 1 199 ? -3.285 7.609 21.610 1.00 82.31 199 LEU A N 1
ATOM 1653 C CA . LEU A 1 199 ? -2.743 6.244 21.708 1.00 82.31 199 LEU A CA 1
ATOM 1654 C C . LEU A 1 199 ? -2.300 5.675 20.363 1.00 82.31 199 LEU A C 1
ATOM 1656 O O . LEU A 1 199 ? -1.523 4.722 20.348 1.00 82.31 199 LEU A O 1
ATOM 1660 N N . ILE A 1 200 ? -2.777 6.217 19.245 1.00 85.94 200 ILE A N 1
ATOM 1661 C CA . ILE A 1 200 ? -2.366 5.748 17.923 1.00 85.94 200 ILE A CA 1
ATOM 1662 C C . ILE A 1 200 ? -0.899 6.202 17.689 1.00 85.94 200 ILE A C 1
ATOM 1664 O O . ILE A 1 200 ? -0.560 7.350 18.018 1.00 85.94 200 ILE A O 1
ATOM 1668 N N . PRO A 1 201 ? 0.002 5.341 17.170 1.00 86.44 201 PRO A N 1
ATOM 1669 C CA . PRO A 1 201 ? 1.410 5.687 16.932 1.00 86.44 201 PRO A CA 1
ATOM 1670 C C . PRO A 1 201 ? 1.598 6.727 15.829 1.00 86.44 201 PRO A C 1
ATOM 1672 O O . PRO A 1 201 ? 1.045 6.563 14.745 1.00 86.44 201 PRO A O 1
ATOM 1675 N N . LYS A 1 202 ? 2.421 7.763 16.042 1.00 84.81 202 LYS A N 1
ATOM 1676 C CA . LYS A 1 202 ? 2.647 8.750 14.970 1.00 84.81 202 LYS A CA 1
ATOM 1677 C C . LYS A 1 202 ? 3.293 8.081 13.748 1.00 84.81 202 LYS A C 1
ATOM 1679 O O . LYS A 1 202 ? 4.046 7.122 13.874 1.00 84.81 202 LYS A O 1
ATOM 1684 N N . ARG A 1 203 ? 3.085 8.644 12.552 1.00 83.44 203 ARG A N 1
ATOM 1685 C CA . ARG A 1 203 ? 3.565 8.082 11.264 1.00 83.44 203 ARG A CA 1
ATOM 1686 C C . ARG A 1 203 ? 5.068 7.765 11.210 1.00 83.44 203 ARG A C 1
ATOM 1688 O O . ARG A 1 203 ? 5.473 6.867 10.483 1.00 83.44 203 ARG A O 1
ATOM 1695 N N . HIS A 1 204 ? 5.884 8.526 11.935 1.00 80.06 204 HIS A N 1
ATOM 1696 C CA . HIS A 1 204 ? 7.344 8.386 11.987 1.00 80.06 204 HIS A CA 1
ATOM 1697 C C . HIS A 1 204 ? 7.837 7.674 13.259 1.00 80.06 204 HIS A C 1
ATOM 1699 O O . HIS A 1 204 ? 9.040 7.485 13.425 1.00 80.06 204 HIS A O 1
ATOM 1705 N N . GLU A 1 205 ? 6.933 7.371 14.191 1.00 81.44 205 GLU A N 1
ATOM 1706 C CA . GLU A 1 205 ? 7.265 6.968 15.553 1.00 81.44 205 GLU A CA 1
ATOM 1707 C C . GLU A 1 205 ? 7.737 5.513 15.587 1.00 81.44 205 GLU A C 1
ATOM 1709 O O . GLU A 1 205 ? 7.026 4.622 15.132 1.00 81.44 205 GLU A O 1
ATOM 1714 N N . SER A 1 206 ? 8.929 5.271 16.141 1.00 80.12 206 SER A N 1
ATOM 1715 C CA . SER A 1 206 ? 9.412 3.915 16.422 1.00 80.12 206 SER A CA 1
ATOM 1716 C C . SER A 1 206 ? 8.709 3.320 17.644 1.00 80.12 206 SER A C 1
ATOM 1718 O O . SER A 1 206 ? 8.176 4.055 18.480 1.00 80.12 206 SER A O 1
ATOM 1720 N N . LEU A 1 207 ? 8.769 1.995 17.811 1.00 82.75 207 LEU A N 1
ATOM 1721 C CA . LEU A 1 207 ? 8.231 1.324 18.998 1.00 82.75 207 LEU A CA 1
ATOM 1722 C C . LEU A 1 207 ? 8.848 1.889 20.288 1.00 82.75 207 LEU A C 1
ATOM 1724 O O . LEU A 1 207 ? 8.130 2.212 21.234 1.00 82.75 207 LEU A O 1
ATOM 1728 N N . THR A 1 208 ? 10.167 2.076 20.322 1.00 81.81 208 THR A N 1
ATOM 1729 C CA . THR A 1 208 ? 10.853 2.679 21.476 1.00 81.81 208 THR A CA 1
ATOM 1730 C C . THR A 1 208 ? 10.340 4.093 21.782 1.00 81.81 208 THR A C 1
ATOM 1732 O O . THR A 1 208 ? 10.034 4.406 22.938 1.00 81.81 208 THR A O 1
ATOM 1735 N N . SER A 1 209 ? 10.181 4.939 20.756 1.00 82.75 209 SER A N 1
ATOM 1736 C CA . SER A 1 209 ? 9.623 6.287 20.920 1.00 82.75 209 SER A CA 1
ATOM 1737 C C . SER A 1 209 ? 8.186 6.230 21.447 1.00 82.75 209 SER A C 1
ATOM 1739 O O . SER A 1 209 ? 7.885 6.873 22.455 1.00 82.75 209 SER A O 1
ATOM 1741 N N . TYR A 1 210 ? 7.346 5.380 20.849 1.00 85.94 210 TYR A N 1
ATOM 1742 C CA . TYR A 1 210 ? 5.958 5.145 21.245 1.00 85.94 210 TYR A CA 1
ATOM 1743 C C . TYR A 1 210 ? 5.834 4.763 22.720 1.00 85.94 210 TYR A C 1
ATOM 1745 O O . TYR A 1 210 ? 5.090 5.390 23.474 1.00 85.94 210 TYR A O 1
ATOM 1753 N N . LEU A 1 211 ? 6.617 3.781 23.172 1.00 82.56 211 LEU A N 1
ATOM 1754 C CA . LEU A 1 211 ? 6.586 3.317 24.561 1.00 82.56 211 LEU A CA 1
ATOM 1755 C C . LEU A 1 211 ? 7.019 4.401 25.560 1.00 82.56 211 LEU A C 1
ATOM 1757 O O . LEU A 1 211 ? 6.563 4.388 26.704 1.00 82.56 211 LEU A O 1
ATOM 1761 N N . SER A 1 212 ? 7.873 5.337 25.138 1.00 83.31 212 SER A N 1
ATOM 1762 C CA . SER A 1 212 ? 8.394 6.422 25.979 1.00 83.31 212 SER A CA 1
ATOM 1763 C C . SER A 1 212 ? 7.539 7.700 25.977 1.00 83.31 212 SER A C 1
ATOM 1765 O O . SER A 1 212 ? 7.701 8.545 26.866 1.00 83.31 212 SER A O 1
ATOM 1767 N N . ARG A 1 213 ? 6.635 7.855 24.997 1.00 83.94 213 ARG A N 1
ATOM 1768 C CA . ARG A 1 213 ? 5.826 9.068 24.793 1.00 83.94 213 ARG A CA 1
ATOM 1769 C C . ARG A 1 213 ? 4.806 9.294 25.905 1.00 83.94 213 ARG A C 1
ATOM 1771 O O . ARG A 1 213 ? 4.543 10.432 26.295 1.00 83.94 213 ARG A O 1
ATOM 1778 N N . PHE A 1 214 ? 4.243 8.222 26.445 1.00 80.19 214 PHE A N 1
ATOM 1779 C CA . PHE A 1 214 ? 3.201 8.302 27.460 1.00 80.19 214 PHE A CA 1
ATOM 1780 C C . PHE A 1 214 ? 3.834 8.417 28.846 1.00 80.19 214 PHE A C 1
ATOM 1782 O O . PHE A 1 214 ? 4.373 7.447 29.371 1.00 80.19 214 PHE A O 1
ATOM 1789 N N . LYS A 1 215 ? 3.783 9.619 29.432 1.00 74.56 215 LYS A N 1
ATOM 1790 C CA . LYS A 1 215 ? 4.351 9.914 30.764 1.00 74.56 215 LYS A CA 1
ATOM 1791 C C . LYS A 1 215 ? 3.319 10.399 31.783 1.00 74.56 215 LYS A C 1
ATOM 1793 O O . LYS A 1 215 ? 3.523 10.234 32.979 1.00 74.56 215 LYS A O 1
ATOM 1798 N N . VAL A 1 216 ? 2.232 11.013 31.314 1.00 62.34 216 VAL A N 1
ATOM 1799 C CA . VAL A 1 216 ? 1.150 11.598 32.123 1.00 62.34 216 VAL A CA 1
ATOM 1800 C C . VAL A 1 216 ? -0.181 11.531 31.357 1.00 62.34 216 VAL A C 1
ATOM 1802 O O . VAL A 1 216 ? -0.191 11.299 30.149 1.00 62.34 216 VAL A O 1
ATOM 1805 N N . GLY A 1 217 ? -1.307 11.743 32.046 1.00 64.75 217 GLY A N 1
ATOM 1806 C CA . GLY A 1 217 ? -2.647 11.797 31.439 1.00 64.75 217 GLY A CA 1
ATOM 1807 C C . GLY A 1 217 ? -3.330 10.434 31.260 1.00 64.75 217 GLY A C 1
ATOM 1808 O O . GLY A 1 217 ? -2.804 9.394 31.653 1.00 64.75 217 GLY A O 1
ATOM 1809 N N . HIS A 1 218 ? -4.531 10.421 30.674 1.00 66.94 218 HIS A N 1
ATOM 1810 C CA . HIS A 1 218 ? -5.325 9.191 30.547 1.00 66.94 218 HIS A CA 1
ATOM 1811 C C . HIS A 1 218 ? -4.655 8.133 29.660 1.00 66.94 218 HIS A C 1
ATOM 1813 O O . HIS A 1 218 ? -4.693 6.956 30.002 1.00 66.94 218 HIS A O 1
ATOM 1819 N N . ALA A 1 219 ? -3.988 8.530 28.572 1.00 69.19 219 ALA A N 1
ATOM 1820 C CA . ALA A 1 219 ? -3.259 7.599 27.707 1.00 69.19 219 ALA A CA 1
ATOM 1821 C C . ALA A 1 219 ? -2.128 6.866 28.460 1.00 69.19 219 ALA A C 1
ATOM 1823 O O . ALA A 1 219 ? -1.941 5.663 28.290 1.00 69.19 219 ALA A O 1
ATOM 1824 N N . PHE A 1 220 ? -1.437 7.557 29.375 1.00 70.25 220 PHE A N 1
ATOM 1825 C CA . PHE A 1 220 ? -0.453 6.943 30.272 1.00 70.25 220 PHE A CA 1
ATOM 1826 C C . PHE A 1 220 ? -1.082 5.929 31.228 1.00 70.25 220 PHE A C 1
ATOM 1828 O O . PHE A 1 220 ? -0.528 4.849 31.416 1.00 70.25 220 PHE A O 1
ATOM 1835 N N . ILE A 1 221 ? -2.249 6.241 31.799 1.00 66.75 221 ILE A N 1
ATOM 1836 C CA . ILE A 1 221 ? -2.977 5.317 32.683 1.00 66.75 221 ILE A CA 1
ATOM 1837 C C . ILE A 1 221 ? -3.411 4.066 31.906 1.00 66.75 221 ILE A C 1
ATOM 1839 O O . ILE A 1 221 ? -3.182 2.951 32.374 1.00 66.75 221 ILE A O 1
ATOM 1843 N N . ILE A 1 222 ? -3.965 4.239 30.698 1.00 67.50 222 ILE A N 1
ATOM 1844 C CA . ILE A 1 222 ? -4.343 3.129 29.808 1.00 67.50 222 ILE A CA 1
ATOM 1845 C C . ILE A 1 222 ? -3.126 2.240 29.538 1.00 67.50 222 ILE A C 1
ATOM 1847 O O . ILE A 1 222 ? -3.174 1.034 29.778 1.00 67.50 222 ILE A O 1
ATOM 1851 N N . MET A 1 223 ? -2.008 2.837 29.117 1.00 66.00 223 MET A N 1
ATOM 1852 C CA . MET A 1 223 ? -0.806 2.078 28.792 1.00 66.00 223 MET A CA 1
ATOM 1853 C C . MET A 1 223 ? -0.153 1.414 30.003 1.00 66.00 223 MET A C 1
ATOM 1855 O O . MET A 1 223 ? 0.337 0.295 29.884 1.00 66.00 223 MET A O 1
ATOM 1859 N N . ASN A 1 224 ? -0.117 2.047 31.173 1.00 67.62 224 ASN A N 1
ATOM 1860 C CA . ASN A 1 224 ? 0.515 1.452 32.355 1.00 67.62 224 ASN A CA 1
ATOM 1861 C C . ASN A 1 224 ? -0.228 0.244 32.907 1.00 67.62 224 ASN A C 1
ATOM 1863 O O . ASN A 1 224 ? 0.405 -0.636 33.486 1.00 67.62 224 ASN A O 1
ATOM 1867 N N . ASN A 1 225 ? -1.534 0.161 32.667 1.00 63.44 225 ASN A N 1
ATOM 1868 C CA . ASN A 1 225 ? -2.321 -1.012 33.023 1.00 63.44 225 ASN A CA 1
ATOM 1869 C C . ASN A 1 225 ? -2.058 -2.208 32.087 1.00 63.44 225 ASN A C 1
ATOM 1871 O O . ASN A 1 225 ? -2.521 -3.319 32.351 1.00 63.44 225 ASN A O 1
ATOM 1875 N N . TRP A 1 226 ? -1.303 -2.029 30.997 1.00 63.50 226 TRP A N 1
ATOM 1876 C CA . TRP A 1 226 ? -0.961 -3.100 30.064 1.00 63.50 226 TRP A CA 1
ATOM 1877 C C . TRP A 1 226 ? 0.423 -3.693 30.330 1.00 63.50 226 TRP A C 1
ATOM 1879 O O . TRP A 1 226 ? 1.419 -2.993 30.514 1.00 63.50 226 TRP A O 1
ATOM 1889 N N . LYS A 1 227 ? 0.512 -5.027 30.282 1.00 55.00 227 LYS A N 1
ATOM 1890 C CA . LYS A 1 227 ? 1.797 -5.744 30.297 1.00 55.00 227 LYS A CA 1
ATOM 1891 C C . LYS A 1 227 ? 2.582 -5.459 29.009 1.00 55.00 227 LYS A C 1
ATOM 1893 O O . LYS A 1 227 ? 1.980 -5.271 27.959 1.00 55.00 227 LYS A O 1
ATOM 1898 N N . ILE A 1 228 ? 3.917 -5.495 29.075 1.00 56.50 228 ILE A N 1
ATOM 1899 C CA . ILE A 1 228 ? 4.813 -5.151 27.948 1.00 56.50 228 ILE A CA 1
ATOM 1900 C C . ILE A 1 228 ? 4.469 -5.881 26.632 1.00 56.50 228 ILE A C 1
ATOM 1902 O O . ILE A 1 228 ? 4.371 -5.182 25.628 1.00 56.50 228 ILE A O 1
ATOM 1906 N N . PRO A 1 229 ? 4.201 -7.207 26.595 1.00 56.56 229 PRO A N 1
ATOM 1907 C CA . PRO A 1 229 ? 3.815 -7.874 25.345 1.00 56.56 229 PRO A CA 1
ATOM 1908 C C . PRO A 1 229 ? 2.572 -7.246 24.704 1.00 56.56 229 PRO A C 1
ATOM 1910 O O . PRO A 1 229 ? 2.563 -6.964 23.514 1.00 56.56 229 PRO A O 1
ATOM 1913 N N . ARG A 1 230 ? 1.577 -6.892 25.530 1.00 70.06 230 ARG A N 1
ATOM 1914 C CA . ARG A 1 230 ? 0.365 -6.201 25.079 1.00 70.06 230 ARG A CA 1
ATOM 1915 C C . ARG A 1 230 ? 0.682 -4.816 24.514 1.00 70.06 230 ARG A C 1
ATOM 1917 O O . ARG A 1 230 ? 0.077 -4.432 23.533 1.00 70.06 230 ARG A O 1
ATOM 1924 N N . LYS A 1 231 ? 1.646 -4.080 25.082 1.00 75.50 231 LYS A N 1
ATOM 1925 C CA . LYS A 1 231 ? 2.042 -2.753 24.567 1.00 75.50 231 LYS A CA 1
ATOM 1926 C C . LYS A 1 231 ? 2.650 -2.828 23.166 1.00 75.50 231 LYS A C 1
ATOM 1928 O O . LYS A 1 231 ? 2.354 -1.967 22.342 1.00 75.50 231 LYS A O 1
ATOM 1933 N N . VAL A 1 232 ? 3.487 -3.836 22.911 1.00 78.12 232 VAL A N 1
ATOM 1934 C CA . VAL A 1 232 ? 4.073 -4.061 21.583 1.00 78.12 232 VAL A CA 1
ATOM 1935 C C . VAL A 1 232 ? 2.966 -4.413 20.600 1.00 78.12 232 VAL A C 1
ATOM 1937 O O . VAL A 1 232 ? 2.807 -3.693 19.622 1.00 78.12 232 VAL A O 1
ATOM 1940 N N . ASP A 1 233 ? 2.142 -5.420 20.908 1.00 79.12 233 ASP A N 1
ATOM 1941 C CA . ASP A 1 233 ? 1.017 -5.836 20.059 1.00 79.12 233 ASP A CA 1
ATOM 1942 C C . ASP A 1 233 ? 0.066 -4.671 19.748 1.00 79.12 233 ASP A C 1
ATOM 1944 O O . ASP A 1 233 ? -0.371 -4.521 18.607 1.00 79.12 233 ASP A O 1
ATOM 1948 N N . THR A 1 234 ? -0.205 -3.801 20.729 1.00 81.88 234 THR A N 1
ATOM 1949 C CA . THR A 1 234 ? -1.019 -2.600 20.519 1.00 81.88 234 THR A CA 1
ATOM 1950 C C . THR A 1 234 ? -0.349 -1.593 19.586 1.00 81.88 234 THR A C 1
ATOM 1952 O O . THR A 1 234 ? -1.034 -1.033 18.734 1.00 81.88 234 THR A O 1
ATOM 1955 N N . TYR A 1 235 ? 0.966 -1.368 19.686 1.00 86.00 235 TYR A N 1
ATOM 1956 C CA . TYR A 1 235 ? 1.688 -0.519 18.729 1.00 86.00 235 TYR A CA 1
ATOM 1957 C C . TYR A 1 235 ? 1.567 -1.073 17.302 1.00 86.00 235 TYR A C 1
ATOM 1959 O O . TYR A 1 235 ? 1.152 -0.338 16.404 1.00 86.00 235 TYR A O 1
ATOM 1967 N N . ILE A 1 236 ? 1.846 -2.372 17.103 1.00 83.88 236 ILE A N 1
ATOM 1968 C CA . ILE A 1 236 ? 1.719 -3.026 15.785 1.00 83.88 236 ILE A CA 1
ATOM 1969 C C . ILE A 1 236 ? 0.292 -2.856 15.263 1.00 83.88 236 ILE A C 1
ATOM 1971 O O . ILE A 1 2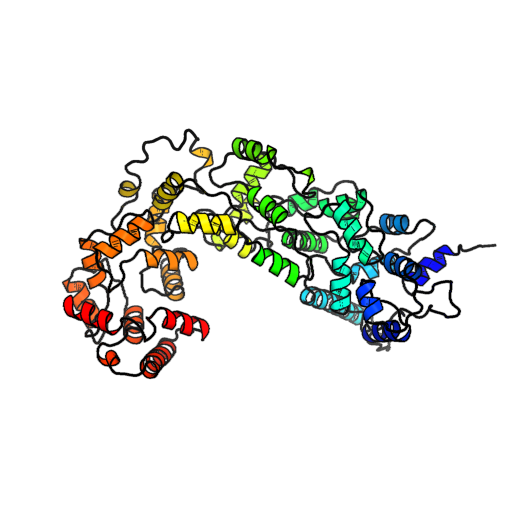36 ? 0.064 -2.442 14.127 1.00 83.88 236 ILE A O 1
ATOM 1975 N N . GLY A 1 237 ? -0.671 -3.168 16.122 1.00 87.31 237 GLY A N 1
ATOM 1976 C CA . GLY A 1 237 ? -2.085 -3.142 15.829 1.00 87.31 237 GLY A CA 1
ATOM 1977 C C . GLY A 1 237 ? -2.596 -1.762 15.433 1.00 87.31 237 GLY A C 1
ATOM 1978 O O . GLY A 1 237 ? -3.168 -1.594 14.361 1.00 87.31 237 GLY A O 1
ATOM 1979 N N . LEU A 1 238 ? -2.366 -0.747 16.260 1.00 87.88 238 LEU A N 1
ATOM 1980 C CA . LEU A 1 238 ? -2.837 0.610 15.985 1.00 87.88 238 LEU A CA 1
ATOM 1981 C C . LEU A 1 238 ? -2.133 1.235 14.775 1.00 87.88 238 LEU A C 1
ATOM 1983 O O . LEU A 1 238 ? -2.768 1.976 14.026 1.00 87.88 238 LEU A O 1
ATOM 1987 N N . LYS A 1 239 ? -0.865 0.893 14.510 1.00 87.38 239 LYS A N 1
ATOM 1988 C CA . LYS A 1 239 ? -0.165 1.308 13.284 1.00 87.38 239 LYS A CA 1
ATOM 1989 C C . LYS A 1 239 ? -0.853 0.764 12.023 1.00 87.38 239 LYS A C 1
ATOM 1991 O O . LYS A 1 239 ? -0.940 1.474 11.022 1.00 87.38 239 LYS A O 1
ATOM 1996 N N . ARG A 1 240 ? -1.462 -0.434 12.085 1.00 87.38 240 ARG A N 1
ATOM 1997 C CA . ARG A 1 240 ? -2.306 -0.994 11.003 1.00 87.38 240 ARG A CA 1
ATOM 1998 C C . ARG A 1 240 ? -3.589 -0.206 10.742 1.00 87.38 240 ARG A C 1
ATOM 2000 O O . ARG A 1 240 ? -4.322 -0.586 9.839 1.00 87.38 240 ARG A O 1
ATOM 2007 N N . LEU A 1 241 ? -3.906 0.846 11.482 1.00 88.50 241 LEU A N 1
ATOM 2008 C CA . LEU A 1 241 ? -5.075 1.680 11.197 1.00 88.50 241 LEU A CA 1
ATOM 2009 C C . LEU A 1 241 ? -4.716 2.922 10.362 1.00 88.50 241 LEU A C 1
ATOM 2011 O O . LEU A 1 241 ? -5.593 3.577 9.801 1.00 88.50 241 LEU A O 1
ATOM 2015 N N . ILE A 1 242 ? -3.422 3.233 10.254 1.00 89.00 242 ILE A N 1
ATOM 2016 C CA . ILE A 1 242 ? -2.909 4.415 9.561 1.00 89.00 242 ILE A CA 1
ATOM 2017 C C . ILE A 1 242 ? -2.849 4.128 8.047 1.00 89.00 242 ILE A C 1
ATOM 2019 O O . ILE A 1 242 ? -2.417 3.034 7.649 1.00 89.00 242 ILE A O 1
ATOM 2023 N N . PRO A 1 243 ? -3.286 5.068 7.185 1.00 91.44 243 PRO A N 1
ATOM 2024 C CA . PRO A 1 243 ? -3.048 4.998 5.745 1.00 91.44 243 PRO A CA 1
ATOM 2025 C C . PRO A 1 243 ? -1.562 4.847 5.435 1.00 91.44 243 PRO A C 1
ATOM 2027 O O . PRO A 1 243 ? -0.742 5.590 5.970 1.00 91.44 243 PRO A O 1
ATOM 2030 N N . ARG A 1 244 ? -1.197 3.900 4.571 1.00 91.69 244 ARG A N 1
ATOM 2031 C CA . ARG A 1 244 ? 0.199 3.744 4.135 1.00 91.69 244 ARG A CA 1
ATOM 2032 C C . ARG A 1 244 ? 0.464 4.680 2.963 1.00 91.69 244 ARG A C 1
ATOM 2034 O O . ARG A 1 244 ? -0.402 4.845 2.108 1.00 91.69 244 ARG A O 1
ATOM 2041 N N . LEU A 1 245 ? 1.659 5.255 2.884 1.00 92.50 245 LEU A N 1
ATOM 2042 C CA . LEU A 1 245 ? 2.054 6.076 1.738 1.00 92.50 245 LEU A CA 1
ATOM 2043 C C . LEU A 1 245 ? 1.940 5.274 0.432 1.00 92.50 245 LEU A C 1
ATOM 2045 O O . LEU A 1 245 ? 2.515 4.195 0.339 1.00 92.50 245 LEU A O 1
ATOM 2049 N N . GLY A 1 246 ? 1.200 5.787 -0.554 1.00 93.94 246 GLY A N 1
ATOM 2050 C CA . GLY A 1 246 ? 0.981 5.129 -1.850 1.00 93.94 246 GLY A CA 1
ATOM 2051 C C . GLY A 1 246 ? -0.011 3.958 -1.827 1.00 93.94 246 GLY A C 1
ATOM 2052 O O . GLY A 1 246 ? -0.114 3.201 -2.797 1.00 93.94 246 GLY A O 1
ATOM 2053 N N . GLU A 1 247 ? -0.750 3.792 -0.732 1.00 95.75 247 GLU A N 1
ATOM 2054 C CA . GLU A 1 247 ? -1.961 2.970 -0.688 1.00 95.75 247 GLU A CA 1
ATOM 2055 C C . GLU A 1 247 ? -3.104 3.706 -1.397 1.00 95.75 247 GLU A C 1
ATOM 2057 O O . GLU A 1 247 ? -3.251 4.919 -1.256 1.00 95.75 247 GLU A O 1
ATOM 2062 N N . SER A 1 248 ? -3.926 2.990 -2.158 1.00 96.56 248 SER A N 1
ATOM 2063 C CA . SER A 1 248 ? -5.170 3.549 -2.696 1.00 96.56 248 SER A CA 1
ATOM 2064 C C . SER A 1 248 ? -6.271 3.561 -1.634 1.00 96.56 248 SER A C 1
ATOM 2066 O O . SER A 1 248 ? -6.270 2.744 -0.710 1.00 96.56 248 SER A O 1
ATOM 2068 N N . TYR A 1 249 ? -7.268 4.436 -1.789 1.00 96.56 249 TYR A N 1
ATOM 2069 C CA . TYR A 1 249 ? -8.402 4.472 -0.857 1.00 96.56 249 TYR A CA 1
ATOM 2070 C C . TYR A 1 249 ? -9.133 3.126 -0.772 1.00 96.56 249 TYR A C 1
ATOM 2072 O O . TYR A 1 249 ? -9.491 2.696 0.317 1.00 96.56 249 TYR A O 1
ATOM 2080 N N . LEU A 1 250 ? -9.292 2.425 -1.901 1.00 96.56 250 LEU A N 1
ATOM 2081 C CA . LEU A 1 250 ? -9.946 1.113 -1.945 1.00 96.56 250 LEU A CA 1
ATOM 2082 C C . LEU A 1 250 ? -9.148 0.035 -1.198 1.00 96.56 250 LEU A C 1
ATOM 2084 O O . LEU A 1 250 ? -9.735 -0.811 -0.528 1.00 96.56 250 LEU A O 1
ATOM 2088 N N . GLU A 1 251 ? -7.814 0.050 -1.291 1.00 96.44 251 GLU A N 1
ATOM 2089 C CA . GLU A 1 251 ? -6.958 -0.862 -0.518 1.00 96.44 251 GLU A CA 1
ATOM 2090 C C . GLU A 1 251 ? -7.068 -0.582 0.985 1.00 96.44 251 GLU A C 1
ATOM 2092 O O . GLU A 1 251 ? -7.217 -1.515 1.778 1.00 96.44 251 GLU A O 1
ATOM 2097 N N . TYR A 1 252 ? -7.065 0.697 1.367 1.00 95.62 252 TYR A N 1
ATOM 2098 C CA . TYR A 1 252 ? -7.254 1.117 2.751 1.00 95.62 252 TYR A CA 1
ATOM 2099 C C . TYR A 1 252 ? -8.640 0.734 3.290 1.00 95.62 252 TYR A C 1
ATOM 2101 O O . TYR A 1 252 ? -8.751 0.139 4.362 1.00 95.62 252 TYR A O 1
ATOM 2109 N N . GLU A 1 253 ? -9.701 1.026 2.539 1.00 95.50 253 GLU A N 1
ATOM 2110 C CA . GLU A 1 253 ? -11.081 0.698 2.894 1.00 95.50 253 GLU A CA 1
ATOM 2111 C C . GLU A 1 253 ? -11.267 -0.807 3.076 1.00 95.50 253 GLU A C 1
ATOM 2113 O O . GLU A 1 253 ? -11.847 -1.252 4.071 1.00 95.50 253 GLU A O 1
ATOM 2118 N N . LYS A 1 254 ? -10.707 -1.601 2.158 1.00 95.81 254 LYS A N 1
ATOM 2119 C CA . LYS A 1 254 ? -10.697 -3.056 2.267 1.00 95.81 254 LYS A CA 1
ATOM 2120 C C . LYS A 1 254 ? -10.003 -3.510 3.553 1.00 95.81 254 LYS A C 1
ATOM 2122 O O . LYS A 1 254 ? -10.579 -4.306 4.289 1.00 95.81 254 LYS A O 1
ATOM 2127 N N . ARG A 1 255 ? -8.821 -2.967 3.867 1.00 93.62 255 ARG A N 1
ATOM 2128 C CA . ARG A 1 255 ? -8.066 -3.297 5.089 1.00 93.62 255 ARG A CA 1
ATOM 2129 C C . ARG A 1 255 ? -8.832 -2.943 6.367 1.00 93.62 255 ARG A C 1
ATOM 2131 O O . ARG A 1 255 ? -8.773 -3.702 7.327 1.00 93.62 255 ARG A O 1
ATOM 2138 N N . MET A 1 256 ? -9.560 -1.823 6.391 1.00 93.69 256 MET A N 1
ATOM 2139 C CA . MET A 1 256 ? -10.414 -1.453 7.533 1.00 93.69 256 MET A CA 1
ATOM 2140 C C . MET A 1 256 ? -11.628 -2.379 7.655 1.00 93.69 256 MET A C 1
ATOM 2142 O O . MET A 1 256 ? -11.968 -2.817 8.754 1.00 93.69 256 MET A O 1
ATOM 2146 N N . THR A 1 257 ? -12.230 -2.749 6.526 1.00 92.19 257 THR A N 1
ATOM 2147 C CA . THR A 1 257 ? -13.378 -3.665 6.478 1.00 92.19 257 THR A CA 1
ATOM 2148 C C . THR A 1 257 ? -13.005 -5.079 6.932 1.00 92.19 257 THR A C 1
ATOM 2150 O O . THR A 1 257 ? -13.775 -5.711 7.649 1.00 92.19 257 THR A O 1
ATOM 2153 N N . GLU A 1 258 ? -11.814 -5.573 6.576 1.00 92.88 258 GLU A N 1
ATOM 2154 C CA . GLU A 1 258 ? -11.294 -6.887 7.002 1.00 92.88 258 GLU A CA 1
ATOM 2155 C C . GLU A 1 258 ? -11.156 -7.022 8.526 1.00 92.88 258 GLU A C 1
ATOM 2157 O O . GLU A 1 258 ? -11.187 -8.131 9.063 1.00 92.88 258 GLU A O 1
ATOM 2162 N N . ILE A 1 259 ? -11.039 -5.894 9.228 1.00 91.62 259 ILE A N 1
ATOM 2163 C CA . ILE A 1 259 ? -11.031 -5.825 10.689 1.00 91.62 259 ILE A CA 1
ATOM 2164 C C . ILE A 1 259 ? -12.334 -5.237 11.245 1.00 91.62 259 ILE A C 1
ATOM 2166 O O . ILE A 1 259 ? -12.341 -4.775 12.376 1.00 91.62 259 ILE A O 1
ATOM 2170 N N . ASP A 1 260 ? -13.445 -5.249 10.506 1.00 91.31 260 ASP A N 1
ATOM 2171 C CA . ASP A 1 260 ? -14.758 -4.788 10.986 1.00 91.31 260 ASP A CA 1
ATOM 2172 C C . ASP A 1 260 ? -14.786 -3.317 11.475 1.00 91.31 260 ASP A C 1
ATOM 2174 O O . ASP A 1 260 ? -15.578 -2.950 12.349 1.00 91.31 260 ASP A O 1
ATOM 2178 N N . LEU A 1 261 ? -13.928 -2.458 10.913 1.00 89.38 261 LEU A N 1
ATOM 2179 C CA . LEU A 1 261 ? -13.927 -1.012 11.148 1.00 89.38 261 LEU A CA 1
ATOM 2180 C C . LEU A 1 261 ? -14.472 -0.244 9.945 1.00 89.38 261 LEU A C 1
ATOM 2182 O O . LEU A 1 261 ? -14.410 -0.694 8.803 1.00 89.38 261 LEU A O 1
ATOM 2186 N N . SER A 1 262 ? -14.991 0.956 10.210 1.00 87.94 262 SER A N 1
ATOM 2187 C CA . SER A 1 262 ? -15.324 1.906 9.148 1.00 87.94 262 SER A CA 1
ATOM 2188 C C . SER A 1 262 ? -14.057 2.612 8.673 1.00 87.94 262 SER A C 1
ATOM 2190 O O . SER A 1 262 ? -13.238 3.041 9.487 1.00 87.94 262 SER A O 1
ATOM 2192 N N . SER A 1 263 ? -13.908 2.749 7.359 1.00 90.06 263 SER A N 1
ATOM 2193 C CA . SER A 1 263 ? -12.857 3.571 6.768 1.00 90.06 263 SER A CA 1
ATOM 2194 C C . SER A 1 263 ? -13.078 5.052 7.086 1.00 90.06 263 SER A C 1
ATOM 2196 O O . SER A 1 263 ? -14.205 5.515 7.277 1.00 90.06 263 SER A O 1
ATOM 2198 N N . MET A 1 264 ? -11.985 5.815 7.142 1.00 89.44 264 MET A N 1
ATOM 2199 C CA . MET A 1 264 ? -12.071 7.274 7.141 1.00 89.44 264 MET A CA 1
ATOM 2200 C C . MET A 1 264 ? -12.669 7.792 5.825 1.00 89.44 264 MET A C 1
ATOM 2202 O O . MET A 1 264 ? -12.662 7.099 4.804 1.00 89.44 264 MET A O 1
ATOM 2206 N N . GLN A 1 265 ? -13.159 9.030 5.835 1.00 89.06 265 GLN A N 1
ATOM 2207 C CA . GLN A 1 265 ? -13.659 9.682 4.625 1.00 89.06 265 GLN A CA 1
ATOM 2208 C C . GLN A 1 265 ? -12.530 9.883 3.597 1.00 89.06 265 GLN A C 1
ATOM 2210 O O . GLN A 1 265 ? -11.364 10.058 3.959 1.00 89.06 265 GLN A O 1
ATOM 2215 N N . LEU A 1 266 ? -12.877 9.835 2.307 1.00 91.50 266 LEU A N 1
ATOM 2216 C CA . LEU A 1 266 ? -11.914 9.898 1.201 1.00 91.50 266 LEU A CA 1
ATOM 2217 C C . LEU A 1 266 ? -11.071 11.184 1.216 1.00 91.50 266 LEU A C 1
ATOM 2219 O O . LEU A 1 266 ? -9.872 11.142 0.973 1.00 91.50 266 LEU A O 1
ATOM 2223 N N . ASP A 1 267 ? -11.668 12.330 1.518 1.00 89.00 267 ASP A N 1
ATOM 2224 C CA . ASP A 1 267 ? -10.977 13.619 1.616 1.00 89.00 267 ASP A CA 1
ATOM 2225 C C . ASP A 1 267 ? -9.944 13.653 2.756 1.00 89.00 267 ASP A C 1
ATOM 2227 O O . ASP A 1 267 ? -8.829 14.160 2.579 1.00 89.00 267 ASP A O 1
ATOM 2231 N N . ILE A 1 268 ? -10.276 13.042 3.895 1.00 87.94 268 ILE A N 1
ATOM 2232 C CA . ILE A 1 268 ? -9.361 12.870 5.027 1.00 87.94 268 ILE A CA 1
ATOM 2233 C C . ILE A 1 268 ? -8.208 11.947 4.625 1.00 87.94 268 ILE A C 1
ATOM 2235 O O . ILE A 1 268 ? -7.044 12.311 4.800 1.00 87.94 268 ILE A O 1
ATOM 2239 N N . PHE A 1 269 ? -8.506 10.804 3.999 1.00 91.69 269 PHE A N 1
ATOM 2240 C CA . PHE A 1 269 ? -7.494 9.882 3.477 1.00 91.69 269 PHE A CA 1
ATOM 2241 C C . PHE A 1 269 ? -6.537 10.564 2.490 1.00 91.69 269 PHE A C 1
ATOM 2243 O O . PHE A 1 269 ? -5.317 10.450 2.617 1.00 91.69 269 PHE A O 1
ATOM 2250 N N . ASN A 1 270 ? -7.075 11.330 1.541 1.00 91.12 270 ASN A N 1
ATOM 2251 C CA . ASN A 1 270 ? -6.277 12.056 0.556 1.00 91.12 270 ASN A CA 1
ATOM 2252 C C . ASN A 1 270 ? -5.357 13.080 1.232 1.00 91.12 270 ASN A C 1
ATOM 2254 O O . ASN A 1 270 ? -4.236 13.309 0.779 1.00 91.12 270 ASN A O 1
ATOM 2258 N N . THR A 1 271 ? -5.806 13.681 2.334 1.00 87.50 271 THR A N 1
ATOM 2259 C CA . THR A 1 271 ? -4.975 14.589 3.128 1.00 87.50 271 THR A CA 1
ATOM 2260 C C . THR A 1 271 ? -3.847 13.836 3.838 1.00 87.50 271 THR A C 1
ATOM 2262 O O . THR A 1 271 ? -2.705 14.288 3.793 1.00 87.50 271 THR A O 1
ATOM 2265 N N . PHE A 1 272 ? -4.107 12.646 4.395 1.00 88.38 272 PHE A N 1
ATOM 2266 C CA . PHE A 1 272 ? -3.057 11.780 4.953 1.00 88.38 272 PHE A CA 1
ATOM 2267 C C . PHE A 1 272 ? -1.961 11.457 3.931 1.00 88.38 272 PHE A C 1
ATOM 2269 O O . PHE A 1 272 ? -0.783 11.576 4.267 1.00 88.38 272 PHE A O 1
ATOM 2276 N N . GLN A 1 273 ? -2.336 11.090 2.698 1.00 90.38 273 GLN A N 1
ATOM 2277 C CA . GLN A 1 273 ? -1.379 10.798 1.621 1.00 90.38 273 GLN A CA 1
ATOM 2278 C C . GLN A 1 273 ? -0.513 12.015 1.295 1.00 90.38 273 GLN A C 1
ATOM 2280 O O . GLN A 1 273 ? 0.714 11.918 1.261 1.00 90.38 273 GLN A O 1
ATOM 2285 N N . LYS A 1 274 ? -1.138 13.188 1.148 1.00 87.81 274 LYS A N 1
ATOM 2286 C CA . LYS A 1 274 ? -0.425 14.434 0.852 1.00 87.81 274 LYS A CA 1
ATOM 2287 C C . LYS A 1 274 ? 0.535 14.834 1.960 1.00 87.81 274 LYS A C 1
ATOM 2289 O O . LYS A 1 274 ? 1.564 15.418 1.671 1.00 87.81 274 LYS A O 1
ATOM 2294 N N . LEU A 1 275 ? 0.246 14.533 3.218 1.00 86.69 275 LEU A N 1
ATOM 2295 C CA . LEU A 1 275 ? 1.089 14.944 4.342 1.00 86.69 275 LEU A CA 1
ATOM 2296 C C . LEU A 1 275 ? 2.361 14.125 4.513 1.00 86.69 275 LEU A C 1
ATOM 2298 O O . LEU A 1 275 ? 3.128 14.386 5.442 1.00 86.69 275 LEU A O 1
ATOM 2302 N N . TYR A 1 276 ? 2.580 13.088 3.713 1.00 88.12 276 TYR A N 1
ATOM 2303 C CA . TYR A 1 276 ? 3.888 12.454 3.684 1.00 88.12 276 TYR A CA 1
ATOM 2304 C C . TYR A 1 276 ? 4.922 13.393 3.031 1.00 88.12 276 TYR A C 1
ATOM 2306 O O . TYR A 1 276 ? 4.575 14.189 2.154 1.00 88.12 276 TYR A O 1
ATOM 2314 N N . PRO A 1 277 ? 6.190 13.342 3.475 1.00 87.19 277 PRO A N 1
ATOM 2315 C CA . PRO A 1 277 ? 7.290 14.013 2.798 1.00 87.19 277 PRO A CA 1
ATOM 2316 C C . PRO A 1 277 ? 7.410 13.569 1.343 1.00 87.19 277 PRO A C 1
ATOM 2318 O O . PRO A 1 277 ? 7.406 12.363 1.079 1.00 87.19 277 PRO A O 1
ATOM 2321 N N . GLN A 1 278 ? 7.604 14.513 0.420 1.00 81.31 278 GLN A N 1
ATOM 2322 C CA . GLN A 1 278 ? 7.991 14.148 -0.944 1.00 81.31 278 GLN A CA 1
ATOM 2323 C C . GLN A 1 278 ? 9.481 13.819 -1.015 1.00 81.31 278 GLN A C 1
ATOM 2325 O O . GLN A 1 278 ? 10.300 14.328 -0.247 1.00 81.31 278 GLN A O 1
ATOM 2330 N N . LEU A 1 279 ? 9.866 12.985 -1.980 1.00 78.81 279 LEU A N 1
ATOM 2331 C CA . LEU A 1 279 ? 11.259 12.557 -2.143 1.00 78.81 279 LEU A CA 1
ATOM 2332 C C . LEU A 1 279 ? 12.207 13.727 -2.424 1.00 78.81 279 LEU A C 1
ATOM 2334 O O . LEU A 1 279 ? 13.289 13.792 -1.842 1.00 78.81 279 LEU A O 1
ATOM 2338 N N . ASN A 1 280 ? 11.784 14.673 -3.259 1.00 73.56 280 ASN A N 1
ATOM 2339 C CA . ASN A 1 280 ? 12.545 15.856 -3.668 1.00 73.56 280 ASN A CA 1
ATOM 2340 C C . ASN A 1 280 ? 12.296 17.091 -2.785 1.00 73.56 280 ASN A C 1
ATOM 2342 O O . ASN A 1 280 ? 12.756 18.178 -3.116 1.00 73.56 280 ASN A O 1
ATOM 2346 N N . GLU A 1 281 ? 11.568 16.936 -1.680 1.00 79.69 281 GLU A N 1
ATOM 2347 C CA . GLU A 1 281 ? 11.160 18.051 -0.830 1.00 79.69 281 GLU A CA 1
ATOM 2348 C C . GLU A 1 281 ? 12.093 18.230 0.372 1.00 79.69 281 GLU A C 1
ATOM 2350 O O . GLU A 1 281 ? 12.439 17.271 1.064 1.00 79.69 281 GLU A O 1
ATOM 2355 N N . GLU A 1 282 ? 12.495 19.462 0.652 1.00 83.69 282 GLU A N 1
ATOM 2356 C CA . GLU A 1 282 ? 13.216 19.826 1.874 1.00 83.69 282 GLU A CA 1
ATOM 2357 C C . GLU A 1 282 ? 12.248 20.143 3.016 1.00 83.69 282 GLU A C 1
ATOM 2359 O O . GLU A 1 282 ? 11.098 20.524 2.795 1.00 83.69 282 GLU A O 1
ATOM 2364 N N . PHE A 1 283 ? 12.723 20.086 4.265 1.00 88.06 283 PHE A N 1
ATOM 2365 C CA . PHE A 1 283 ? 11.866 20.358 5.423 1.00 88.06 283 PHE A CA 1
ATOM 2366 C C . PHE A 1 283 ? 11.173 21.730 5.352 1.00 88.06 283 PHE A C 1
ATOM 2368 O O . PHE A 1 283 ? 10.014 21.864 5.737 1.00 88.06 283 PHE A O 1
ATOM 2375 N N . ARG A 1 284 ? 11.851 22.756 4.822 1.00 87.81 284 ARG A N 1
ATOM 2376 C CA . ARG A 1 284 ? 11.264 24.094 4.660 1.00 87.81 284 ARG A CA 1
ATOM 2377 C C . ARG A 1 284 ? 10.086 24.092 3.683 1.00 87.81 284 ARG A C 1
ATOM 2379 O O . ARG A 1 284 ? 9.076 24.740 3.948 1.00 87.81 284 ARG A O 1
ATOM 2386 N N . GLN A 1 285 ? 10.227 23.385 2.565 1.00 87.19 285 GLN A N 1
ATOM 2387 C CA . GLN A 1 285 ? 9.177 23.238 1.557 1.00 87.19 285 GLN A CA 1
ATOM 2388 C C . GLN A 1 285 ? 8.008 22.430 2.127 1.00 87.19 285 GLN A C 1
ATOM 2390 O O . GLN A 1 285 ? 6.866 22.883 2.041 1.00 87.19 285 GLN A O 1
ATOM 2395 N N . TYR A 1 286 ? 8.322 21.331 2.822 1.00 88.12 286 TYR A N 1
ATOM 2396 C CA . TYR A 1 286 ? 7.355 20.537 3.571 1.00 88.12 286 TYR A CA 1
ATOM 2397 C C . TYR A 1 286 ? 6.563 21.402 4.539 1.00 88.12 286 TYR A C 1
ATOM 2399 O O . TYR A 1 286 ? 5.350 21.457 4.424 1.00 88.12 286 TYR A O 1
ATOM 2407 N N . SER A 1 287 ? 7.220 22.136 5.440 1.00 87.25 287 SER A N 1
ATOM 2408 C CA . SER A 1 287 ? 6.544 22.983 6.429 1.00 87.25 287 SER A CA 1
ATOM 2409 C C . SER A 1 287 ? 5.658 24.044 5.763 1.00 87.25 287 SER A C 1
ATOM 2411 O O . SER A 1 287 ? 4.521 24.247 6.184 1.00 87.25 287 SER A O 1
ATOM 2413 N N . PHE A 1 288 ? 6.108 24.668 4.667 1.00 86.81 288 PHE A N 1
ATOM 2414 C CA . PHE A 1 288 ? 5.292 25.636 3.930 1.00 86.81 288 PHE A CA 1
ATOM 2415 C C . PHE A 1 288 ? 4.026 25.008 3.333 1.00 86.81 288 PHE A C 1
ATOM 2417 O O . PHE A 1 288 ? 2.927 25.520 3.541 1.00 86.81 288 PHE A O 1
ATOM 2424 N N . ARG A 1 289 ? 4.167 23.879 2.629 1.00 86.50 289 ARG A N 1
ATOM 2425 C CA . ARG A 1 289 ? 3.034 23.114 2.091 1.00 86.50 289 ARG A CA 1
ATOM 2426 C C . ARG A 1 289 ? 2.122 22.647 3.217 1.00 86.50 289 ARG A C 1
ATOM 2428 O O . ARG A 1 289 ? 0.901 22.688 3.091 1.00 86.50 289 ARG A O 1
ATOM 2435 N N . ASN A 1 290 ? 2.717 22.265 4.337 1.00 81.12 290 ASN A N 1
ATOM 2436 C CA . ASN A 1 290 ? 2.014 21.729 5.474 1.00 81.12 290 ASN A CA 1
ATOM 2437 C C . ASN A 1 290 ? 1.103 22.763 6.157 1.00 81.12 290 ASN A C 1
ATOM 2439 O O . ASN A 1 290 ? -0.046 22.471 6.473 1.00 81.12 290 ASN A O 1
ATOM 2443 N N . ASN A 1 291 ? 1.574 24.006 6.276 1.00 79.44 291 ASN A N 1
ATOM 2444 C CA . ASN A 1 291 ? 0.808 25.135 6.814 1.00 79.44 291 ASN A CA 1
ATOM 2445 C C . ASN A 1 291 ? -0.444 25.496 5.996 1.00 79.44 291 ASN A C 1
ATOM 2447 O O . ASN A 1 291 ? -1.286 26.255 6.470 1.00 79.44 291 ASN A O 1
ATOM 2451 N N . SER A 1 292 ? -0.578 24.978 4.770 1.00 79.06 292 SER A N 1
ATOM 2452 C CA . SER A 1 292 ? -1.777 25.177 3.947 1.00 79.06 292 SER A CA 1
ATOM 2453 C C . SER A 1 292 ? -2.928 24.221 4.287 1.00 79.06 292 SER A C 1
ATOM 2455 O O . SER A 1 292 ? -4.051 24.441 3.830 1.00 79.06 292 SER A O 1
ATOM 2457 N N . PHE A 1 293 ? -2.677 23.171 5.081 1.00 76.75 293 PHE A N 1
ATOM 2458 C CA . PHE A 1 293 ? -3.710 22.218 5.478 1.00 76.75 293 PHE A CA 1
ATOM 2459 C C . PHE A 1 293 ? -4.477 22.695 6.710 1.00 76.75 293 PHE A C 1
ATOM 2461 O O . PHE A 1 293 ? -3.915 23.163 7.697 1.00 76.75 293 PHE A O 1
ATOM 2468 N N . ASP A 1 294 ? -5.794 22.515 6.664 1.00 70.94 294 ASP A N 1
ATOM 2469 C CA . ASP A 1 294 ? -6.677 22.777 7.792 1.00 70.94 294 ASP A CA 1
ATOM 2470 C C . ASP A 1 294 ? -6.678 21.582 8.755 1.00 70.94 294 ASP A C 1
ATOM 2472 O O . ASP A 1 294 ? -7.518 20.681 8.685 1.00 70.94 294 ASP A O 1
ATOM 2476 N N . TYR A 1 295 ? -5.703 21.584 9.661 1.00 68.88 295 TYR A N 1
ATOM 2477 C CA . TYR A 1 295 ? -5.533 20.576 10.707 1.00 68.88 295 TYR A CA 1
ATOM 2478 C C . TYR A 1 295 ? -6.737 20.434 11.640 1.00 68.88 295 TYR A C 1
ATOM 2480 O O . TYR A 1 295 ? -6.925 19.374 12.233 1.00 68.88 295 TYR A O 1
ATOM 2488 N N . SER A 1 296 ? -7.590 21.460 11.745 1.00 62.44 296 SER A N 1
ATOM 2489 C CA . SER A 1 296 ? -8.779 21.402 12.603 1.00 62.44 296 SER A CA 1
ATOM 2490 C C . SER A 1 296 ? -9.777 20.325 12.162 1.00 62.44 296 SER A C 1
ATOM 2492 O O . SER A 1 296 ? -10.556 19.831 12.975 1.00 62.44 296 SER A O 1
ATOM 2494 N N . LYS A 1 297 ? -9.712 19.906 10.891 1.00 60.72 297 LYS A N 1
ATOM 2495 C CA . LYS A 1 297 ? -10.559 18.852 10.320 1.00 60.72 297 LYS A CA 1
ATOM 2496 C C . LYS A 1 297 ? -10.020 17.443 10.538 1.00 60.72 297 LYS A C 1
ATOM 2498 O O . LYS A 1 297 ? -10.729 16.486 10.244 1.00 60.72 297 LYS A O 1
ATOM 2503 N N . ILE A 1 298 ? -8.786 17.293 11.023 1.00 63.84 298 ILE A N 1
ATOM 2504 C CA . ILE A 1 298 ? -8.142 15.986 11.138 1.00 63.84 298 ILE A CA 1
ATOM 2505 C C . ILE A 1 298 ? -7.449 15.872 12.492 1.00 63.84 298 ILE A C 1
ATOM 2507 O O . ILE A 1 298 ? -6.293 16.242 12.671 1.00 63.84 298 ILE A O 1
ATOM 2511 N N . ILE A 1 299 ? -8.167 15.284 13.447 1.00 58.25 299 ILE A N 1
ATOM 2512 C CA . ILE A 1 299 ? -7.807 15.264 14.875 1.00 58.25 299 ILE A CA 1
ATOM 2513 C C . ILE A 1 299 ? -6.529 14.445 15.181 1.00 58.25 299 ILE A C 1
ATOM 2515 O O . ILE A 1 299 ? -6.041 14.443 16.306 1.00 58.25 299 ILE A O 1
ATOM 2519 N N . TYR A 1 300 ? -5.939 13.776 14.185 1.00 62.88 300 TYR A N 1
ATOM 2520 C CA . TYR A 1 300 ? -4.812 12.858 14.369 1.00 62.88 300 TYR A CA 1
ATOM 2521 C C . TYR A 1 300 ? -3.502 13.262 13.664 1.00 62.88 300 TYR A C 1
ATOM 2523 O O . TYR A 1 300 ? -2.534 12.500 13.643 1.00 62.88 300 TYR A O 1
ATOM 2531 N N . LEU A 1 301 ? -3.438 14.441 13.051 1.00 64.81 301 LEU A N 1
ATOM 2532 C CA . LEU A 1 301 ? -2.250 14.835 12.302 1.00 64.81 301 LEU A CA 1
ATOM 2533 C C . LEU A 1 301 ? -1.396 15.823 13.090 1.00 64.81 301 LEU A C 1
ATOM 2535 O O . LEU A 1 301 ? -1.762 16.980 13.256 1.00 64.81 301 LEU A O 1
ATOM 2539 N N . ASP A 1 302 ? -0.227 15.357 13.521 1.00 66.38 302 ASP A N 1
ATOM 2540 C CA . ASP A 1 302 ? 0.819 16.226 14.049 1.00 66.38 302 ASP A CA 1
ATOM 2541 C C . ASP A 1 302 ? 1.628 16.840 12.898 1.00 66.38 302 ASP A C 1
ATOM 2543 O O . ASP A 1 302 ? 2.062 16.136 11.972 1.00 66.38 302 ASP A O 1
ATOM 2547 N N . GLU A 1 303 ? 1.881 18.147 12.989 1.00 75.44 303 GLU A N 1
ATOM 2548 C CA . GLU A 1 303 ? 2.915 18.803 12.196 1.00 75.44 303 GLU A CA 1
ATOM 2549 C C . GLU A 1 303 ? 4.279 18.200 12.555 1.00 75.44 303 GLU A C 1
ATOM 2551 O O . GLU A 1 303 ? 4.711 18.243 13.709 1.00 75.44 303 GLU A O 1
ATOM 2556 N N . LEU A 1 304 ? 4.961 17.634 11.554 1.00 84.25 304 LEU A N 1
ATOM 2557 C CA . LEU A 1 304 ? 6.286 17.056 11.754 1.00 84.25 304 LEU A CA 1
ATOM 2558 C C . LEU A 1 304 ? 7.305 18.162 12.021 1.00 84.25 304 LEU A C 1
ATOM 2560 O O . LEU A 1 304 ? 7.441 19.094 11.232 1.00 84.25 304 LEU A O 1
ATOM 2564 N N . GLN A 1 305 ? 8.084 18.001 13.083 1.00 87.56 305 GLN A N 1
ATOM 2565 C CA . GLN A 1 305 ? 9.312 18.756 13.302 1.00 87.56 305 GLN A CA 1
ATOM 2566 C C . GLN A 1 305 ? 10.420 18.264 12.359 1.00 87.56 305 GLN A C 1
ATOM 2568 O O . GLN A 1 305 ? 10.356 17.153 11.832 1.00 87.56 305 GLN A O 1
ATOM 2573 N N . GLN A 1 306 ? 11.489 19.046 12.177 1.00 88.56 306 GLN A N 1
ATOM 2574 C CA . GLN A 1 306 ? 12.569 18.711 11.232 1.00 88.56 306 GLN A CA 1
ATOM 2575 C C . GLN A 1 306 ? 13.181 17.319 11.472 1.00 88.56 306 GLN A C 1
ATOM 2577 O O . GLN A 1 306 ? 13.474 16.585 10.524 1.00 88.56 306 GLN A O 1
ATOM 2582 N N . VAL A 1 307 ? 13.351 16.937 12.740 1.00 86.81 307 VAL A N 1
ATOM 2583 C CA . VAL A 1 307 ? 13.863 15.611 13.118 1.00 86.81 307 VAL A CA 1
ATOM 2584 C C . VAL A 1 307 ? 12.881 14.513 12.704 1.00 86.81 307 VAL A C 1
ATOM 2586 O O . VAL A 1 307 ? 13.285 13.538 12.078 1.00 86.81 307 VAL A O 1
ATOM 2589 N N . GLU A 1 308 ? 11.590 14.692 12.984 1.00 86.00 308 GLU A N 1
ATOM 2590 C CA . GLU A 1 308 ? 10.526 13.738 12.647 1.00 86.00 308 GLU A CA 1
ATOM 2591 C C . GLU A 1 308 ? 10.348 13.598 11.124 1.00 86.00 308 GLU A C 1
ATOM 2593 O O . GLU A 1 308 ? 10.210 12.488 10.611 1.00 86.00 308 GLU A O 1
ATOM 2598 N N . PHE A 1 309 ? 10.434 14.710 10.386 1.00 88.19 309 PHE A N 1
ATOM 2599 C CA . PHE A 1 309 ? 10.471 14.737 8.922 1.00 88.19 309 PHE A CA 1
ATOM 2600 C C . PHE A 1 309 ? 11.646 13.921 8.379 1.00 88.19 309 PHE A C 1
ATOM 2602 O O . PHE A 1 309 ? 11.470 13.085 7.495 1.00 88.19 309 PHE A O 1
ATOM 2609 N N . THR A 1 310 ? 12.840 14.126 8.941 1.00 85.31 310 THR A N 1
ATOM 2610 C CA . THR A 1 310 ? 14.054 13.410 8.527 1.00 85.31 310 THR A CA 1
ATOM 2611 C C . THR A 1 310 ? 13.930 11.911 8.789 1.00 85.31 310 THR A C 1
ATOM 2613 O O . THR A 1 310 ? 14.294 11.107 7.931 1.00 85.31 310 THR A O 1
ATOM 2616 N N . LEU A 1 311 ? 13.385 11.521 9.946 1.00 83.25 311 LEU A N 1
ATOM 2617 C CA . LEU A 1 311 ? 13.116 10.120 10.274 1.00 83.25 311 LEU A CA 1
ATOM 2618 C C . LEU A 1 311 ? 12.131 9.499 9.280 1.00 83.25 311 LEU A C 1
ATOM 2620 O O . LEU A 1 311 ? 12.408 8.436 8.730 1.00 83.25 311 LEU A O 1
ATOM 2624 N N . LEU A 1 312 ? 11.023 10.182 8.987 1.00 86.00 312 LEU A N 1
ATOM 2625 C CA . LEU A 1 312 ? 10.031 9.684 8.039 1.00 86.00 312 LEU A CA 1
ATOM 2626 C C . LEU A 1 312 ? 10.599 9.553 6.619 1.00 86.00 312 LEU A C 1
ATOM 2628 O O . LEU A 1 312 ? 10.375 8.532 5.975 1.00 86.00 312 LEU A O 1
ATOM 2632 N N . LYS A 1 313 ? 11.394 10.530 6.156 1.00 86.44 313 LYS A N 1
ATOM 2633 C CA . LYS A 1 313 ? 12.090 10.461 4.861 1.00 86.44 313 LYS A CA 1
ATOM 2634 C C . LYS A 1 313 ? 13.041 9.269 4.780 1.00 86.44 313 LYS A C 1
ATOM 2636 O O . LYS A 1 313 ? 13.054 8.567 3.776 1.00 86.44 313 LYS A O 1
ATOM 2641 N N . ARG A 1 314 ? 13.803 8.995 5.845 1.00 82.88 314 ARG A N 1
ATOM 2642 C CA . ARG A 1 314 ? 14.709 7.833 5.902 1.00 82.88 314 ARG A CA 1
ATOM 2643 C C . ARG A 1 314 ? 13.965 6.502 5.827 1.00 82.88 314 ARG A C 1
ATOM 2645 O O . ARG A 1 314 ? 14.531 5.532 5.331 1.00 82.88 314 ARG A O 1
ATOM 2652 N N . ARG A 1 315 ? 12.707 6.447 6.277 1.00 83.50 315 ARG A N 1
ATOM 2653 C CA . ARG A 1 315 ? 11.850 5.256 6.156 1.00 83.50 315 ARG A CA 1
ATOM 2654 C C . ARG A 1 315 ? 11.290 5.042 4.752 1.00 83.50 315 ARG A C 1
ATOM 2656 O O . ARG A 1 315 ? 10.673 4.004 4.522 1.00 83.50 315 ARG A O 1
ATOM 2663 N N . LEU A 1 316 ? 11.498 5.964 3.814 1.00 88.06 316 LEU A N 1
ATOM 2664 C CA . LEU A 1 316 ? 11.114 5.747 2.424 1.00 88.06 316 LEU A CA 1
ATOM 2665 C C . LEU A 1 316 ? 12.043 4.710 1.769 1.00 88.06 316 LEU A C 1
ATOM 2667 O O . LEU A 1 316 ? 13.237 4.655 2.098 1.00 88.06 316 LEU A O 1
ATOM 2671 N N . PRO A 1 317 ? 11.526 3.872 0.856 1.00 89.19 317 PRO A N 1
ATOM 2672 C CA . PRO A 1 317 ? 12.360 3.009 0.032 1.00 89.19 317 PRO A CA 1
ATOM 2673 C C . PRO A 1 317 ? 13.396 3.823 -0.748 1.00 89.19 317 PRO A C 1
ATOM 2675 O O . PRO A 1 317 ? 13.147 4.963 -1.143 1.00 89.19 317 PRO A O 1
ATOM 2678 N N . ILE A 1 318 ? 14.571 3.242 -0.957 1.00 86.00 318 ILE A N 1
ATOM 2679 C CA . ILE A 1 318 ? 15.580 3.770 -1.877 1.00 86.00 318 ILE A CA 1
ATOM 2680 C C . ILE A 1 318 ? 15.311 3.207 -3.281 1.00 86.00 318 ILE A C 1
ATOM 2682 O O . ILE A 1 318 ? 14.678 2.163 -3.447 1.00 86.00 318 ILE A O 1
ATOM 2686 N N . LEU A 1 319 ? 15.790 3.903 -4.312 1.00 83.62 319 LEU A N 1
ATOM 2687 C CA . LEU A 1 319 ? 15.681 3.460 -5.700 1.00 83.62 319 LEU A CA 1
ATOM 2688 C C . LEU A 1 319 ? 16.239 2.049 -5.899 1.00 83.62 319 LEU A C 1
ATOM 2690 O O . LEU A 1 319 ? 17.395 1.786 -5.572 1.00 83.62 319 LEU A O 1
ATOM 2694 N N . PHE A 1 320 ? 15.416 1.166 -6.476 1.00 80.94 320 PHE A N 1
ATOM 2695 C CA . PHE A 1 320 ? 15.753 -0.235 -6.782 1.00 80.94 320 PHE A CA 1
ATOM 2696 C C . PHE A 1 320 ? 16.216 -1.061 -5.575 1.00 80.94 320 PHE A C 1
ATOM 2698 O O . PHE A 1 320 ? 16.870 -2.098 -5.725 1.00 80.94 320 PHE A O 1
ATOM 2705 N N . GLU A 1 321 ? 15.889 -0.594 -4.374 1.00 85.81 321 GLU A N 1
ATOM 2706 C CA . GLU A 1 321 ? 16.009 -1.364 -3.151 1.00 85.81 321 GLU A CA 1
ATOM 2707 C C . GLU A 1 321 ? 14.952 -2.472 -3.164 1.00 85.81 321 GLU A C 1
ATOM 2709 O O . GLU A 1 321 ? 13.816 -2.234 -3.571 1.00 85.81 321 GLU A O 1
ATOM 2714 N N . ASN A 1 322 ? 15.327 -3.679 -2.741 1.00 87.25 322 ASN A N 1
ATOM 2715 C CA . ASN A 1 322 ? 14.377 -4.765 -2.513 1.00 87.25 322 ASN A CA 1
ATOM 2716 C C . ASN A 1 322 ? 13.935 -4.787 -1.047 1.00 87.25 322 ASN A C 1
ATOM 2718 O O . ASN A 1 322 ? 14.537 -4.126 -0.195 1.00 87.25 322 ASN A O 1
ATOM 2722 N N . PHE A 1 323 ? 12.889 -5.551 -0.741 1.00 90.31 323 PHE A N 1
ATOM 2723 C CA . PHE A 1 323 ? 12.321 -5.523 0.607 1.00 90.31 323 PHE A CA 1
ATOM 2724 C C . PHE A 1 323 ? 13.304 -5.952 1.708 1.00 90.31 323 PHE A C 1
ATOM 2726 O O . PHE A 1 323 ? 13.304 -5.361 2.787 1.00 90.31 323 PHE A O 1
ATOM 2733 N N . ASP A 1 324 ? 14.163 -6.939 1.446 1.00 87.50 324 ASP A N 1
ATOM 2734 C CA . ASP A 1 324 ? 15.129 -7.424 2.438 1.00 87.50 324 ASP A CA 1
ATOM 2735 C C . ASP A 1 324 ? 16.169 -6.346 2.777 1.00 87.50 324 ASP A C 1
ATOM 2737 O O . ASP A 1 324 ? 16.419 -6.074 3.952 1.00 87.50 324 ASP A O 1
ATOM 2741 N N . ALA A 1 325 ? 16.719 -5.672 1.759 1.00 87.38 325 ALA A N 1
ATOM 2742 C CA . ALA A 1 325 ? 17.656 -4.566 1.944 1.00 87.38 325 ALA A CA 1
ATOM 2743 C C . ALA A 1 325 ? 16.999 -3.381 2.666 1.00 87.38 325 ALA A C 1
ATOM 2745 O O . ALA A 1 325 ? 17.573 -2.848 3.619 1.00 87.38 325 ALA A O 1
ATOM 2746 N N . TYR A 1 326 ? 15.770 -3.034 2.269 1.00 89.81 326 TYR A N 1
ATOM 2747 C CA . TYR A 1 326 ? 14.960 -2.020 2.941 1.00 89.81 326 TYR A CA 1
ATOM 2748 C C . TYR A 1 326 ? 14.795 -2.342 4.425 1.00 89.81 326 TYR A C 1
ATOM 2750 O O . TYR A 1 326 ? 15.112 -1.523 5.288 1.00 89.81 326 TYR A O 1
ATOM 2758 N N . LYS A 1 327 ? 14.357 -3.562 4.739 1.00 88.38 327 LYS A N 1
ATOM 2759 C CA . LYS A 1 327 ? 14.119 -4.005 6.110 1.00 88.38 327 LYS A CA 1
ATOM 2760 C C . LYS A 1 327 ? 15.392 -3.954 6.953 1.00 88.38 327 LYS A C 1
ATOM 2762 O O . LYS A 1 327 ? 15.352 -3.401 8.050 1.00 88.38 327 LYS A O 1
ATOM 2767 N N . SER A 1 328 ? 16.514 -4.468 6.443 1.00 86.94 328 SER A N 1
ATOM 2768 C CA . SER A 1 328 ? 17.808 -4.399 7.135 1.00 86.94 328 SER A CA 1
ATOM 2769 C C . SER A 1 328 ? 18.228 -2.959 7.425 1.00 86.94 328 SER A C 1
ATOM 2771 O O . SER A 1 328 ? 18.629 -2.656 8.547 1.00 86.94 328 SER A O 1
ATOM 2773 N N . ARG A 1 329 ? 18.071 -2.059 6.448 1.00 87.94 329 ARG A N 1
ATOM 2774 C CA . ARG A 1 329 ? 18.419 -0.644 6.593 1.00 87.94 329 ARG A CA 1
ATOM 2775 C C . ARG A 1 329 ? 17.564 0.063 7.646 1.00 87.94 329 ARG A C 1
ATOM 2777 O O . ARG A 1 329 ? 18.094 0.827 8.446 1.00 87.94 329 ARG A O 1
ATOM 2784 N N . ILE A 1 330 ? 16.250 -0.166 7.665 1.00 84.38 330 ILE A N 1
ATOM 2785 C CA . ILE A 1 330 ? 15.373 0.462 8.666 1.00 84.38 330 ILE A CA 1
ATOM 2786 C C . ILE A 1 330 ? 15.652 -0.083 10.072 1.00 84.38 330 ILE A C 1
ATOM 2788 O O . ILE A 1 330 ? 15.701 0.706 11.012 1.00 84.38 330 ILE A O 1
ATOM 2792 N N . MET A 1 331 ? 15.903 -1.390 10.218 1.00 81.50 331 MET A N 1
ATOM 2793 C CA . MET A 1 331 ? 16.269 -1.994 11.509 1.00 81.50 331 MET A CA 1
ATOM 2794 C C . MET A 1 331 ? 17.556 -1.395 12.092 1.00 81.50 331 MET A C 1
ATOM 2796 O O . MET A 1 331 ? 17.630 -1.143 13.294 1.00 81.50 331 MET A O 1
ATOM 2800 N N . GLU A 1 332 ? 18.553 -1.116 11.247 1.00 81.62 332 GLU A N 1
ATOM 2801 C CA . GLU A 1 332 ? 19.785 -0.440 11.665 1.00 81.62 332 GLU A CA 1
ATOM 2802 C C . GLU A 1 332 ? 19.515 0.995 12.147 1.00 81.62 332 GLU A C 1
ATOM 2804 O O . GLU A 1 332 ? 20.035 1.412 13.180 1.00 81.62 332 GLU A O 1
ATOM 2809 N N . TYR A 1 333 ? 18.665 1.748 11.439 1.00 73.81 333 TYR A N 1
ATOM 2810 C CA . TYR A 1 333 ? 18.353 3.132 11.808 1.00 73.81 333 TYR A CA 1
ATOM 2811 C C . TYR A 1 333 ? 17.514 3.262 13.075 1.00 73.81 333 TYR A C 1
ATOM 2813 O O . TYR A 1 333 ? 17.770 4.158 13.884 1.00 73.81 333 TYR A O 1
ATOM 2821 N N . ASP A 1 334 ? 16.509 2.407 13.240 1.00 70.25 334 ASP A N 1
ATOM 2822 C CA . ASP A 1 334 ? 15.602 2.483 14.382 1.00 70.25 334 ASP A CA 1
ATOM 2823 C C . ASP A 1 334 ? 16.270 1.992 15.682 1.00 70.25 334 ASP A C 1
ATOM 2825 O O . ASP A 1 334 ? 15.716 2.216 16.759 1.00 70.25 334 ASP A O 1
ATOM 2829 N N . ASN A 1 335 ? 17.462 1.368 15.606 1.00 65.88 335 ASN A N 1
ATOM 2830 C CA . ASN A 1 335 ? 18.097 0.631 16.713 1.00 65.88 335 ASN A CA 1
ATOM 2831 C C . ASN A 1 335 ? 17.111 -0.330 17.397 1.00 65.88 335 ASN A C 1
ATOM 2833 O O . ASN A 1 335 ? 17.167 -0.571 18.605 1.00 65.88 335 ASN A O 1
ATOM 2837 N N . ASP A 1 336 ? 16.179 -0.851 16.609 1.00 61.62 336 ASP A N 1
ATOM 2838 C CA . ASP A 1 336 ? 15.044 -1.624 17.064 1.00 61.62 336 ASP A CA 1
ATOM 2839 C C . ASP A 1 336 ? 14.910 -2.812 16.118 1.00 61.62 336 ASP A C 1
ATOM 2841 O O . ASP A 1 336 ? 14.948 -2.666 14.892 1.00 61.62 336 ASP A O 1
ATOM 2845 N N . ASN A 1 337 ? 14.727 -4.004 16.683 1.00 57.91 337 ASN A N 1
ATOM 2846 C CA . ASN A 1 337 ? 14.297 -5.168 15.915 1.00 57.91 337 ASN A CA 1
ATOM 2847 C C . ASN A 1 337 ? 12.799 -5.013 15.643 1.00 57.91 337 ASN A C 1
ATOM 2849 O O . ASN A 1 337 ? 11.987 -5.845 16.060 1.00 57.91 337 ASN A O 1
ATOM 2853 N N . ASP A 1 338 ? 12.433 -3.918 14.971 1.00 61.25 338 ASP A N 1
ATOM 2854 C CA . ASP A 1 338 ? 11.057 -3.573 14.683 1.00 61.25 338 ASP A CA 1
ATOM 2855 C C . ASP A 1 338 ? 10.513 -4.575 13.657 1.00 61.25 338 ASP A C 1
ATOM 2857 O O . ASP A 1 338 ? 10.540 -4.391 12.439 1.00 61.25 338 ASP A O 1
ATOM 2861 N N . SER A 1 339 ? 10.023 -5.700 14.178 1.00 58.19 339 SER A N 1
ATOM 2862 C CA . SER A 1 339 ? 9.343 -6.745 13.417 1.00 58.19 339 SER A CA 1
ATOM 2863 C C . SER A 1 339 ? 8.058 -6.245 12.742 1.00 58.19 339 SER A C 1
ATOM 2865 O O . SER A 1 339 ? 7.448 -7.004 11.991 1.00 58.19 339 SER A O 1
ATOM 2867 N N . THR A 1 340 ? 7.663 -4.979 12.958 1.00 65.75 340 THR A N 1
ATOM 2868 C CA . THR A 1 340 ? 6.493 -4.355 12.328 1.00 65.75 340 THR A CA 1
ATOM 2869 C C . THR A 1 340 ? 6.729 -3.835 10.919 1.00 65.75 340 THR A C 1
ATOM 2871 O O . THR A 1 340 ? 5.766 -3.413 10.284 1.00 65.75 340 THR A O 1
ATOM 2874 N N . ILE A 1 341 ? 7.963 -3.863 10.405 1.00 75.25 341 ILE A N 1
ATOM 2875 C CA . ILE A 1 341 ? 8.217 -3.517 9.003 1.00 75.25 341 ILE A CA 1
ATOM 2876 C C . ILE A 1 341 ? 7.587 -4.597 8.116 1.00 75.25 341 ILE A C 1
ATOM 2878 O O . ILE A 1 341 ? 8.073 -5.732 8.054 1.00 75.25 341 ILE A O 1
ATOM 2882 N N . VAL A 1 342 ? 6.503 -4.237 7.429 1.00 83.06 342 VAL A N 1
ATOM 2883 C CA . VAL A 1 342 ? 5.741 -5.139 6.555 1.00 83.06 342 VAL A CA 1
ATOM 2884 C C . VAL A 1 342 ? 5.976 -4.828 5.079 1.00 83.06 342 VAL A C 1
ATOM 2886 O O . VAL A 1 342 ? 6.223 -3.681 4.701 1.00 83.06 342 VAL A O 1
ATOM 2889 N N . TYR A 1 343 ? 5.884 -5.859 4.235 1.00 89.44 343 TYR A N 1
ATOM 2890 C CA . TYR A 1 343 ? 6.134 -5.749 2.794 1.00 89.44 343 TYR A CA 1
ATOM 2891 C C . TYR A 1 343 ? 5.221 -4.720 2.130 1.00 89.44 343 TYR A C 1
ATOM 2893 O O . TYR A 1 343 ? 5.655 -3.962 1.269 1.00 89.44 343 TYR A O 1
ATOM 2901 N N . GLU A 1 344 ? 3.967 -4.636 2.566 1.00 90.81 344 GLU A N 1
ATOM 2902 C CA . GLU A 1 344 ? 2.978 -3.737 1.985 1.00 90.81 344 GLU A CA 1
ATOM 2903 C C . GLU A 1 344 ? 3.307 -2.256 2.216 1.00 90.81 344 GLU A C 1
ATOM 2905 O O . GLU A 1 344 ? 2.970 -1.431 1.373 1.00 90.81 344 GLU A O 1
ATOM 2910 N N . GLU A 1 345 ? 3.968 -1.893 3.323 1.00 89.00 345 GLU A N 1
ATOM 2911 C CA . GLU A 1 345 ? 4.424 -0.511 3.556 1.00 89.00 345 GLU A CA 1
ATOM 2912 C C . GLU A 1 345 ? 5.503 -0.120 2.544 1.00 89.00 345 GLU A C 1
ATOM 2914 O O . GLU A 1 345 ? 5.419 0.933 1.912 1.00 89.00 345 GLU A O 1
ATOM 2919 N N . PHE A 1 346 ? 6.478 -1.006 2.350 1.00 91.88 346 PHE A N 1
ATOM 2920 C CA . PHE A 1 346 ? 7.535 -0.849 1.358 1.00 91.88 346 PHE A CA 1
ATOM 2921 C C . PHE A 1 346 ? 6.968 -0.789 -0.065 1.00 91.88 346 PHE A C 1
ATOM 2923 O O . PHE A 1 346 ? 7.247 0.153 -0.808 1.00 91.88 346 PHE A O 1
ATOM 2930 N N . TYR A 1 347 ? 6.137 -1.765 -0.431 1.00 93.00 347 TYR A N 1
ATOM 2931 C CA . TYR A 1 347 ? 5.557 -1.877 -1.764 1.00 93.00 347 TYR A CA 1
ATOM 2932 C C . TYR A 1 347 ? 4.691 -0.664 -2.116 1.00 93.00 347 TYR A C 1
ATOM 2934 O O . TYR A 1 347 ? 4.846 -0.095 -3.196 1.00 93.00 347 TYR A O 1
ATOM 2942 N N . ASN A 1 348 ? 3.826 -0.222 -1.197 1.00 94.12 348 ASN A N 1
ATOM 2943 C CA . ASN A 1 348 ? 2.982 0.948 -1.426 1.00 94.12 348 ASN A CA 1
ATOM 2944 C C . ASN A 1 348 ? 3.822 2.218 -1.577 1.00 94.12 348 ASN A C 1
ATOM 2946 O O . ASN A 1 348 ? 3.615 2.967 -2.532 1.00 94.12 348 ASN A O 1
ATOM 2950 N N . ALA A 1 349 ? 4.826 2.422 -0.717 1.00 92.44 349 ALA A N 1
ATOM 2951 C CA . ALA A 1 349 ? 5.686 3.594 -0.808 1.00 92.44 349 ALA A CA 1
ATOM 2952 C C . ALA A 1 349 ? 6.444 3.633 -2.146 1.00 92.44 349 ALA A C 1
ATOM 2954 O O . ALA A 1 349 ? 6.498 4.681 -2.785 1.00 92.44 349 ALA A O 1
ATOM 2955 N N . ARG A 1 350 ? 6.947 2.497 -2.652 1.00 92.50 350 ARG A N 1
ATOM 2956 C CA . ARG A 1 350 ? 7.641 2.436 -3.956 1.00 92.50 350 ARG A CA 1
ATOM 2957 C C . ARG A 1 350 ? 6.796 2.921 -5.130 1.00 92.50 350 ARG A C 1
ATOM 2959 O O . ARG A 1 350 ? 7.351 3.396 -6.119 1.00 92.50 350 ARG A O 1
ATOM 2966 N N . ARG A 1 351 ? 5.466 2.874 -5.025 1.00 92.69 351 ARG A N 1
ATOM 2967 C CA . ARG A 1 351 ? 4.575 3.378 -6.074 1.00 92.69 351 ARG A CA 1
ATOM 2968 C C . ARG A 1 351 ? 4.745 4.877 -6.317 1.00 92.69 351 ARG A C 1
ATOM 2970 O O . ARG A 1 351 ? 4.328 5.336 -7.365 1.00 92.69 351 ARG A O 1
ATOM 2977 N N . MET A 1 352 ? 5.371 5.664 -5.445 1.00 90.81 352 MET A N 1
ATOM 2978 C CA . MET A 1 352 ? 5.632 7.076 -5.767 1.00 90.81 352 MET A CA 1
ATOM 2979 C C . MET A 1 352 ? 6.618 7.266 -6.937 1.00 90.81 352 MET A C 1
ATOM 2981 O O . MET A 1 352 ? 6.619 8.313 -7.583 1.00 90.81 352 MET A O 1
ATOM 2985 N N . TYR A 1 353 ? 7.433 6.251 -7.238 1.00 91.56 353 TYR A N 1
ATOM 2986 C CA . TYR A 1 353 ? 8.426 6.319 -8.302 1.00 91.56 353 TYR A CA 1
ATOM 2987 C C . TYR A 1 353 ? 7.801 6.153 -9.702 1.00 91.56 353 TYR A C 1
ATOM 2989 O O . TYR A 1 353 ? 6.920 5.306 -9.902 1.00 91.56 353 TYR A O 1
ATOM 2997 N N . PRO A 1 354 ? 8.252 6.940 -10.698 1.00 93.19 354 PRO A N 1
ATOM 2998 C CA . PRO A 1 354 ? 8.005 6.672 -12.111 1.00 93.19 354 PRO A CA 1
ATOM 2999 C C . PRO A 1 354 ? 8.491 5.288 -12.519 1.00 93.19 354 PRO A C 1
ATOM 3001 O O . PRO A 1 354 ? 9.618 4.930 -12.180 1.00 93.19 354 PRO A O 1
ATOM 3004 N N . LYS A 1 355 ? 7.702 4.544 -13.299 1.00 94.06 355 LYS A N 1
ATOM 3005 C CA . LYS A 1 355 ? 8.161 3.289 -13.918 1.00 94.06 355 LYS A CA 1
ATOM 3006 C C . LYS A 1 355 ? 8.906 3.553 -15.228 1.00 94.06 355 LYS A C 1
ATOM 3008 O O . LYS A 1 355 ? 8.667 4.558 -15.902 1.00 94.06 355 LYS A O 1
ATOM 3013 N N . LEU A 1 356 ? 9.793 2.645 -15.629 1.00 93.31 356 LEU A N 1
ATOM 3014 C CA . LEU A 1 356 ? 10.585 2.768 -16.854 1.00 93.31 356 LEU A CA 1
ATOM 3015 C C . LEU A 1 356 ? 9.721 2.721 -18.123 1.00 93.31 356 LEU A C 1
ATOM 3017 O O . LEU A 1 356 ? 9.967 3.473 -19.063 1.00 93.31 356 LEU A O 1
ATOM 3021 N N . SER A 1 357 ? 8.688 1.885 -18.155 1.00 94.38 357 SER A N 1
ATOM 3022 C CA . SER A 1 357 ? 7.801 1.754 -19.324 1.00 94.38 357 SER A CA 1
ATOM 3023 C C . SER A 1 357 ? 6.533 2.610 -19.269 1.00 94.38 357 SER A C 1
ATOM 3025 O O . SER A 1 357 ? 5.615 2.414 -20.059 1.00 94.38 357 SER A O 1
ATOM 3027 N N . GLU A 1 358 ? 6.453 3.521 -18.306 1.00 95.56 358 GLU A N 1
ATOM 3028 C CA . GLU A 1 358 ? 5.294 4.382 -18.093 1.00 95.56 358 GLU A CA 1
ATOM 3029 C C . GLU A 1 358 ? 5.519 5.753 -18.738 1.00 95.56 358 GLU A C 1
ATOM 3031 O O . GLU A 1 358 ? 6.626 6.296 -18.680 1.00 95.56 358 GLU A O 1
ATOM 3036 N N . SER A 1 359 ? 4.474 6.299 -19.358 1.00 96.88 359 SER A N 1
ATOM 3037 C CA . SER A 1 359 ? 4.423 7.681 -19.853 1.00 96.88 359 SER A CA 1
ATOM 3038 C C . SER A 1 359 ? 4.099 8.673 -18.733 1.00 96.88 359 SER A C 1
ATOM 3040 O O . SER A 1 359 ? 3.518 8.310 -17.709 1.00 96.88 359 SER A O 1
ATOM 3042 N N . TYR A 1 360 ? 4.391 9.961 -18.935 1.00 97.06 360 TYR A N 1
ATOM 3043 C CA . TYR A 1 360 ? 4.077 10.985 -17.932 1.00 97.06 360 TYR A CA 1
ATOM 3044 C C . TYR A 1 360 ? 2.573 11.066 -17.605 1.00 97.06 360 TYR A C 1
ATOM 3046 O O . TYR A 1 360 ? 2.194 11.257 -16.449 1.00 97.06 360 TYR A O 1
ATOM 3054 N N . ASN A 1 361 ? 1.702 10.853 -18.598 1.00 97.31 361 ASN A N 1
ATOM 3055 C CA . ASN A 1 361 ? 0.250 10.843 -18.400 1.00 97.31 361 ASN A CA 1
ATOM 3056 C C . ASN A 1 361 ? -0.214 9.651 -17.552 1.00 97.31 361 ASN A C 1
ATOM 3058 O O . ASN A 1 361 ? -1.062 9.813 -16.675 1.00 97.31 361 ASN A O 1
ATOM 3062 N N . GLU A 1 362 ? 0.339 8.459 -17.795 1.00 97.50 362 GLU A N 1
ATOM 3063 C CA . GLU A 1 362 ? 0.043 7.270 -16.987 1.00 97.50 362 GLU A CA 1
ATOM 3064 C C . GLU A 1 362 ? 0.536 7.446 -15.547 1.00 97.50 362 GLU A C 1
ATOM 3066 O O . GLU A 1 362 ? -0.228 7.205 -14.611 1.00 97.50 362 GLU A O 1
ATOM 3071 N N . TYR A 1 363 ? 1.755 7.968 -15.374 1.00 97.00 363 TYR A N 1
ATOM 3072 C CA . TYR A 1 363 ? 2.332 8.310 -14.074 1.00 97.00 363 TYR A CA 1
ATOM 3073 C C . TYR A 1 363 ? 1.472 9.323 -13.310 1.00 97.00 363 TYR A C 1
ATOM 3075 O O . TYR A 1 363 ? 1.093 9.081 -12.163 1.00 97.00 363 TYR A O 1
ATOM 3083 N N . SER A 1 364 ? 1.103 10.426 -13.964 1.00 96.94 364 SER A N 1
ATOM 3084 C CA . SER A 1 364 ? 0.281 11.490 -13.379 1.00 96.94 364 SER A CA 1
ATOM 3085 C C . SER A 1 364 ? -1.084 10.966 -12.947 1.00 96.94 364 SER A C 1
ATOM 3087 O O . SER A 1 364 ? -1.535 11.242 -11.835 1.00 96.94 364 SER A O 1
ATOM 3089 N N . LYS A 1 365 ? -1.727 10.158 -13.799 1.00 97.25 365 LYS A N 1
ATOM 3090 C CA . LYS A 1 365 ? -3.000 9.514 -13.474 1.00 97.25 365 LYS A CA 1
ATOM 3091 C C . LYS A 1 365 ? -2.857 8.593 -12.264 1.00 97.25 365 LYS A C 1
ATOM 3093 O O . LYS A 1 365 ? -3.634 8.701 -11.323 1.00 97.25 365 LYS A O 1
ATOM 3098 N N . ARG A 1 366 ? -1.842 7.730 -12.257 1.00 96.56 366 ARG A N 1
ATOM 3099 C CA . ARG A 1 366 ? -1.602 6.782 -11.168 1.00 96.56 366 ARG A CA 1
ATOM 3100 C C . ARG A 1 366 ? -1.329 7.483 -9.840 1.00 96.5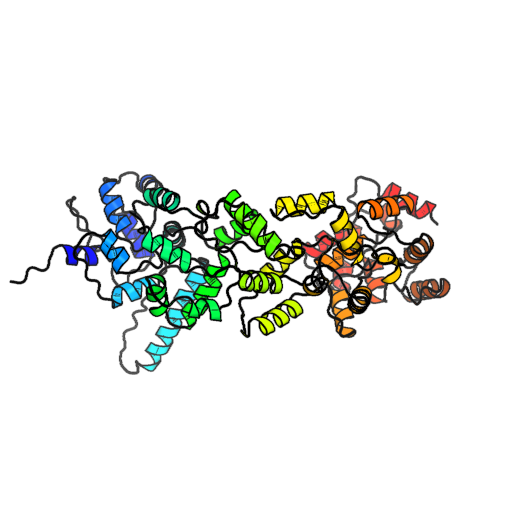6 366 ARG A C 1
ATOM 3102 O O . ARG A 1 366 ? -1.864 7.058 -8.824 1.00 96.56 366 ARG A O 1
ATOM 3109 N N . LEU A 1 367 ? -0.522 8.543 -9.823 1.00 95.44 367 LEU A N 1
ATOM 3110 C CA . LEU A 1 367 ? -0.286 9.310 -8.598 1.00 95.44 367 LEU A CA 1
ATOM 3111 C C . LEU A 1 367 ? -1.527 10.074 -8.142 1.00 95.44 367 LEU A C 1
ATOM 3113 O O . LEU A 1 367 ? -1.802 10.095 -6.945 1.00 95.44 367 LEU A O 1
ATOM 3117 N N . SER A 1 368 ? -2.313 10.620 -9.074 1.00 95.00 368 SER A N 1
ATOM 3118 C CA . SER A 1 368 ? -3.611 11.221 -8.761 1.00 95.00 368 SER A CA 1
ATOM 3119 C C . SER A 1 368 ? -4.557 10.209 -8.105 1.00 95.00 368 SER A C 1
ATOM 3121 O O . SER A 1 368 ? -5.168 10.524 -7.087 1.00 95.00 368 SER A O 1
ATOM 3123 N N . ASP A 1 369 ? -4.643 8.986 -8.638 1.00 94.88 369 ASP A N 1
ATOM 3124 C CA . ASP A 1 369 ? -5.476 7.907 -8.086 1.00 94.88 369 ASP A CA 1
ATOM 3125 C C . ASP A 1 369 ? -5.010 7.477 -6.677 1.00 94.88 369 ASP A C 1
ATOM 3127 O O . ASP A 1 369 ? -5.816 7.048 -5.849 1.00 94.88 369 ASP A O 1
ATOM 3131 N N . LEU A 1 370 ? -3.716 7.634 -6.377 1.00 95.38 370 LEU A N 1
ATOM 3132 C CA . LEU A 1 370 ? -3.118 7.398 -5.056 1.00 95.38 370 LEU A CA 1
ATOM 3133 C C . LEU A 1 370 ? -3.131 8.643 -4.148 1.00 95.38 370 LEU A C 1
ATOM 3135 O O . LEU A 1 370 ? -2.650 8.580 -3.019 1.00 95.38 370 LEU A O 1
ATOM 3139 N N . SER A 1 371 ? -3.667 9.775 -4.618 1.00 93.50 371 SER A N 1
ATOM 3140 C CA . SER A 1 371 ? -3.629 11.074 -3.926 1.00 93.50 371 SER A CA 1
ATOM 3141 C C . SER A 1 371 ? -2.228 11.542 -3.521 1.00 93.50 371 SER A C 1
ATOM 3143 O O . SER A 1 371 ? -2.054 12.235 -2.515 1.00 93.50 371 SER A O 1
ATOM 3145 N N . LEU A 1 372 ? -1.234 11.184 -4.329 1.00 91.56 372 LEU A N 1
ATOM 3146 C CA . LEU A 1 372 ? 0.148 11.620 -4.190 1.00 91.56 372 LEU A CA 1
ATOM 3147 C C . LEU A 1 372 ? 0.412 12.880 -5.014 1.00 91.56 372 LEU A C 1
ATOM 3149 O O . LEU A 1 372 ? -0.332 13.228 -5.932 1.00 91.56 372 LEU A O 1
ATOM 3153 N N . GLU A 1 373 ? 1.488 13.579 -4.669 1.00 87.25 373 GLU A N 1
ATOM 3154 C CA . GLU A 1 373 ? 1.928 14.753 -5.413 1.00 87.25 373 GLU A CA 1
ATOM 3155 C C . GLU A 1 373 ? 2.594 14.341 -6.723 1.00 87.25 373 GLU A C 1
ATOM 3157 O O . GLU A 1 373 ? 3.446 13.454 -6.752 1.00 87.25 373 GLU A O 1
ATOM 3162 N N . ILE A 1 374 ? 2.188 14.990 -7.810 1.00 91.00 374 ILE A N 1
ATOM 3163 C CA . ILE A 1 374 ? 2.663 14.687 -9.156 1.00 91.00 374 ILE A CA 1
ATOM 3164 C C . ILE A 1 374 ? 3.901 15.537 -9.430 1.00 91.00 374 ILE A C 1
ATOM 3166 O O . ILE A 1 374 ? 3.866 16.760 -9.290 1.00 91.00 374 ILE A O 1
ATOM 3170 N N . TRP A 1 375 ? 4.996 14.898 -9.834 1.00 88.62 375 TRP A N 1
ATOM 3171 C CA . TRP A 1 375 ? 6.195 15.612 -10.269 1.00 88.62 375 TRP A CA 1
ATOM 3172 C C . TRP A 1 375 ? 5.968 16.371 -11.569 1.00 88.62 375 TRP A C 1
ATOM 3174 O O . TRP A 1 375 ? 5.130 15.984 -12.371 1.00 88.62 375 TRP A O 1
ATOM 3184 N N . SER A 1 376 ? 6.755 17.419 -11.813 1.00 88.56 376 SER A N 1
ATOM 3185 C CA . SER A 1 376 ? 6.763 18.056 -13.130 1.00 88.56 376 SER A CA 1
ATOM 3186 C C . SER A 1 376 ? 7.259 17.080 -14.201 1.00 88.56 376 SER A C 1
ATOM 3188 O O . SER A 1 376 ? 8.078 16.202 -13.925 1.00 88.56 376 SER A O 1
ATOM 3190 N N . GLU A 1 377 ? 6.805 17.266 -15.440 1.00 90.88 377 GLU A N 1
ATOM 3191 C CA . GLU A 1 377 ? 7.226 16.431 -16.572 1.00 90.88 377 GLU A CA 1
ATOM 3192 C C . GLU A 1 377 ? 8.749 16.432 -16.752 1.00 90.88 377 GLU A C 1
ATOM 3194 O O . GLU A 1 377 ? 9.350 15.378 -16.936 1.00 90.88 377 GLU A O 1
ATOM 3199 N N . ASN A 1 378 ? 9.396 17.589 -16.583 1.00 88.50 378 ASN A N 1
ATOM 3200 C CA . ASN A 1 378 ? 10.855 17.689 -16.641 1.00 88.50 378 ASN A CA 1
ATOM 3201 C C . ASN A 1 378 ? 11.531 16.814 -15.578 1.00 88.50 378 ASN A C 1
ATOM 3203 O O . ASN A 1 378 ? 12.432 16.046 -15.901 1.00 88.50 378 ASN A O 1
ATOM 3207 N N . PHE A 1 379 ? 11.066 16.874 -14.326 1.00 85.50 379 PHE A N 1
ATOM 3208 C CA . PHE A 1 379 ? 11.644 16.073 -13.246 1.00 85.50 379 PHE A CA 1
ATOM 3209 C C . PHE A 1 379 ? 11.372 14.574 -13.435 1.00 85.50 379 PHE A C 1
ATOM 3211 O O . PHE A 1 379 ? 12.235 13.744 -13.159 1.00 85.50 379 PHE A O 1
ATOM 3218 N N . PHE A 1 380 ? 10.199 14.216 -13.964 1.00 90.94 380 PHE A N 1
ATOM 3219 C CA . PHE A 1 380 ? 9.889 12.850 -14.380 1.00 90.94 380 PHE A CA 1
ATOM 3220 C C . PHE A 1 380 ? 10.879 12.348 -15.445 1.00 90.94 380 PHE A C 1
ATOM 3222 O O . PHE A 1 380 ? 11.459 11.278 -15.271 1.00 90.94 380 PHE A O 1
ATOM 3229 N N . LEU A 1 381 ? 11.115 13.114 -16.516 1.00 89.38 381 LEU A N 1
ATOM 3230 C CA . LEU A 1 381 ? 12.037 12.739 -17.595 1.00 89.38 381 LEU A CA 1
ATOM 3231 C C . LEU A 1 381 ? 13.486 12.634 -17.102 1.00 89.38 381 LEU A C 1
ATOM 3233 O O . LEU A 1 381 ? 14.190 11.691 -17.458 1.00 89.38 381 LEU A O 1
ATOM 3237 N N . GLU A 1 382 ? 13.923 13.553 -16.243 1.00 84.94 382 GLU A N 1
ATOM 3238 C CA . GLU A 1 382 ? 15.244 13.497 -15.609 1.00 84.94 382 GLU A CA 1
ATOM 3239 C C . GLU A 1 382 ? 15.394 12.248 -14.736 1.00 84.94 382 GLU A C 1
ATOM 3241 O O . GLU A 1 382 ? 16.382 11.521 -14.848 1.00 84.94 382 GLU A O 1
ATOM 3246 N N . PHE A 1 383 ? 14.387 11.935 -13.917 1.00 87.94 383 PHE A N 1
ATOM 3247 C CA . PHE A 1 383 ? 14.390 10.743 -13.075 1.00 87.94 383 PHE A CA 1
ATOM 3248 C C . PHE A 1 383 ? 14.521 9.452 -13.892 1.00 87.94 383 PHE A C 1
ATOM 3250 O O . PHE A 1 383 ? 15.194 8.508 -13.466 1.00 87.94 383 PHE A O 1
ATOM 3257 N N . LYS A 1 384 ? 13.912 9.403 -15.083 1.00 90.62 384 LYS A N 1
ATOM 3258 C CA . LYS A 1 384 ? 13.968 8.244 -15.986 1.00 90.62 384 LYS A CA 1
ATOM 3259 C C . LYS A 1 384 ? 15.388 7.927 -16.471 1.00 90.62 384 LYS A C 1
ATOM 3261 O O . LYS A 1 384 ? 15.642 6.790 -16.868 1.00 90.62 384 LYS A O 1
ATOM 3266 N N . MET A 1 385 ? 16.327 8.869 -16.369 1.00 88.38 385 MET A N 1
ATOM 3267 C CA . MET A 1 385 ? 17.738 8.646 -16.710 1.00 88.38 385 MET A CA 1
ATOM 3268 C C . MET A 1 385 ? 18.478 7.769 -15.692 1.00 88.38 385 MET A C 1
ATOM 3270 O O . MET A 1 385 ? 19.496 7.177 -16.035 1.00 88.38 385 MET A O 1
ATOM 3274 N N . ASN A 1 386 ? 17.935 7.585 -14.481 1.00 88.44 386 ASN A N 1
ATOM 3275 C CA . ASN A 1 386 ? 18.478 6.623 -13.513 1.00 88.44 386 ASN A CA 1
ATOM 3276 C C . ASN A 1 386 ? 18.327 5.163 -13.962 1.00 88.44 386 ASN A C 1
ATOM 3278 O O . ASN A 1 386 ? 19.011 4.282 -13.443 1.00 88.44 386 ASN A O 1
ATOM 3282 N N . TYR A 1 387 ? 17.405 4.882 -14.881 1.00 90.62 387 TYR A N 1
ATOM 3283 C CA . TYR A 1 387 ? 17.199 3.535 -15.386 1.00 90.62 387 TYR A CA 1
ATOM 3284 C C . TYR A 1 387 ? 18.239 3.199 -16.458 1.00 90.62 387 TYR A C 1
ATOM 3286 O O . TYR A 1 387 ? 18.438 3.996 -17.377 1.00 90.62 387 TYR A O 1
ATOM 3294 N N . PRO A 1 388 ? 18.849 2.002 -16.420 1.00 89.25 388 PRO A N 1
ATOM 3295 C CA . PRO A 1 388 ? 19.675 1.523 -17.512 1.00 89.25 388 PRO A CA 1
ATOM 3296 C C . PRO A 1 388 ? 18.879 1.470 -18.813 1.00 89.25 388 PRO A C 1
ATOM 3298 O O . PRO A 1 388 ? 17.863 0.779 -18.912 1.00 89.25 388 PRO A O 1
ATOM 3301 N N . GLN A 1 389 ? 19.370 2.190 -19.818 1.00 88.31 389 GLN A N 1
ATOM 3302 C CA . GLN A 1 389 ? 18.835 2.176 -21.175 1.00 88.31 389 GLN A CA 1
ATOM 3303 C C . GLN A 1 389 ? 19.821 1.438 -22.080 1.00 88.31 389 GLN A C 1
ATOM 3305 O O . GLN A 1 389 ? 21.041 1.578 -21.961 1.00 88.31 389 GLN A O 1
ATOM 3310 N N . ILE A 1 390 ? 19.292 0.589 -22.955 1.00 84.69 390 ILE A N 1
ATOM 3311 C CA . ILE A 1 390 ? 20.098 -0.277 -23.820 1.00 84.69 390 ILE A CA 1
ATOM 3312 C C . ILE A 1 390 ? 20.901 0.598 -24.789 1.00 84.69 390 ILE A C 1
ATOM 3314 O O . ILE A 1 390 ? 20.344 1.529 -25.353 1.00 84.69 390 ILE A O 1
ATOM 3318 N N . ASP A 1 391 ? 22.178 0.270 -25.000 1.00 84.81 391 ASP A N 1
ATOM 3319 C CA . ASP A 1 391 ? 23.183 1.026 -25.778 1.00 84.81 391 ASP A CA 1
ATOM 3320 C C . ASP A 1 391 ? 23.771 2.269 -25.102 1.00 84.81 391 ASP A C 1
ATOM 3322 O O . ASP A 1 391 ? 24.768 2.798 -25.592 1.00 84.81 391 ASP A O 1
ATOM 3326 N N . TYR A 1 392 ? 23.230 2.703 -23.964 1.00 87.25 392 TYR A N 1
ATOM 3327 C CA . TYR A 1 392 ? 23.674 3.928 -23.303 1.00 87.25 392 TYR A CA 1
ATOM 3328 C C . TYR A 1 392 ? 24.490 3.626 -22.034 1.00 87.25 392 TYR A C 1
ATOM 3330 O O . TYR A 1 392 ? 24.197 2.716 -21.244 1.00 87.25 392 TYR A O 1
ATOM 3338 N N . SER A 1 393 ? 25.583 4.366 -21.858 1.00 89.00 393 SER A N 1
ATOM 3339 C CA . SER A 1 393 ? 26.340 4.428 -20.604 1.00 89.00 393 SER A CA 1
ATOM 3340 C C . SER A 1 393 ? 25.710 5.427 -19.631 1.00 89.00 393 SER A C 1
ATOM 3342 O O . SER A 1 393 ? 24.885 6.256 -20.025 1.00 89.00 393 SER A O 1
ATOM 3344 N N . TYR A 1 394 ? 26.132 5.378 -18.365 1.00 87.88 394 TYR A N 1
ATOM 3345 C CA . TYR A 1 394 ? 25.793 6.416 -17.388 1.00 87.88 394 TYR A CA 1
ATOM 3346 C C . TYR A 1 394 ? 26.139 7.812 -17.927 1.00 87.88 394 TYR A C 1
ATOM 3348 O O . TYR A 1 394 ? 25.322 8.729 -17.876 1.00 87.88 394 TYR A O 1
ATOM 3356 N N . GLU A 1 395 ? 27.326 7.966 -18.520 1.00 88.50 395 GLU A N 1
ATOM 3357 C CA . GLU A 1 395 ? 27.746 9.230 -19.116 1.00 88.50 395 GLU A CA 1
ATOM 3358 C C . GLU A 1 395 ? 26.827 9.653 -20.264 1.00 88.50 395 GLU A C 1
ATOM 3360 O O . GLU A 1 395 ? 26.479 10.822 -20.347 1.00 88.50 395 GLU A O 1
ATOM 3365 N N . ASP A 1 396 ? 26.403 8.737 -21.139 1.00 87.38 396 ASP A N 1
ATOM 3366 C CA . ASP A 1 396 ? 25.519 9.085 -22.258 1.00 87.38 396 ASP A CA 1
ATOM 3367 C C . ASP A 1 396 ? 24.193 9.696 -21.795 1.00 87.38 396 ASP A C 1
ATOM 3369 O O . ASP A 1 396 ? 23.740 10.680 -22.379 1.00 87.38 396 ASP A O 1
ATOM 3373 N N . LEU A 1 397 ? 23.613 9.146 -20.726 1.00 85.38 397 LEU A N 1
ATOM 3374 C CA . LEU A 1 397 ? 22.337 9.596 -20.167 1.00 85.38 397 LEU A CA 1
ATOM 3375 C C . LEU A 1 397 ? 22.478 10.880 -19.334 1.00 85.38 397 LEU A C 1
ATOM 3377 O O . LEU A 1 397 ? 21.573 11.711 -19.326 1.00 85.38 397 LEU A O 1
ATOM 3381 N N . HIS A 1 398 ? 23.630 11.080 -18.684 1.00 81.12 398 HIS A N 1
ATOM 3382 C CA . HIS A 1 398 ? 23.898 12.218 -17.794 1.00 81.12 398 HIS A CA 1
ATOM 3383 C C . HIS A 1 398 ? 24.826 13.295 -18.403 1.00 81.12 398 HIS A C 1
ATOM 3385 O O . HIS A 1 398 ? 25.300 14.196 -17.711 1.00 81.12 398 HIS A O 1
ATOM 3391 N N . LYS A 1 399 ? 25.085 13.263 -19.716 1.00 71.75 399 LYS A N 1
ATOM 3392 C CA . LYS A 1 399 ? 25.990 14.202 -20.417 1.00 71.75 399 LYS A CA 1
ATOM 3393 C C . LYS A 1 399 ? 25.576 15.677 -20.324 1.00 71.75 399 LYS A C 1
ATOM 3395 O O . LYS A 1 399 ? 26.438 16.550 -20.380 1.00 71.75 399 LYS A O 1
ATOM 3400 N N . ASN A 1 400 ? 24.280 15.956 -20.171 1.00 57.91 400 ASN A N 1
ATOM 3401 C CA . ASN A 1 400 ? 23.721 17.314 -20.173 1.00 57.91 400 ASN A CA 1
ATOM 3402 C C . ASN A 1 400 ? 23.283 17.820 -18.786 1.00 57.91 400 ASN A C 1
ATOM 3404 O O . ASN A 1 400 ? 22.785 18.938 -18.682 1.00 57.91 400 ASN A O 1
ATOM 3408 N N . THR A 1 401 ? 23.506 17.066 -17.705 1.00 56.38 401 THR A N 1
ATOM 3409 C CA . THR A 1 401 ? 23.108 17.466 -16.337 1.00 56.38 401 THR A CA 1
ATOM 3410 C C . THR A 1 401 ? 24.052 18.483 -15.669 1.00 56.38 401 THR A C 1
ATOM 3412 O O . THR A 1 401 ? 24.069 18.604 -14.452 1.00 56.38 401 THR A O 1
ATOM 3415 N N . ASN A 1 402 ? 24.810 19.275 -16.441 1.00 40.44 402 ASN A N 1
ATOM 3416 C CA . ASN A 1 402 ? 25.623 20.389 -15.917 1.00 40.44 402 ASN A CA 1
ATOM 3417 C C . ASN A 1 402 ? 24.786 21.602 -15.455 1.00 40.44 402 ASN A C 1
ATOM 3419 O O . ASN A 1 402 ? 25.349 22.600 -15.003 1.00 40.44 402 ASN A O 1
ATOM 3423 N N . ALA A 1 403 ? 23.456 21.548 -15.565 1.00 38.69 403 ALA A N 1
ATOM 3424 C CA . ALA A 1 403 ? 22.592 22.506 -14.893 1.00 38.69 403 ALA A CA 1
ATOM 3425 C C . ALA A 1 403 ? 22.541 22.147 -13.396 1.00 38.69 403 ALA A C 1
ATOM 3427 O O . ALA A 1 403 ? 22.224 21.002 -13.071 1.00 38.69 403 ALA A O 1
ATOM 3428 N N . PRO A 1 404 ? 22.853 23.076 -12.471 1.00 41.28 404 PRO A N 1
ATOM 3429 C CA . PRO A 1 404 ? 22.685 22.814 -11.048 1.00 41.28 404 PRO A CA 1
ATOM 3430 C C . PRO A 1 404 ? 21.234 22.394 -10.814 1.00 41.28 404 PRO A C 1
ATOM 3432 O O . PRO A 1 404 ? 20.325 23.149 -11.158 1.00 41.28 404 PRO A O 1
ATOM 3435 N N . MET A 1 405 ? 21.034 21.189 -10.270 1.00 50.19 405 MET A N 1
ATOM 3436 C CA . MET A 1 405 ? 19.726 20.648 -9.895 1.00 50.19 405 MET A CA 1
ATOM 3437 C C . MET A 1 405 ? 18.968 21.687 -9.062 1.00 50.19 405 MET A C 1
ATOM 3439 O O . MET A 1 405 ? 19.230 21.829 -7.873 1.00 50.19 405 MET A O 1
ATOM 3443 N N . LEU A 1 406 ? 18.089 22.469 -9.694 1.00 45.56 406 LEU A N 1
ATOM 3444 C CA . LEU A 1 406 ? 17.124 23.382 -9.065 1.00 45.56 406 LEU A CA 1
ATOM 3445 C C . LEU A 1 406 ? 17.643 24.263 -7.898 1.00 45.56 406 LEU A C 1
ATOM 3447 O O . LEU A 1 406 ? 16.855 24.717 -7.075 1.00 45.56 406 LEU A O 1
ATOM 3451 N N . GLY A 1 407 ? 18.948 24.553 -7.823 1.00 39.94 407 GLY A N 1
ATOM 3452 C CA . GLY A 1 407 ? 19.537 25.345 -6.736 1.00 39.94 407 GLY A CA 1
ATOM 3453 C C . GLY A 1 407 ? 19.521 24.692 -5.342 1.00 39.94 407 GLY A C 1
ATOM 3454 O O . GLY A 1 407 ? 19.659 25.419 -4.361 1.00 39.94 407 GLY A O 1
ATOM 3455 N N . LEU A 1 408 ? 19.376 23.364 -5.231 1.00 39.97 408 LEU A N 1
ATOM 3456 C CA . LEU A 1 408 ? 19.358 22.639 -3.949 1.00 39.97 408 LEU A CA 1
ATOM 3457 C C . LEU A 1 408 ? 20.601 21.745 -3.794 1.00 39.97 408 LEU A C 1
ATOM 3459 O O . LEU A 1 408 ? 21.163 21.250 -4.771 1.00 39.97 408 LEU A O 1
ATOM 3463 N N . THR A 1 409 ? 21.093 21.576 -2.563 1.00 38.12 409 THR A N 1
ATOM 3464 C CA . THR A 1 409 ? 22.410 20.955 -2.320 1.00 38.12 409 THR A CA 1
ATOM 3465 C C . THR A 1 409 ? 22.372 19.418 -2.330 1.00 38.12 409 THR A C 1
ATOM 3467 O O . THR A 1 409 ? 21.486 18.785 -1.763 1.00 38.12 409 THR A O 1
ATOM 3470 N N . TYR A 1 410 ? 23.395 18.802 -2.937 1.00 40.25 410 TYR A N 1
ATOM 3471 C CA . TYR A 1 410 ? 23.563 17.347 -3.143 1.00 40.25 410 TYR A CA 1
ATOM 3472 C C . TYR A 1 410 ? 23.492 16.497 -1.851 1.00 40.25 410 TYR A C 1
ATOM 3474 O O . TYR A 1 410 ? 23.209 15.299 -1.902 1.00 40.25 410 TYR A O 1
ATOM 3482 N N . ALA A 1 411 ? 23.746 17.104 -0.686 1.00 43.50 411 ALA A N 1
ATOM 3483 C CA . ALA A 1 411 ? 23.821 16.426 0.610 1.00 43.50 411 ALA A CA 1
ATOM 3484 C C . ALA A 1 411 ? 22.464 15.893 1.114 1.00 43.50 411 ALA A C 1
ATOM 3486 O O . ALA A 1 411 ? 22.439 14.956 1.910 1.00 43.50 411 ALA A O 1
ATOM 3487 N N . GLU A 1 412 ? 21.346 16.440 0.626 1.00 45.19 412 GLU A N 1
ATOM 3488 C CA . GLU A 1 412 ? 19.989 16.077 1.069 1.00 45.19 412 GLU A CA 1
ATOM 3489 C C . GLU A 1 412 ? 19.241 15.180 0.049 1.00 45.19 412 GLU A C 1
ATOM 3491 O O . GLU A 1 412 ? 18.197 14.608 0.371 1.00 45.19 412 GLU A O 1
ATOM 3496 N N . TYR A 1 413 ? 19.817 14.986 -1.153 1.00 53.31 413 TYR A N 1
ATOM 3497 C CA . TYR A 1 413 ? 19.263 14.233 -2.299 1.00 53.31 413 TYR A CA 1
ATOM 3498 C C . TYR A 1 413 ? 19.712 12.758 -2.406 1.00 53.31 413 TYR A C 1
ATOM 3500 O O . TYR A 1 413 ? 18.982 11.916 -2.937 1.00 53.31 413 TYR A O 1
ATOM 3508 N N . GLY A 1 414 ? 20.928 12.437 -1.955 1.00 52.62 414 GLY A N 1
ATOM 3509 C CA . GLY A 1 414 ? 21.845 11.529 -2.672 1.00 52.62 414 GLY A CA 1
ATOM 3510 C C . GLY A 1 414 ? 21.490 10.045 -2.875 1.00 52.62 414 GLY A C 1
ATOM 3511 O O . GLY A 1 414 ? 22.264 9.348 -3.521 1.00 52.62 414 GLY A O 1
ATOM 3512 N N . ASN A 1 415 ? 20.363 9.534 -2.365 1.00 53.41 415 ASN A N 1
ATOM 3513 C CA . ASN A 1 415 ? 19.975 8.125 -2.559 1.00 53.41 415 ASN A CA 1
ATOM 3514 C C . ASN A 1 415 ? 18.569 7.919 -3.138 1.00 53.41 415 ASN A C 1
ATOM 3516 O O . ASN A 1 415 ? 18.314 6.886 -3.748 1.00 53.41 415 ASN A O 1
ATOM 3520 N N . HIS A 1 416 ? 17.645 8.861 -2.949 1.00 61.69 416 HIS A N 1
ATOM 3521 C CA . HIS A 1 416 ? 16.230 8.632 -3.264 1.00 61.69 416 HIS A CA 1
ATOM 3522 C C . HIS A 1 416 ? 15.818 9.097 -4.662 1.00 61.69 416 HIS A C 1
ATOM 3524 O O . HIS A 1 416 ? 14.747 8.717 -5.125 1.00 61.69 416 HIS A O 1
ATOM 3530 N N . VAL A 1 417 ? 16.636 9.928 -5.312 1.00 67.44 417 VAL A N 1
ATOM 3531 C CA . VAL A 1 417 ? 16.274 10.621 -6.561 1.00 67.44 417 VAL A CA 1
ATOM 3532 C C . VAL A 1 417 ? 17.297 10.397 -7.672 1.00 67.44 417 VAL A C 1
ATOM 3534 O O . VAL A 1 417 ? 16.916 10.378 -8.838 1.00 67.44 417 VAL A O 1
ATOM 3537 N N . GLN A 1 418 ? 18.572 10.193 -7.335 1.00 75.75 418 GLN A N 1
ATOM 3538 C CA . GLN A 1 418 ? 19.635 9.993 -8.316 1.00 75.75 418 GLN A CA 1
ATOM 3539 C C . GLN A 1 418 ? 20.540 8.829 -7.915 1.00 75.75 418 GLN A C 1
ATOM 3541 O O . GLN A 1 418 ? 20.924 8.703 -6.750 1.00 75.75 418 GLN A O 1
ATOM 3546 N N . LEU A 1 419 ? 20.887 7.985 -8.884 1.00 78.75 419 LEU A N 1
ATOM 3547 C CA . LEU A 1 419 ? 21.908 6.959 -8.727 1.00 78.75 419 LEU A CA 1
ATOM 3548 C C . LEU A 1 419 ? 23.285 7.537 -9.041 1.00 78.75 419 LEU A C 1
ATOM 3550 O O . LEU A 1 419 ? 23.474 8.223 -10.041 1.00 78.75 419 LEU A O 1
ATOM 3554 N N . ASP A 1 420 ? 24.269 7.213 -8.205 1.00 82.56 420 ASP A N 1
ATOM 3555 C CA . ASP A 1 420 ? 25.664 7.371 -8.598 1.00 82.56 420 ASP A CA 1
ATOM 3556 C C . ASP A 1 420 ? 26.046 6.341 -9.677 1.00 82.56 420 ASP A C 1
ATOM 3558 O O . ASP A 1 420 ? 25.364 5.330 -9.882 1.00 82.56 420 ASP A O 1
ATOM 3562 N N . ARG A 1 421 ? 27.177 6.584 -10.349 1.00 85.62 421 ARG A N 1
ATOM 3563 C CA . ARG A 1 421 ? 27.680 5.720 -11.424 1.00 85.62 421 ARG A CA 1
ATOM 3564 C C . ARG A 1 421 ? 27.811 4.256 -10.994 1.00 85.62 421 ARG A C 1
ATOM 3566 O O . ARG A 1 421 ? 27.454 3.367 -11.758 1.00 85.62 421 ARG A O 1
ATOM 3573 N N . ASN A 1 422 ? 28.291 3.986 -9.780 1.00 86.88 422 ASN A N 1
ATOM 3574 C CA . ASN A 1 422 ? 28.501 2.613 -9.320 1.00 86.88 422 ASN A CA 1
ATOM 3575 C C . ASN A 1 422 ? 27.164 1.890 -9.132 1.00 86.88 422 ASN A C 1
ATOM 3577 O O . ASN A 1 422 ? 27.013 0.751 -9.571 1.00 86.88 422 ASN A O 1
ATOM 3581 N N . LYS A 1 423 ? 26.173 2.549 -8.524 1.00 86.31 423 LYS A N 1
ATOM 3582 C CA . LYS A 1 423 ? 24.822 1.994 -8.371 1.00 86.31 423 LYS A CA 1
ATOM 3583 C C . LYS A 1 423 ? 24.128 1.796 -9.712 1.00 86.31 423 LYS A C 1
ATOM 3585 O O . LYS A 1 423 ? 23.445 0.788 -9.879 1.00 86.31 423 LYS A O 1
ATOM 3590 N N . PHE A 1 424 ? 24.322 2.712 -10.660 1.00 88.31 424 PHE A N 1
ATOM 3591 C CA . PHE A 1 424 ? 23.808 2.566 -12.019 1.00 88.31 424 PHE A CA 1
ATOM 3592 C C . PHE A 1 424 ? 24.397 1.330 -12.711 1.00 88.31 424 PHE A C 1
ATOM 3594 O O . PHE A 1 424 ? 23.649 0.515 -13.248 1.00 88.31 424 PHE A O 1
ATOM 3601 N N . GLU A 1 425 ? 25.716 1.129 -12.645 1.00 89.00 425 GLU A N 1
ATOM 3602 C CA . GLU A 1 425 ? 26.353 -0.058 -13.229 1.00 89.00 425 GLU A CA 1
ATOM 3603 C C . GLU A 1 425 ? 25.903 -1.350 -12.530 1.00 89.00 425 GLU A C 1
ATOM 3605 O O . GLU A 1 425 ? 25.597 -2.338 -13.198 1.00 89.00 425 GLU A O 1
ATOM 3610 N N . ILE A 1 426 ? 25.747 -1.340 -11.200 1.00 88.06 426 ILE A N 1
ATOM 3611 C CA . ILE A 1 426 ? 25.158 -2.472 -10.466 1.00 88.06 426 ILE A CA 1
ATOM 3612 C C . ILE A 1 426 ? 23.738 -2.754 -10.977 1.00 88.06 426 ILE A C 1
ATOM 3614 O O . ILE A 1 426 ? 23.404 -3.901 -11.267 1.00 88.06 426 ILE A O 1
ATOM 3618 N N . LEU A 1 427 ? 22.897 -1.733 -11.138 1.00 89.31 427 LEU A N 1
ATOM 3619 C CA . LEU A 1 427 ? 21.542 -1.894 -11.665 1.00 89.31 427 LEU A CA 1
ATOM 3620 C C . LEU A 1 427 ? 21.542 -2.424 -13.104 1.00 89.31 427 LEU A C 1
ATOM 3622 O O . LEU A 1 427 ? 20.739 -3.294 -13.434 1.00 89.31 427 LEU A O 1
ATOM 3626 N N . LYS A 1 428 ? 22.483 -1.980 -13.940 1.00 88.88 428 LYS A N 1
ATOM 3627 C CA . LYS A 1 428 ? 22.646 -2.467 -15.312 1.00 88.88 428 LYS A CA 1
ATOM 3628 C C . LYS A 1 428 ? 22.873 -3.976 -15.349 1.00 88.88 428 LYS A C 1
ATOM 3630 O O . LYS A 1 428 ? 22.234 -4.647 -16.160 1.00 88.88 428 LYS A O 1
ATOM 3635 N N . THR A 1 429 ? 23.662 -4.531 -14.421 1.00 86.94 429 THR A N 1
ATOM 3636 C CA . THR A 1 429 ? 23.856 -5.994 -14.306 1.00 86.94 429 THR A CA 1
ATOM 3637 C C . THR A 1 429 ? 22.591 -6.762 -13.905 1.00 86.94 429 THR A C 1
ATOM 3639 O O . THR A 1 429 ? 22.473 -7.948 -14.205 1.00 86.94 429 THR A O 1
ATOM 3642 N N . LYS A 1 430 ? 21.619 -6.089 -13.276 1.00 89.06 430 LYS A N 1
ATOM 3643 C CA . LYS A 1 430 ? 20.324 -6.663 -12.884 1.00 89.06 430 LYS A CA 1
ATOM 3644 C C . LYS A 1 430 ? 19.269 -6.605 -13.989 1.00 89.06 430 LYS A C 1
ATOM 3646 O O . LYS A 1 430 ? 18.198 -7.180 -13.796 1.00 89.06 430 LYS A O 1
ATOM 3651 N N . THR A 1 431 ? 19.530 -5.917 -15.104 1.00 86.81 431 THR A N 1
ATOM 3652 C CA . THR A 1 431 ? 18.545 -5.723 -16.180 1.00 86.81 431 THR A CA 1
ATOM 3653 C C . THR A 1 431 ? 18.065 -7.079 -16.706 1.00 86.81 431 THR A C 1
ATOM 3655 O O . THR A 1 431 ? 18.885 -7.905 -17.120 1.00 86.81 431 THR A O 1
ATOM 3658 N N . PRO A 1 432 ? 16.751 -7.354 -16.687 1.00 85.62 432 PRO A N 1
ATOM 3659 C CA . PRO A 1 432 ? 16.237 -8.642 -17.105 1.00 85.62 432 PRO A CA 1
ATOM 3660 C C . PRO A 1 432 ? 16.331 -8.820 -18.614 1.00 85.62 432 PRO A C 1
ATOM 3662 O O . PRO A 1 432 ? 16.245 -7.878 -19.401 1.00 85.62 432 PRO A O 1
ATOM 3665 N N . VAL A 1 433 ? 16.431 -10.082 -19.014 1.00 80.44 433 VAL A N 1
ATOM 3666 C CA . VAL A 1 433 ? 16.291 -10.469 -20.413 1.00 80.44 433 VAL A CA 1
ATOM 3667 C C . VAL A 1 433 ? 14.790 -10.528 -20.751 1.00 80.44 433 VAL A C 1
ATOM 3669 O O . VAL A 1 433 ? 14.023 -11.101 -19.974 1.00 80.44 433 VAL A O 1
ATOM 3672 N N . PRO A 1 434 ? 14.339 -9.977 -21.893 1.00 74.88 434 PRO A N 1
ATOM 3673 C CA . PRO A 1 434 ? 12.922 -9.742 -22.215 1.00 74.88 434 PRO A CA 1
ATOM 3674 C C . PRO A 1 434 ? 11.993 -10.956 -22.161 1.00 74.88 434 PRO A C 1
ATOM 3676 O O . PRO A 1 434 ? 10.784 -10.789 -22.015 1.00 74.88 434 PRO A O 1
ATOM 3679 N N . PHE A 1 435 ? 12.524 -12.172 -22.256 1.00 74.50 435 PHE A N 1
ATOM 3680 C CA . PHE A 1 435 ? 11.732 -13.406 -22.247 1.00 74.50 435 PHE A CA 1
ATOM 3681 C C . PHE A 1 435 ? 11.943 -14.253 -20.994 1.00 74.50 435 PHE A C 1
ATOM 3683 O O . PHE A 1 435 ? 11.264 -15.262 -20.809 1.00 74.50 435 PHE A O 1
ATOM 3690 N N . ARG A 1 436 ? 12.838 -13.823 -20.101 1.00 76.25 436 ARG A N 1
ATOM 3691 C CA . ARG A 1 436 ? 13.103 -14.514 -18.846 1.00 76.25 436 ARG A CA 1
ATOM 3692 C C . ARG A 1 436 ? 11.903 -14.368 -17.914 1.00 76.25 436 ARG A C 1
ATOM 3694 O O . ARG A 1 436 ? 11.344 -13.279 -17.756 1.00 76.25 436 ARG A O 1
ATOM 3701 N N . VAL A 1 437 ? 11.472 -15.477 -17.320 1.00 78.88 437 VAL A N 1
ATOM 3702 C CA . VAL A 1 437 ? 10.447 -15.473 -16.266 1.00 78.88 437 VAL A CA 1
ATOM 3703 C C . VAL A 1 437 ? 11.083 -15.097 -14.930 1.00 78.88 437 VAL A C 1
ATOM 3705 O O . VAL A 1 437 ? 12.233 -15.462 -14.668 1.00 78.88 437 VAL A O 1
ATOM 3708 N N . TYR A 1 438 ? 10.336 -14.398 -14.073 1.00 83.69 438 TYR A N 1
ATOM 3709 C CA . TYR A 1 438 ? 10.882 -13.814 -12.845 1.00 83.69 438 TYR A CA 1
ATOM 3710 C C . TYR A 1 438 ? 11.552 -14.844 -11.921 1.00 83.69 438 TYR A C 1
ATOM 3712 O O . TYR A 1 438 ? 12.652 -14.611 -11.428 1.00 83.69 438 TYR A O 1
ATOM 3720 N N . GLN A 1 439 ? 10.957 -16.031 -11.757 1.00 82.19 439 GLN A N 1
ATOM 3721 C CA . GLN A 1 439 ? 11.521 -17.090 -10.907 1.00 82.19 439 GLN A CA 1
ATOM 3722 C C . GLN A 1 439 ? 12.906 -17.556 -11.380 1.00 82.19 439 GLN A C 1
ATOM 3724 O O . GLN A 1 439 ? 13.818 -17.754 -10.575 1.00 82.19 439 GLN A O 1
ATOM 3729 N N . TYR A 1 440 ? 13.096 -17.680 -12.696 1.00 79.06 440 TYR A N 1
ATOM 3730 C CA . TYR A 1 440 ? 14.385 -18.068 -13.265 1.00 79.06 440 TYR A CA 1
ATOM 3731 C C . TYR A 1 440 ? 15.408 -16.929 -13.194 1.00 79.06 440 TYR A C 1
ATOM 3733 O O . TYR A 1 440 ? 16.574 -17.153 -12.871 1.00 79.06 440 TYR A O 1
ATOM 3741 N N . TYR A 1 441 ? 14.959 -15.690 -13.419 1.00 84.94 441 TYR A N 1
ATOM 3742 C CA . TYR A 1 441 ? 15.760 -14.492 -13.178 1.00 84.94 441 TYR A CA 1
ATOM 3743 C C . TYR A 1 441 ? 16.282 -14.439 -11.739 1.00 84.94 441 TYR A C 1
ATOM 3745 O O . TYR A 1 441 ? 17.488 -14.308 -11.535 1.00 84.94 441 TYR A O 1
ATOM 3753 N N . LYS A 1 442 ? 15.407 -14.639 -10.750 1.00 86.44 442 LYS A N 1
ATOM 3754 C CA . LYS A 1 442 ? 15.766 -14.674 -9.330 1.00 86.44 442 LYS A CA 1
ATOM 3755 C C . LYS A 1 442 ? 16.824 -15.739 -9.032 1.00 86.44 442 LYS A C 1
ATOM 3757 O O . LYS A 1 442 ? 17.803 -15.448 -8.349 1.00 86.44 442 LYS A O 1
ATOM 3762 N N . TYR A 1 443 ? 16.670 -16.941 -9.589 1.00 82.62 443 TYR A N 1
ATOM 3763 C CA . TYR A 1 443 ? 17.661 -18.012 -9.460 1.00 82.62 443 TYR A CA 1
ATOM 3764 C C . TYR A 1 443 ? 19.025 -17.633 -10.065 1.00 82.62 443 TYR A C 1
ATOM 3766 O O . TYR A 1 443 ? 20.056 -17.828 -9.424 1.00 82.62 443 TYR A O 1
ATOM 3774 N N . LYS A 1 444 ? 19.053 -17.032 -11.261 1.00 83.94 444 LYS A N 1
ATOM 3775 C CA . LYS A 1 444 ? 20.300 -16.560 -11.892 1.00 83.94 444 LYS A CA 1
ATOM 3776 C C . LYS A 1 444 ? 20.999 -15.474 -11.077 1.00 83.94 444 LYS A C 1
ATOM 3778 O O . LYS A 1 444 ? 22.211 -15.545 -10.904 1.00 83.94 444 LYS A O 1
ATOM 3783 N N . MET A 1 445 ? 20.242 -14.503 -10.567 1.00 88.75 445 MET A N 1
ATOM 3784 C CA . MET A 1 445 ? 20.777 -13.445 -9.706 1.00 88.75 445 MET A CA 1
ATOM 3785 C C . MET A 1 445 ? 21.386 -14.039 -8.430 1.00 88.75 445 MET A C 1
ATOM 3787 O O . MET A 1 445 ? 22.516 -13.708 -8.077 1.00 88.75 445 MET A O 1
ATOM 3791 N N . PHE A 1 446 ? 20.706 -15.015 -7.816 1.00 86.44 446 PHE A N 1
ATOM 3792 C CA . PHE A 1 446 ? 21.224 -15.756 -6.666 1.00 86.44 446 PHE A CA 1
ATOM 3793 C C . PHE A 1 446 ? 22.557 -16.464 -6.963 1.00 86.44 446 PHE A C 1
ATOM 3795 O O . PHE A 1 446 ? 23.500 -16.326 -6.187 1.00 86.44 446 PHE A O 1
ATOM 3802 N N . LEU A 1 447 ? 22.682 -17.159 -8.103 1.00 84.12 447 LEU A N 1
ATOM 3803 C CA . LEU A 1 447 ? 23.940 -17.815 -8.502 1.00 84.12 447 LEU A CA 1
ATOM 3804 C C . LEU A 1 447 ? 25.106 -16.834 -8.690 1.00 84.12 447 LEU A C 1
ATOM 3806 O O . LEU A 1 447 ? 26.263 -17.218 -8.544 1.00 84.12 447 LEU A O 1
ATOM 3810 N N . GLN A 1 448 ? 24.807 -15.579 -9.019 1.00 86.69 448 GLN A N 1
ATOM 3811 C CA . GLN A 1 448 ? 25.794 -14.515 -9.202 1.00 86.69 448 GLN A CA 1
ATOM 3812 C C . GLN A 1 448 ? 26.057 -13.719 -7.915 1.00 86.69 448 GLN A C 1
ATOM 3814 O O . GLN A 1 448 ? 26.840 -12.773 -7.939 1.00 86.69 448 GLN A O 1
ATOM 3819 N N . ASN A 1 449 ? 25.419 -14.089 -6.798 1.00 87.50 449 ASN A N 1
ATOM 3820 C CA . ASN A 1 449 ? 25.418 -13.325 -5.550 1.00 87.50 449 ASN A CA 1
ATOM 3821 C C . ASN A 1 449 ? 24.954 -11.864 -5.746 1.00 87.50 449 ASN A C 1
ATOM 3823 O O . ASN A 1 449 ? 25.434 -10.940 -5.089 1.00 87.50 449 ASN A O 1
ATOM 3827 N N . ILE A 1 450 ? 24.022 -11.655 -6.680 1.00 87.38 450 ILE A N 1
ATOM 3828 C CA . ILE A 1 450 ? 23.400 -10.366 -6.974 1.00 87.38 450 ILE A CA 1
ATOM 3829 C C . ILE A 1 450 ? 21.981 -10.384 -6.410 1.00 87.38 450 ILE A C 1
ATOM 3831 O O . ILE A 1 450 ? 21.228 -11.341 -6.581 1.00 87.38 450 ILE A O 1
ATOM 3835 N N . GLN A 1 451 ? 21.597 -9.299 -5.745 1.00 87.50 451 GLN A N 1
ATOM 3836 C CA . GLN A 1 451 ? 20.225 -9.122 -5.281 1.00 87.50 451 GLN A CA 1
ATOM 3837 C C . GLN A 1 451 ? 19.293 -8.832 -6.470 1.00 87.50 451 GLN A C 1
ATOM 3839 O O . GLN A 1 451 ? 19.541 -7.851 -7.185 1.00 87.50 451 GLN A O 1
ATOM 3844 N N . PRO A 1 452 ? 18.238 -9.640 -6.690 1.00 89.81 452 PRO A N 1
ATOM 3845 C CA . PRO A 1 452 ? 17.320 -9.462 -7.811 1.00 89.81 452 PRO A CA 1
ATOM 3846 C C . PRO A 1 452 ? 16.485 -8.186 -7.652 1.00 89.81 452 PRO A C 1
ATOM 3848 O O . PRO A 1 452 ? 16.278 -7.699 -6.539 1.00 89.81 452 PRO A O 1
ATOM 3851 N N . LEU A 1 453 ? 15.980 -7.676 -8.777 1.00 90.12 453 LEU A N 1
ATOM 3852 C CA . LEU A 1 453 ? 14.889 -6.700 -8.791 1.00 90.12 453 LEU A CA 1
ATOM 3853 C C . LEU A 1 453 ? 13.601 -7.296 -8.205 1.00 90.12 453 LEU A C 1
ATOM 3855 O O . LEU A 1 453 ? 13.418 -8.518 -8.186 1.00 90.12 453 LEU A O 1
ATOM 3859 N N . GLU A 1 454 ? 12.690 -6.427 -7.776 1.00 89.62 454 GLU A N 1
ATOM 3860 C CA . GLU A 1 454 ? 11.310 -6.818 -7.481 1.00 89.62 454 GLU A CA 1
ATOM 3861 C C . GLU A 1 454 ? 10.600 -7.256 -8.777 1.00 89.62 454 GLU A C 1
ATOM 3863 O O . GLU A 1 454 ? 11.000 -6.891 -9.889 1.00 89.62 454 GLU A O 1
ATOM 3868 N N . GLU A 1 455 ? 9.573 -8.097 -8.653 1.00 89.06 455 GLU A N 1
ATOM 3869 C CA . GLU A 1 455 ? 8.898 -8.698 -9.814 1.00 89.06 455 GLU A CA 1
ATOM 3870 C C . GLU A 1 455 ? 8.258 -7.651 -10.734 1.00 89.06 455 GLU A C 1
ATOM 3872 O O . GLU A 1 455 ? 8.280 -7.786 -11.960 1.00 89.06 455 GLU A O 1
ATOM 3877 N N . ASP A 1 456 ? 7.717 -6.586 -10.148 1.00 89.94 456 ASP A N 1
ATOM 3878 C CA . ASP A 1 456 ? 7.072 -5.510 -10.885 1.00 89.94 456 ASP A CA 1
ATOM 3879 C C . ASP A 1 456 ? 8.067 -4.690 -11.710 1.00 89.94 456 ASP A C 1
ATOM 3881 O O . ASP A 1 456 ? 7.786 -4.408 -12.876 1.00 89.94 456 ASP A O 1
ATOM 3885 N N . ASP A 1 457 ? 9.240 -4.381 -11.152 1.00 91.06 457 ASP A N 1
ATOM 3886 C CA . ASP A 1 457 ? 10.345 -3.767 -11.891 1.00 91.06 457 ASP A CA 1
ATOM 3887 C C . ASP A 1 457 ? 10.830 -4.696 -13.000 1.00 91.06 457 ASP A C 1
ATOM 3889 O O . ASP A 1 457 ? 10.986 -4.271 -14.142 1.00 91.06 457 ASP A O 1
ATOM 3893 N N . HIS A 1 458 ? 11.040 -5.979 -12.687 1.00 91.38 458 HIS A N 1
ATOM 3894 C CA . HIS A 1 458 ? 11.476 -6.973 -13.664 1.00 91.38 458 HIS A CA 1
ATOM 3895 C C . HIS A 1 458 ? 10.545 -7.003 -14.885 1.00 91.38 458 HIS A C 1
ATOM 3897 O O . HIS A 1 458 ? 11.008 -6.944 -16.025 1.00 91.38 458 HIS A O 1
ATOM 3903 N N . GLU A 1 459 ? 9.230 -7.064 -14.675 1.00 90.12 459 GLU A N 1
ATOM 3904 C CA . GLU A 1 459 ? 8.269 -7.046 -15.780 1.00 90.12 459 GLU A CA 1
ATOM 3905 C C . GLU A 1 459 ? 8.195 -5.682 -16.483 1.00 90.12 459 GLU A C 1
ATOM 3907 O O . GLU A 1 459 ? 7.934 -5.633 -17.687 1.00 90.12 459 GLU A O 1
ATOM 3912 N N . ASP A 1 460 ? 8.448 -4.580 -15.776 1.00 92.75 460 ASP A N 1
ATOM 3913 C CA . ASP A 1 460 ? 8.482 -3.242 -16.360 1.00 92.75 460 ASP A CA 1
ATOM 3914 C C . ASP A 1 460 ? 9.683 -3.039 -17.296 1.00 92.75 460 ASP A C 1
ATOM 3916 O O . ASP A 1 460 ? 9.506 -2.635 -18.448 1.00 92.75 460 ASP A O 1
ATOM 3920 N N . PHE A 1 461 ? 10.883 -3.432 -16.860 1.00 91.12 461 PHE A N 1
ATOM 3921 C CA . PHE A 1 461 ? 12.101 -3.397 -17.673 1.00 91.12 461 PHE A CA 1
ATOM 3922 C C . PHE A 1 461 ? 11.945 -4.188 -18.973 1.00 91.12 461 PHE A C 1
ATOM 3924 O O . PHE A 1 461 ? 12.417 -3.765 -20.023 1.00 91.12 461 PHE A O 1
ATOM 3931 N N . LYS A 1 462 ? 11.232 -5.318 -18.960 1.00 88.19 462 LYS A N 1
ATOM 3932 C CA . LYS A 1 462 ? 11.036 -6.138 -20.168 1.00 88.19 462 LYS A CA 1
ATOM 3933 C C . LYS A 1 462 ? 10.216 -5.430 -21.251 1.00 88.19 462 LYS A C 1
ATOM 3935 O O . LYS A 1 462 ? 10.322 -5.782 -22.426 1.00 88.19 462 LYS A O 1
ATOM 3940 N N . LYS A 1 463 ? 9.416 -4.421 -20.897 1.00 90.25 463 LYS A N 1
ATOM 3941 C CA . LYS A 1 463 ? 8.580 -3.690 -21.859 1.00 90.25 463 LYS A CA 1
ATOM 3942 C C . LYS A 1 463 ? 9.373 -2.713 -22.722 1.00 90.25 463 LYS A C 1
ATOM 3944 O O . LYS A 1 463 ? 8.860 -2.331 -23.771 1.00 90.25 463 LYS A O 1
ATOM 3949 N N . VAL A 1 464 ? 10.593 -2.321 -22.344 1.00 90.31 464 VAL A N 1
ATOM 3950 C CA . VAL A 1 464 ? 11.406 -1.407 -23.173 1.00 90.31 464 VAL A CA 1
ATOM 3951 C C . VAL A 1 464 ? 12.096 -2.100 -24.338 1.00 90.31 464 VAL A C 1
ATOM 3953 O O . VAL A 1 464 ? 12.627 -1.437 -25.214 1.00 90.31 464 VAL A O 1
ATOM 3956 N N . PHE A 1 465 ? 12.067 -3.429 -24.397 1.00 89.00 465 PHE A N 1
ATOM 3957 C CA . PHE A 1 465 ? 12.580 -4.144 -25.555 1.00 89.00 465 PHE A CA 1
ATOM 3958 C C . PHE A 1 465 ? 11.616 -4.020 -26.740 1.00 89.00 465 PHE A C 1
ATOM 3960 O O . PHE A 1 465 ? 10.395 -3.869 -26.588 1.00 89.00 465 PHE A O 1
ATOM 3967 N N . ILE A 1 466 ? 12.174 -4.086 -27.949 1.00 88.06 466 ILE A N 1
ATOM 3968 C CA . ILE A 1 466 ? 11.379 -4.109 -29.175 1.00 88.06 466 ILE A CA 1
ATOM 3969 C C . ILE A 1 466 ? 10.590 -5.417 -29.258 1.00 88.06 466 ILE A C 1
ATOM 3971 O O . ILE A 1 466 ? 11.121 -6.504 -29.018 1.00 88.06 466 ILE A O 1
ATOM 3975 N N . LYS A 1 467 ? 9.311 -5.332 -29.627 1.00 85.00 467 LYS A N 1
ATOM 3976 C CA . LYS A 1 467 ? 8.491 -6.531 -29.835 1.00 85.00 467 LYS A CA 1
ATOM 3977 C C . LYS A 1 467 ? 8.848 -7.176 -31.178 1.00 85.00 467 LYS A C 1
ATOM 3979 O O . LYS A 1 467 ? 9.186 -6.494 -32.144 1.00 85.00 467 LYS A O 1
ATOM 3984 N N . GLN A 1 468 ? 8.703 -8.497 -31.283 1.00 77.56 468 GLN A N 1
ATOM 3985 C CA . GLN A 1 468 ? 9.112 -9.256 -32.477 1.00 77.56 468 GLN A CA 1
ATOM 3986 C C . GLN A 1 468 ? 8.533 -8.681 -33.789 1.00 77.56 468 GLN A C 1
ATOM 3988 O O . GLN A 1 468 ? 9.266 -8.474 -34.758 1.00 77.56 468 GLN A O 1
ATOM 3993 N N . CYS A 1 469 ? 7.245 -8.325 -33.787 1.00 77.94 469 CYS A N 1
ATOM 3994 C CA . CYS A 1 469 ? 6.531 -7.793 -34.958 1.00 77.94 469 CYS A CA 1
ATOM 3995 C C . CYS A 1 469 ? 6.382 -6.267 -34.988 1.00 77.94 469 CYS A C 1
ATOM 3997 O O . CYS A 1 469 ? 5.627 -5.743 -35.808 1.00 77.94 469 CYS A O 1
ATOM 3999 N N . GLU A 1 470 ? 7.068 -5.560 -34.096 1.00 84.00 470 GLU A N 1
ATOM 4000 C CA . GLU A 1 470 ? 7.095 -4.100 -34.071 1.00 84.00 470 GLU A CA 1
ATOM 4001 C C . GLU A 1 470 ? 8.134 -3.584 -35.069 1.00 84.00 470 GLU A C 1
ATOM 4003 O O . GLU A 1 470 ? 9.241 -4.133 -35.173 1.00 84.00 470 GLU A O 1
ATOM 4008 N N . THR A 1 471 ? 7.773 -2.562 -35.847 1.00 90.88 471 THR A N 1
ATOM 4009 C CA . THR A 1 471 ? 8.739 -1.892 -36.721 1.00 90.88 471 THR A CA 1
ATOM 4010 C C . THR A 1 471 ? 9.663 -1.009 -35.884 1.00 90.88 471 THR A C 1
ATOM 4012 O O . THR A 1 471 ? 9.327 -0.626 -34.768 1.00 90.88 471 THR A O 1
ATOM 4015 N N . TYR A 1 472 ? 10.841 -0.660 -36.409 1.00 94.25 472 TYR A N 1
ATOM 4016 C CA . TYR A 1 472 ? 11.736 0.243 -35.679 1.00 94.25 472 TYR A CA 1
ATOM 4017 C C . TYR A 1 472 ? 11.101 1.622 -35.439 1.00 94.25 472 TYR A C 1
ATOM 4019 O O . TYR A 1 472 ? 11.293 2.196 -34.377 1.00 94.25 472 TYR A O 1
ATOM 4027 N N . ALA A 1 473 ? 10.303 2.123 -36.389 1.00 95.50 473 ALA A N 1
ATOM 4028 C CA . ALA A 1 473 ? 9.598 3.394 -36.237 1.00 95.50 473 ALA A CA 1
ATOM 4029 C C . ALA A 1 473 ? 8.557 3.334 -35.107 1.00 95.50 473 ALA A C 1
ATOM 4031 O O . ALA A 1 473 ? 8.591 4.178 -34.217 1.00 95.50 473 ALA A O 1
ATOM 4032 N N . ASP A 1 474 ? 7.709 2.296 -35.092 1.00 95.31 474 ASP A N 1
ATOM 4033 C CA . ASP A 1 474 ? 6.710 2.099 -34.028 1.00 95.31 474 ASP A CA 1
ATOM 4034 C C . ASP A 1 474 ? 7.380 1.975 -32.650 1.00 95.31 474 ASP A C 1
ATOM 4036 O O . ASP A 1 474 ? 6.911 2.541 -31.662 1.00 95.31 474 ASP A O 1
ATOM 4040 N N . TYR A 1 475 ? 8.509 1.262 -32.598 1.00 95.31 475 TYR A N 1
ATOM 4041 C CA . TYR A 1 475 ? 9.321 1.123 -31.395 1.00 95.31 475 TYR A CA 1
ATOM 4042 C C . TYR A 1 475 ? 9.850 2.471 -30.897 1.00 95.31 475 TYR A C 1
ATOM 4044 O O . TYR A 1 475 ? 9.686 2.783 -29.719 1.00 95.31 475 TYR A O 1
ATOM 4052 N N . CYS A 1 476 ? 10.437 3.285 -31.780 1.00 96.50 476 CYS A N 1
ATOM 4053 C CA . CYS A 1 476 ? 10.926 4.614 -31.421 1.00 96.50 476 CYS A CA 1
ATOM 4054 C C . CYS A 1 476 ? 9.801 5.506 -30.888 1.00 96.50 476 CYS A C 1
ATOM 4056 O O . CYS A 1 476 ? 9.960 6.075 -29.814 1.00 96.50 476 CYS A O 1
ATOM 4058 N N . SER A 1 477 ? 8.648 5.559 -31.567 1.00 96.44 477 SER A N 1
ATOM 4059 C CA . SER A 1 477 ? 7.489 6.334 -31.098 1.00 96.44 477 SER A CA 1
ATOM 4060 C C . SER A 1 477 ? 6.997 5.870 -29.725 1.00 96.44 477 SER A C 1
ATOM 4062 O O . SER A 1 477 ? 6.595 6.681 -28.893 1.00 96.44 477 SER A O 1
ATOM 4064 N N . ARG A 1 478 ? 7.060 4.563 -29.444 1.00 95.56 478 ARG A N 1
ATOM 4065 C CA . ARG A 1 478 ? 6.715 4.023 -28.126 1.00 95.56 478 ARG A CA 1
ATOM 4066 C C . ARG A 1 478 ? 7.732 4.413 -27.049 1.00 95.56 478 ARG A C 1
ATOM 4068 O O . ARG A 1 478 ? 7.314 4.798 -25.962 1.00 95.56 478 ARG A O 1
ATOM 4075 N N . MET A 1 479 ? 9.034 4.338 -27.322 1.00 96.12 479 MET A N 1
ATOM 4076 C CA . MET A 1 479 ? 10.074 4.762 -26.364 1.00 96.12 479 MET A CA 1
ATOM 4077 C C . MET A 1 479 ? 10.010 6.265 -26.084 1.00 96.12 479 MET A C 1
ATOM 4079 O O . MET A 1 479 ? 10.091 6.676 -24.928 1.00 96.12 479 MET A O 1
ATOM 4083 N N . GLU A 1 480 ? 9.754 7.064 -27.119 1.00 94.81 480 GLU A N 1
ATOM 4084 C CA . GLU A 1 480 ? 9.509 8.501 -26.999 1.00 94.81 480 GLU A CA 1
ATOM 4085 C C . GLU A 1 480 ? 8.300 8.782 -26.098 1.00 94.81 480 GLU A C 1
ATOM 4087 O O . GLU A 1 480 ? 8.396 9.593 -25.182 1.00 94.81 480 GLU A O 1
ATOM 4092 N N . SER A 1 481 ? 7.201 8.030 -26.254 1.00 95.25 481 SER A N 1
ATOM 4093 C CA . SER A 1 481 ? 6.032 8.158 -25.369 1.00 95.25 481 SER A CA 1
ATOM 4094 C C . SER A 1 481 ? 6.320 7.813 -23.899 1.00 95.25 481 SER A C 1
ATOM 4096 O O . SER A 1 481 ? 5.627 8.296 -23.005 1.00 95.25 481 SER A O 1
ATOM 4098 N N . TYR A 1 482 ? 7.349 7.002 -23.632 1.00 95.31 482 TYR A N 1
ATOM 4099 C CA . TYR A 1 482 ? 7.817 6.680 -22.279 1.00 95.31 482 TYR A CA 1
ATOM 4100 C C . TYR A 1 482 ? 8.848 7.683 -21.744 1.00 95.31 482 TYR A C 1
ATOM 4102 O O . TYR A 1 482 ? 9.233 7.586 -20.574 1.00 95.31 482 TYR A O 1
ATOM 4110 N N . GLY A 1 483 ? 9.308 8.622 -22.577 1.00 93.06 483 GLY A N 1
ATOM 4111 C CA . GLY A 1 483 ? 10.337 9.591 -22.219 1.00 93.06 483 GLY A CA 1
ATOM 4112 C C . GLY A 1 483 ? 11.740 8.992 -22.094 1.00 93.06 483 GLY A C 1
ATOM 4113 O O . GLY A 1 483 ? 12.5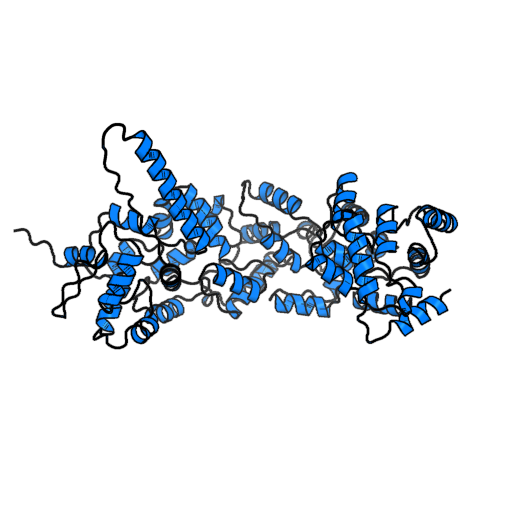24 9.462 -21.273 1.00 93.06 483 GLY A O 1
ATOM 4114 N N . ILE A 1 484 ? 12.053 7.934 -22.852 1.00 93.44 484 ILE A N 1
ATOM 4115 C CA . ILE A 1 484 ? 13.366 7.264 -22.822 1.00 93.44 484 ILE A CA 1
ATOM 4116 C C . ILE A 1 484 ? 13.990 7.143 -24.211 1.00 93.44 484 ILE A C 1
ATOM 4118 O O . ILE A 1 484 ? 13.300 7.207 -25.229 1.00 93.44 484 ILE A O 1
ATOM 4122 N N . GLN A 1 485 ? 15.308 6.945 -24.250 1.00 92.31 485 GLN A N 1
ATOM 4123 C CA . GLN A 1 485 ? 16.042 6.757 -25.493 1.00 92.31 485 GLN A CA 1
ATOM 4124 C C . GLN A 1 485 ? 15.791 5.349 -26.055 1.00 92.31 485 GLN A C 1
ATOM 4126 O O . GLN A 1 485 ? 15.944 4.354 -25.337 1.00 92.31 485 GLN A O 1
ATOM 4131 N N . PRO A 1 486 ? 15.414 5.226 -27.340 1.00 94.06 486 PRO A N 1
ATOM 4132 C CA . PRO A 1 486 ? 15.298 3.927 -27.977 1.00 94.06 486 PRO A CA 1
ATOM 4133 C C . PRO A 1 486 ? 16.676 3.313 -28.220 1.00 94.06 486 PRO A C 1
ATOM 4135 O O . PRO A 1 486 ? 17.648 4.006 -28.502 1.00 94.06 486 PRO A O 1
ATOM 4138 N N . MET A 1 487 ? 16.723 1.981 -28.230 1.00 92.25 487 MET A N 1
ATOM 4139 C CA . MET A 1 487 ? 17.850 1.231 -28.797 1.00 92.25 487 MET A CA 1
ATOM 4140 C C . MET A 1 487 ? 18.222 1.764 -30.183 1.00 92.25 487 MET A C 1
ATOM 4142 O O . MET A 1 487 ? 17.357 2.108 -31.003 1.00 92.25 487 MET A O 1
ATOM 4146 N N . THR A 1 488 ? 19.510 1.723 -30.493 1.00 91.50 488 THR A N 1
ATOM 4147 C CA . THR A 1 488 ? 19.985 1.983 -31.846 1.00 91.50 488 THR A CA 1
ATOM 4148 C C . THR A 1 488 ? 19.392 0.963 -32.822 1.00 91.50 488 THR A C 1
ATOM 4150 O O . THR A 1 488 ? 19.105 -0.190 -32.481 1.00 91.50 488 THR A O 1
ATOM 4153 N N . LYS A 1 489 ? 19.227 1.363 -34.087 1.00 91.56 489 LYS A N 1
ATOM 4154 C CA . LYS A 1 489 ? 18.728 0.461 -35.137 1.00 91.56 489 LYS A CA 1
ATOM 4155 C C . LYS A 1 489 ? 19.590 -0.802 -35.268 1.00 91.56 489 LYS A C 1
ATOM 4157 O O . LYS A 1 489 ? 19.050 -1.875 -35.519 1.00 91.56 489 LYS A O 1
ATOM 4162 N N . GLY A 1 490 ? 20.907 -0.677 -35.082 1.00 88.50 490 GLY A N 1
ATOM 4163 C CA . GLY A 1 490 ? 21.843 -1.804 -35.088 1.00 88.50 490 GLY A CA 1
ATOM 4164 C C . GLY A 1 490 ? 21.554 -2.799 -33.966 1.00 88.50 490 GLY A C 1
ATOM 4165 O O . GLY A 1 490 ? 21.338 -3.977 -34.243 1.00 88.50 490 GLY A O 1
ATOM 4166 N N . SER A 1 491 ? 21.441 -2.322 -32.725 1.00 87.12 491 SER A N 1
ATOM 4167 C CA . SER A 1 491 ? 21.115 -3.173 -31.575 1.00 87.12 491 SER A CA 1
ATOM 4168 C C . SER A 1 491 ? 19.732 -3.801 -31.672 1.00 87.12 491 SER A C 1
ATOM 4170 O O . SER A 1 491 ? 19.563 -4.950 -31.285 1.00 87.12 491 SER A O 1
ATOM 4172 N N . VAL A 1 492 ? 18.752 -3.116 -32.269 1.00 88.38 492 VAL A N 1
ATOM 4173 C CA . VAL A 1 492 ? 17.443 -3.713 -32.578 1.00 88.38 492 VAL A CA 1
ATOM 4174 C C . VAL A 1 492 ? 17.563 -4.889 -33.546 1.00 88.38 492 VAL A C 1
ATOM 4176 O O . VAL A 1 492 ? 16.913 -5.914 -33.341 1.00 88.38 492 VAL A O 1
ATOM 4179 N N . VAL A 1 493 ? 18.367 -4.757 -34.605 1.00 85.81 493 VAL A N 1
ATOM 4180 C CA . VAL A 1 493 ? 18.593 -5.846 -35.567 1.00 85.81 493 VAL A CA 1
ATOM 4181 C C . VAL A 1 493 ? 19.280 -7.023 -34.879 1.00 85.81 493 VAL A C 1
ATOM 4183 O O . VAL A 1 493 ? 18.793 -8.145 -34.998 1.00 85.81 493 VAL A O 1
ATOM 4186 N N . LEU A 1 494 ? 20.340 -6.761 -34.109 1.00 82.19 494 LEU A N 1
ATOM 4187 C CA . LEU A 1 494 ? 21.054 -7.786 -33.340 1.00 82.19 494 LEU A CA 1
ATOM 4188 C C . LEU A 1 494 ? 20.125 -8.479 -32.339 1.00 82.19 494 LEU A C 1
ATOM 4190 O O . LEU A 1 494 ? 20.045 -9.701 -32.313 1.00 82.19 494 LEU A O 1
ATOM 4194 N N . PHE A 1 495 ? 19.346 -7.717 -31.575 1.00 82.31 495 PHE A N 1
ATOM 4195 C CA . PHE A 1 495 ? 18.378 -8.257 -30.627 1.00 82.31 495 PHE A CA 1
ATOM 4196 C C . PHE A 1 495 ? 17.316 -9.126 -31.313 1.00 82.31 495 PHE A C 1
ATOM 4198 O O . PHE A 1 495 ? 16.979 -10.199 -30.831 1.00 82.31 495 PHE A O 1
ATOM 4205 N N . LYS A 1 496 ? 16.792 -8.720 -32.474 1.00 82.62 496 LYS A N 1
ATOM 4206 C CA . LYS A 1 496 ? 15.848 -9.574 -33.213 1.00 82.62 496 LYS A CA 1
ATOM 4207 C C . LYS A 1 496 ? 16.495 -10.862 -33.724 1.00 82.62 496 LYS A C 1
ATOM 4209 O O . LYS A 1 496 ? 15.791 -11.856 -33.878 1.00 82.62 496 LYS A O 1
ATOM 4214 N N . GLN A 1 497 ? 17.804 -10.858 -33.971 1.00 78.31 497 GLN A N 1
ATOM 4215 C CA . GLN A 1 497 ? 18.558 -12.049 -34.363 1.00 78.31 497 GLN A CA 1
ATOM 4216 C C . GLN A 1 497 ? 18.823 -13.007 -33.192 1.00 78.31 497 GLN A C 1
ATOM 4218 O O . GLN A 1 497 ? 19.034 -14.185 -33.459 1.00 78.31 497 GLN A O 1
ATOM 4223 N N . THR A 1 498 ? 18.771 -12.547 -31.933 1.00 74.19 498 THR A N 1
ATOM 4224 C CA . THR A 1 498 ? 18.927 -13.405 -30.739 1.00 74.19 498 THR A CA 1
ATOM 4225 C C . THR A 1 498 ? 17.639 -14.125 -30.331 1.00 74.19 498 THR A C 1
ATOM 4227 O O . THR A 1 498 ? 17.659 -14.937 -29.410 1.00 74.19 498 THR A O 1
ATOM 4230 N N . ILE A 1 499 ? 16.505 -13.847 -30.982 1.00 77.25 499 ILE A N 1
ATOM 4231 C CA . ILE A 1 499 ? 15.239 -14.536 -30.710 1.00 77.25 499 ILE A CA 1
ATOM 4232 C C . ILE A 1 499 ? 15.226 -15.871 -31.469 1.00 77.25 499 ILE A C 1
ATOM 4234 O O . ILE A 1 499 ? 15.374 -15.845 -32.696 1.00 77.25 499 ILE A O 1
ATOM 4238 N N . PRO A 1 500 ? 14.984 -17.013 -30.792 1.00 75.69 500 PRO A N 1
ATOM 4239 C CA . PRO A 1 500 ? 14.943 -18.306 -31.444 1.00 75.69 500 PRO A CA 1
ATOM 4240 C C . PRO A 1 500 ? 13.921 -18.346 -32.576 1.00 75.69 500 PRO A C 1
ATOM 4242 O O . PRO A 1 500 ? 12.789 -17.857 -32.462 1.00 75.69 500 PRO A O 1
ATOM 4245 N N . ARG A 1 501 ? 14.318 -18.949 -33.689 1.00 72.94 501 ARG A N 1
ATOM 4246 C CA . ARG A 1 501 ? 13.511 -19.061 -34.900 1.00 72.94 501 ARG A CA 1
ATOM 4247 C C . ARG A 1 501 ? 12.715 -20.354 -34.882 1.00 72.94 501 ARG A C 1
ATOM 4249 O O . ARG A 1 501 ? 13.078 -21.354 -34.265 1.00 72.94 501 ARG A O 1
ATOM 4256 N N . ASN A 1 502 ? 11.605 -20.365 -35.615 1.00 67.25 502 ASN A N 1
ATOM 4257 C CA . ASN A 1 502 ? 10.724 -21.534 -35.660 1.00 67.25 502 ASN A CA 1
ATOM 4258 C C . ASN A 1 502 ? 11.402 -22.788 -36.234 1.00 67.25 502 ASN A C 1
ATOM 4260 O O . ASN A 1 502 ? 10.998 -23.884 -35.862 1.00 67.25 502 ASN A O 1
ATOM 4264 N N . TRP A 1 503 ? 12.423 -22.625 -37.076 1.00 68.94 503 TRP A N 1
ATOM 4265 C CA . TRP A 1 503 ? 13.127 -23.708 -37.765 1.00 68.94 503 TRP A CA 1
ATOM 4266 C C . TRP A 1 503 ? 14.366 -24.247 -37.036 1.00 68.94 503 TRP A C 1
ATOM 4268 O O . TRP A 1 503 ? 14.877 -25.263 -37.469 1.00 68.94 503 TRP A O 1
ATOM 4278 N N . GLU A 1 504 ? 14.824 -23.617 -35.950 1.00 75.75 504 GLU A N 1
ATOM 4279 C CA . GLU A 1 504 ? 15.947 -24.130 -35.137 1.00 75.75 504 GLU A CA 1
ATOM 4280 C C . GLU A 1 504 ? 15.471 -25.325 -34.304 1.00 75.75 504 GLU A C 1
ATOM 4282 O O . GLU A 1 504 ? 14.678 -25.131 -33.398 1.00 75.75 504 GLU A O 1
ATOM 4287 N N . GLU A 1 505 ? 15.836 -26.565 -34.584 1.00 75.81 505 GLU A N 1
ATOM 4288 C CA . GLU A 1 505 ? 15.225 -27.722 -33.911 1.00 75.81 505 GLU A CA 1
ATOM 4289 C C . GLU A 1 505 ? 15.697 -27.892 -32.460 1.00 75.81 505 GLU A C 1
ATOM 4291 O O . GLU A 1 505 ? 14.911 -28.299 -31.596 1.00 75.81 505 GLU A O 1
ATOM 4296 N N . ASP A 1 506 ? 16.935 -27.493 -32.166 1.00 80.94 506 ASP A N 1
ATOM 4297 C CA . ASP A 1 506 ? 17.556 -27.617 -30.851 1.00 80.94 506 ASP A CA 1
ATOM 4298 C C . ASP A 1 506 ? 18.428 -26.406 -30.463 1.00 80.94 506 ASP A C 1
ATOM 4300 O O . ASP A 1 506 ? 18.607 -25.442 -31.214 1.00 80.94 506 ASP A O 1
ATOM 4304 N N . PHE A 1 507 ? 18.942 -26.433 -29.230 1.00 80.62 507 PHE A N 1
ATOM 4305 C CA . PHE A 1 507 ? 19.760 -25.349 -28.692 1.00 80.62 507 PHE A CA 1
ATOM 4306 C C . PHE A 1 507 ? 21.128 -25.233 -29.382 1.00 80.62 507 PHE A C 1
ATOM 4308 O O . PHE A 1 507 ? 21.681 -24.134 -29.429 1.00 80.62 507 PHE A O 1
ATOM 4315 N N . GLN A 1 508 ? 21.671 -26.327 -29.930 1.00 82.25 508 GLN A N 1
ATOM 4316 C CA . GLN A 1 508 ? 22.958 -26.295 -30.626 1.00 82.25 508 GLN A CA 1
ATOM 4317 C C . GLN A 1 508 ? 22.837 -25.509 -31.931 1.00 82.25 508 GLN A C 1
ATOM 4319 O O . GLN A 1 508 ? 23.693 -24.674 -32.217 1.00 82.25 508 GLN A O 1
ATOM 4324 N N . GLU A 1 509 ? 21.752 -25.699 -32.684 1.00 79.25 509 GLU A N 1
ATOM 4325 C CA . GLU A 1 509 ? 21.474 -24.914 -33.891 1.00 79.25 509 GLU A CA 1
ATOM 4326 C C . GLU A 1 509 ? 21.332 -23.418 -33.583 1.00 79.25 509 GLU A C 1
ATOM 4328 O O . GLU A 1 509 ? 21.944 -22.578 -34.251 1.00 79.25 509 GLU A O 1
ATOM 4333 N N . TYR A 1 510 ? 20.593 -23.081 -32.523 1.00 79.44 510 TYR A N 1
ATOM 4334 C CA . TYR A 1 510 ? 20.478 -21.706 -32.035 1.00 79.44 510 TYR A CA 1
ATOM 4335 C C . TYR A 1 510 ? 21.839 -21.119 -31.629 1.00 79.44 510 TYR A C 1
ATOM 4337 O O . TYR A 1 510 ? 22.152 -19.974 -31.966 1.00 79.44 510 TYR A O 1
ATOM 4345 N N . GLU A 1 511 ? 22.687 -21.895 -30.950 1.00 78.06 511 GLU A N 1
ATOM 4346 C CA . GLU A 1 511 ? 24.018 -21.448 -30.540 1.00 78.06 511 GLU A CA 1
ATOM 4347 C C . GLU A 1 511 ? 24.961 -21.245 -31.736 1.00 78.06 511 GLU A C 1
ATOM 4349 O O . GLU A 1 511 ? 25.698 -20.258 -31.768 1.00 78.06 511 GLU A O 1
ATOM 4354 N N . ILE A 1 512 ? 24.913 -22.116 -32.748 1.00 77.38 512 ILE A N 1
ATOM 4355 C CA . ILE A 1 512 ? 25.693 -21.974 -33.988 1.00 77.38 512 ILE A CA 1
ATOM 4356 C C . ILE A 1 512 ? 25.322 -20.674 -34.705 1.00 77.38 512 ILE A C 1
ATOM 4358 O O . ILE A 1 512 ? 26.206 -19.908 -35.093 1.00 77.38 512 ILE A O 1
ATOM 4362 N N . ILE A 1 513 ? 24.024 -20.392 -34.838 1.00 69.31 513 ILE A N 1
ATOM 4363 C CA . ILE A 1 513 ? 23.527 -19.156 -35.453 1.00 69.31 513 ILE A CA 1
ATOM 4364 C C . ILE A 1 513 ? 23.932 -17.942 -34.608 1.00 69.31 513 ILE A C 1
ATOM 4366 O O . ILE A 1 513 ? 24.434 -16.953 -35.145 1.00 69.31 513 ILE A O 1
ATOM 4370 N N . GLY A 1 514 ? 23.788 -18.029 -33.284 1.00 68.31 514 GLY A N 1
ATOM 4371 C CA . GLY A 1 514 ? 24.221 -16.988 -32.355 1.00 68.31 514 GLY A CA 1
ATOM 4372 C C . GLY A 1 514 ? 25.711 -16.661 -32.486 1.00 68.31 514 GLY A C 1
ATOM 4373 O O . GLY A 1 514 ? 26.093 -15.492 -32.563 1.00 68.31 514 GLY A O 1
ATOM 4374 N N . ASN A 1 515 ? 26.554 -17.687 -32.586 1.00 70.44 515 ASN A N 1
ATOM 4375 C CA . ASN A 1 515 ? 27.996 -17.544 -32.775 1.00 70.44 515 ASN A CA 1
ATOM 4376 C C . ASN A 1 515 ? 28.346 -16.986 -34.163 1.00 70.44 515 ASN A C 1
ATOM 4378 O O . ASN A 1 515 ? 29.241 -16.149 -34.265 1.00 70.44 515 ASN A O 1
ATOM 4382 N N . TYR A 1 516 ? 27.616 -17.378 -35.213 1.00 66.00 516 TYR A N 1
ATOM 4383 C CA . TYR A 1 516 ? 27.793 -16.852 -36.572 1.00 66.00 516 TYR A CA 1
ATOM 4384 C C . TYR A 1 516 ? 27.563 -15.335 -36.647 1.00 66.00 516 TYR A C 1
ATOM 4386 O O . TYR A 1 516 ? 28.303 -14.621 -37.320 1.00 66.00 516 TYR A O 1
ATOM 4394 N N . PHE A 1 517 ? 26.579 -14.823 -35.903 1.00 60.59 517 PHE A N 1
ATOM 4395 C CA . PHE A 1 517 ? 26.309 -13.385 -35.795 1.00 60.59 517 PHE A CA 1
ATOM 4396 C C . PHE A 1 517 ? 27.147 -12.675 -34.715 1.00 60.59 517 PHE A C 1
ATOM 4398 O O . PHE A 1 517 ? 26.931 -11.493 -34.453 1.00 60.59 517 PHE A O 1
ATOM 4405 N N . ASN A 1 518 ? 28.112 -13.369 -34.097 1.00 60.66 518 ASN A N 1
ATOM 4406 C CA . ASN A 1 518 ? 28.951 -12.863 -33.007 1.00 60.66 518 ASN A CA 1
ATOM 4407 C C . ASN A 1 518 ? 28.134 -12.313 -31.815 1.00 60.66 518 ASN A C 1
ATOM 4409 O O . ASN A 1 518 ? 28.506 -11.336 -31.166 1.00 60.66 518 ASN A O 1
ATOM 4413 N N . LEU A 1 519 ? 27.000 -12.957 -31.516 1.00 57.41 519 LEU A N 1
ATOM 4414 C CA . LEU A 1 519 ? 26.060 -12.583 -30.450 1.00 57.41 519 LEU A CA 1
ATOM 4415 C C . LEU A 1 519 ? 26.471 -13.149 -29.080 1.00 57.41 519 LEU A C 1
ATOM 4417 O O . LEU A 1 519 ? 25.657 -13.212 -28.160 1.00 57.41 519 LEU A O 1
ATOM 4421 N N . SER A 1 520 ? 27.728 -13.564 -28.915 1.00 51.06 520 SER A N 1
ATOM 4422 C CA . SER A 1 520 ? 28.251 -14.210 -27.703 1.00 51.06 520 SER A CA 1
ATOM 4423 C C . SER A 1 520 ? 28.063 -13.358 -26.437 1.00 51.06 520 SER A C 1
ATOM 4425 O O . SER A 1 520 ? 27.807 -13.911 -25.368 1.00 51.06 520 SER A O 1
ATOM 4427 N N . ASN A 1 521 ? 28.064 -12.027 -26.573 1.00 45.41 521 ASN A N 1
ATOM 4428 C CA . ASN A 1 521 ? 27.808 -11.066 -25.489 1.00 45.41 521 ASN A CA 1
ATOM 4429 C C . ASN A 1 521 ? 26.323 -10.660 -25.335 1.00 45.41 521 ASN A C 1
ATOM 4431 O O . ASN A 1 521 ? 25.984 -9.908 -24.426 1.00 45.41 521 ASN A O 1
ATOM 4435 N N . MET A 1 522 ? 25.434 -11.152 -26.207 1.00 52.28 522 MET A N 1
ATOM 4436 C CA . MET A 1 522 ? 23.987 -10.885 -26.229 1.00 52.28 522 MET A CA 1
ATOM 4437 C C . MET A 1 522 ? 23.160 -12.187 -26.239 1.00 52.28 522 MET A C 1
ATOM 4439 O O . MET A 1 522 ? 22.066 -12.224 -26.803 1.00 52.28 522 MET A O 1
ATOM 4443 N N . LYS A 1 523 ? 23.651 -13.282 -25.631 1.00 56.16 523 LYS A N 1
ATOM 4444 C CA . LYS A 1 523 ? 22.870 -14.529 -25.524 1.00 56.16 523 LYS A CA 1
ATOM 4445 C C . LYS A 1 523 ? 21.558 -14.262 -24.772 1.00 56.16 523 LYS A C 1
ATOM 4447 O O . LYS A 1 523 ? 21.557 -14.068 -23.558 1.00 56.16 523 LYS A O 1
ATOM 4452 N N . ALA A 1 524 ? 20.441 -14.260 -25.500 1.00 58.50 524 ALA A N 1
ATOM 4453 C CA . ALA A 1 524 ? 19.113 -14.006 -24.940 1.00 58.50 524 ALA A CA 1
ATOM 4454 C C . ALA A 1 524 ? 18.486 -15.248 -24.283 1.00 58.50 524 ALA A C 1
ATOM 4456 O O . ALA A 1 524 ? 17.531 -15.119 -23.524 1.00 58.50 524 ALA A O 1
ATOM 4457 N N . TYR A 1 525 ? 19.022 -16.439 -24.556 1.00 68.38 525 TYR A N 1
ATOM 4458 C CA . TYR A 1 525 ? 18.502 -17.706 -24.052 1.00 68.38 525 TYR A CA 1
ATOM 4459 C C . TYR A 1 525 ? 19.663 -18.649 -23.739 1.00 68.38 525 TYR A C 1
ATOM 4461 O O . TYR A 1 525 ? 20.568 -18.810 -24.562 1.00 68.38 525 TYR A O 1
ATOM 4469 N N . ASP A 1 526 ? 19.644 -19.268 -22.563 1.00 74.69 526 ASP A N 1
ATOM 4470 C CA . ASP A 1 526 ? 20.331 -20.545 -22.346 1.00 74.69 526 ASP A CA 1
ATOM 4471 C C . ASP A 1 526 ? 19.475 -21.733 -22.821 1.00 74.69 526 ASP A C 1
ATOM 4473 O O . ASP A 1 526 ? 18.365 -21.553 -23.317 1.00 74.69 526 ASP A O 1
ATOM 4477 N N . GLU A 1 527 ? 19.993 -22.953 -22.686 1.00 79.81 527 GLU A N 1
ATOM 4478 C CA . GLU A 1 527 ? 19.323 -24.178 -23.139 1.00 79.81 527 GLU A CA 1
ATOM 4479 C C . GLU A 1 527 ? 17.922 -24.354 -22.532 1.00 79.81 527 GLU A C 1
ATOM 4481 O O . GLU A 1 527 ? 16.979 -24.751 -23.226 1.00 79.81 527 GLU A O 1
ATOM 4486 N N . ILE A 1 528 ? 17.756 -24.009 -21.251 1.00 71.94 528 ILE A N 1
ATOM 4487 C CA . ILE A 1 528 ? 16.468 -24.096 -20.559 1.00 71.94 528 ILE A CA 1
ATOM 4488 C C . ILE A 1 528 ? 15.523 -23.047 -21.140 1.00 71.94 528 ILE A C 1
ATOM 4490 O O . ILE A 1 528 ? 14.393 -23.369 -21.504 1.00 71.94 528 ILE A O 1
ATOM 4494 N N . GLU A 1 529 ? 15.980 -21.802 -21.266 1.00 73.62 529 GLU A N 1
ATOM 4495 C CA . GLU A 1 529 ? 15.182 -20.700 -21.802 1.00 73.62 529 GLU A CA 1
ATOM 4496 C C . GLU A 1 529 ? 14.780 -20.946 -23.264 1.00 73.62 529 GLU A C 1
ATOM 4498 O O . GLU A 1 529 ? 13.631 -20.694 -23.627 1.00 73.62 529 GLU A O 1
ATOM 4503 N N . PHE A 1 530 ? 15.684 -21.476 -24.091 1.00 77.62 530 PHE A N 1
ATOM 4504 C CA . PHE A 1 530 ? 15.414 -21.864 -25.476 1.00 77.62 530 PHE A CA 1
ATOM 4505 C C . PHE A 1 530 ? 14.346 -22.955 -25.530 1.00 77.62 530 PHE A C 1
ATOM 4507 O O . PHE A 1 530 ? 13.358 -22.830 -26.255 1.00 77.62 530 PHE A O 1
ATOM 4514 N N . THR A 1 531 ? 14.495 -23.993 -24.704 1.00 73.88 531 THR A N 1
ATOM 4515 C CA . THR A 1 531 ? 13.533 -25.096 -24.619 1.00 73.88 531 THR A CA 1
ATOM 4516 C C . THR A 1 531 ? 12.156 -24.585 -24.204 1.00 73.88 531 THR A C 1
ATOM 4518 O O . THR A 1 531 ? 11.146 -24.935 -24.814 1.00 73.88 531 THR A O 1
ATOM 4521 N N . VAL A 1 532 ? 12.093 -23.722 -23.188 1.00 68.19 532 VAL A N 1
ATOM 4522 C CA . VAL A 1 532 ? 10.851 -23.089 -22.725 1.00 68.19 532 VAL A CA 1
ATOM 4523 C C . VAL A 1 532 ? 10.242 -22.228 -23.832 1.00 68.19 532 VAL A C 1
ATOM 4525 O O . VAL A 1 532 ? 9.057 -22.369 -24.135 1.00 68.19 532 VAL A O 1
ATOM 4528 N N . PHE A 1 533 ? 11.041 -21.395 -24.499 1.00 72.38 533 PHE A N 1
ATOM 4529 C CA . PHE A 1 533 ? 10.581 -20.560 -25.603 1.00 72.38 533 PHE A CA 1
ATOM 4530 C C . PHE A 1 533 ? 10.016 -21.394 -26.750 1.00 72.38 533 PHE A C 1
ATOM 4532 O O . PHE A 1 533 ? 8.893 -21.145 -27.172 1.00 72.38 533 PHE A O 1
ATOM 4539 N N . LYS A 1 534 ? 10.718 -22.431 -27.214 1.00 73.44 534 LYS A N 1
ATOM 4540 C CA . LYS A 1 534 ? 10.245 -23.312 -28.296 1.00 73.44 534 LYS A CA 1
ATOM 4541 C C . LYS A 1 534 ? 8.943 -24.023 -27.970 1.00 73.44 534 LYS A C 1
ATOM 4543 O O . LYS A 1 534 ? 8.113 -24.270 -28.845 1.00 73.44 534 LYS A O 1
ATOM 4548 N N . ASN A 1 535 ? 8.758 -24.328 -26.698 1.00 68.31 535 ASN A N 1
ATOM 4549 C CA . ASN A 1 535 ? 7.568 -24.973 -26.184 1.00 68.31 535 ASN A CA 1
ATOM 4550 C C . ASN A 1 535 ? 6.361 -24.037 -26.027 1.00 68.31 535 ASN A C 1
ATOM 4552 O O . ASN A 1 535 ? 5.230 -24.520 -26.017 1.00 68.31 535 ASN A O 1
ATOM 4556 N N . ILE A 1 536 ? 6.581 -22.724 -25.907 1.00 63.97 536 ILE A N 1
ATOM 4557 C CA . ILE A 1 536 ? 5.517 -21.724 -25.714 1.00 63.97 536 ILE A CA 1
ATOM 4558 C C . ILE A 1 536 ? 5.248 -20.927 -26.998 1.00 63.97 536 ILE A C 1
ATOM 4560 O O . ILE A 1 536 ? 4.114 -20.519 -27.259 1.00 63.97 536 ILE A O 1
ATOM 4564 N N . ALA A 1 537 ? 6.269 -20.708 -27.824 1.00 66.00 537 ALA A N 1
ATOM 4565 C CA . ALA A 1 537 ? 6.167 -19.953 -29.061 1.00 66.00 537 ALA A CA 1
ATOM 4566 C C . ALA A 1 537 ? 5.222 -20.664 -30.042 1.00 66.00 537 ALA A C 1
ATOM 4568 O O . ALA A 1 537 ? 5.295 -21.890 -30.190 1.00 66.00 537 ALA A O 1
ATOM 4569 N N . PRO A 1 538 ? 4.308 -19.932 -30.700 1.00 61.53 538 PRO A N 1
ATOM 4570 C CA . PRO A 1 538 ? 3.428 -20.518 -31.699 1.00 61.53 538 PRO A CA 1
ATOM 4571 C C . PRO A 1 538 ? 4.233 -20.977 -32.921 1.00 61.53 538 PRO A C 1
ATOM 4573 O O . PRO A 1 538 ? 5.020 -20.208 -33.477 1.00 61.53 538 PRO A O 1
ATOM 4576 N N . TYR A 1 539 ? 4.009 -22.209 -33.376 1.00 65.38 539 TYR A N 1
ATOM 4577 C CA . TYR A 1 539 ? 4.643 -22.699 -34.597 1.00 65.38 539 TYR A CA 1
ATOM 4578 C C . TYR A 1 539 ? 3.968 -22.119 -35.842 1.00 65.38 539 TYR A C 1
ATOM 4580 O O . TYR A 1 539 ? 2.761 -21.881 -35.871 1.00 65.38 539 TYR A O 1
ATOM 4588 N N . ALA A 1 540 ? 4.733 -21.957 -36.924 1.00 56.88 540 ALA A N 1
ATOM 4589 C CA . ALA A 1 540 ? 4.203 -21.451 -38.192 1.00 56.88 540 ALA A CA 1
ATOM 4590 C C . ALA A 1 540 ? 3.040 -22.308 -38.744 1.00 56.88 540 ALA A C 1
ATOM 4592 O O . ALA A 1 540 ? 2.093 -21.770 -39.315 1.00 56.88 540 ALA A O 1
ATOM 4593 N N . HIS A 1 541 ? 3.071 -23.628 -38.527 1.00 58.41 541 HIS A N 1
ATOM 4594 C CA . HIS A 1 541 ? 2.017 -24.557 -38.950 1.00 58.41 541 HIS A CA 1
ATOM 4595 C C . HIS A 1 541 ? 0.798 -24.578 -38.006 1.00 58.41 541 HIS A C 1
ATOM 4597 O O . HIS A 1 541 ? -0.289 -24.977 -38.419 1.00 58.41 541 HIS A O 1
ATOM 4603 N N . GLU A 1 542 ? 0.920 -24.063 -36.774 1.00 58.09 542 GLU A N 1
ATOM 4604 C CA . GLU A 1 542 ? -0.219 -23.863 -35.861 1.00 58.09 542 GLU A CA 1
ATOM 4605 C C . GLU A 1 542 ? -1.151 -22.728 -36.321 1.00 58.09 542 GLU A C 1
ATOM 4607 O O . GLU A 1 542 ? -2.202 -22.508 -35.719 1.00 58.09 542 GLU A O 1
ATOM 4612 N N . LYS A 1 543 ? -0.824 -22.042 -37.429 1.00 49.53 543 LYS A N 1
ATOM 4613 C CA . LYS A 1 543 ? -1.727 -21.121 -38.141 1.00 49.53 543 LYS A CA 1
ATOM 4614 C C . LYS A 1 543 ? -3.063 -21.782 -38.518 1.00 49.53 543 LYS A C 1
ATOM 4616 O O . LYS A 1 543 ? -4.063 -21.080 -38.624 1.00 49.53 543 LYS A O 1
ATOM 4621 N N . TYR A 1 544 ? -3.077 -23.106 -38.690 1.00 47.25 544 TYR A N 1
ATOM 4622 C CA . TYR A 1 544 ? -4.231 -23.880 -39.162 1.00 47.25 544 TYR A CA 1
ATOM 4623 C C . TYR A 1 544 ? -4.858 -24.789 -38.094 1.00 47.25 544 TYR A C 1
ATOM 4625 O O . TYR A 1 544 ? -5.756 -25.567 -38.406 1.00 47.25 544 TYR A O 1
ATOM 4633 N N . VAL A 1 545 ? -4.401 -2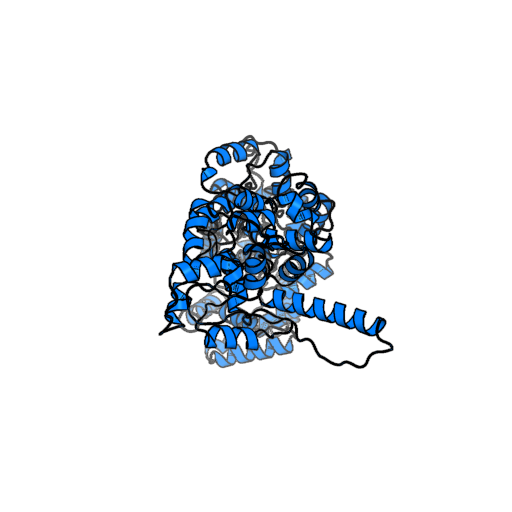4.710 -36.839 1.00 53.03 545 VAL A N 1
ATOM 4634 C CA . VAL A 1 545 ? -4.831 -25.609 -35.759 1.00 53.03 545 VAL A CA 1
ATOM 4635 C C . VAL A 1 545 ? -5.609 -24.832 -34.689 1.00 53.03 545 VAL A C 1
ATOM 4637 O O . VAL A 1 545 ? -5.334 -23.663 -34.418 1.00 53.03 545 VAL A O 1
ATOM 4640 N N . THR A 1 546 ? -6.613 -25.470 -34.080 1.00 58.38 546 THR A N 1
ATOM 4641 C CA . THR A 1 546 ? -7.461 -24.886 -33.031 1.00 58.38 546 THR A CA 1
ATOM 4642 C C . THR A 1 546 ? -6.646 -24.401 -31.829 1.00 58.38 546 THR A C 1
ATOM 4644 O O . THR A 1 546 ? -5.697 -25.054 -31.399 1.00 58.38 546 THR A O 1
ATOM 4647 N N . TYR A 1 547 ? -7.053 -23.277 -31.229 1.00 59.19 547 TYR A N 1
ATOM 4648 C CA . TYR A 1 547 ? -6.454 -22.699 -30.013 1.00 59.19 547 TYR A CA 1
ATOM 4649 C C . TYR A 1 547 ? -6.273 -23.710 -28.868 1.00 59.19 547 TYR A C 1
ATOM 4651 O O . TYR A 1 547 ? -5.296 -23.623 -28.132 1.00 59.19 547 TYR A O 1
ATOM 4659 N N . SER A 1 548 ? -7.156 -24.709 -28.776 1.00 62.41 548 SER A N 1
ATOM 4660 C CA . SER A 1 548 ? -7.062 -25.835 -27.840 1.00 62.41 548 SER A CA 1
ATOM 4661 C C . SER A 1 548 ? -5.791 -26.679 -27.995 1.00 62.41 548 SER A C 1
ATOM 4663 O O . SER A 1 548 ? -5.279 -27.193 -27.004 1.00 62.41 548 SER A O 1
ATOM 4665 N N . THR A 1 549 ? -5.255 -26.831 -29.206 1.00 65.94 549 THR A N 1
ATOM 4666 C CA . THR A 1 549 ? -4.054 -27.641 -29.467 1.00 65.94 549 THR A CA 1
ATOM 4667 C C . THR A 1 549 ? -2.792 -26.900 -29.048 1.00 65.94 549 THR A C 1
ATOM 4669 O O . THR A 1 549 ? -1.929 -27.483 -28.396 1.00 65.94 549 THR A O 1
ATOM 4672 N N . TYR A 1 550 ? -2.734 -25.596 -29.335 1.00 62.66 550 TYR A N 1
ATOM 4673 C CA . TYR A 1 550 ? -1.683 -24.710 -28.837 1.00 62.66 550 TYR A CA 1
ATOM 4674 C C . TYR A 1 550 ? -1.666 -24.700 -27.303 1.00 62.66 550 TYR A C 1
ATOM 4676 O O . TYR A 1 550 ? -0.649 -25.020 -26.696 1.00 62.66 550 TYR A O 1
ATOM 4684 N N . THR A 1 551 ? -2.804 -24.427 -26.656 1.00 63.16 551 THR A N 1
ATOM 4685 C CA . THR A 1 551 ? -2.872 -24.388 -25.186 1.00 63.16 551 THR A CA 1
ATOM 4686 C C . THR A 1 551 ? -2.552 -25.737 -24.547 1.00 63.16 551 THR A C 1
ATOM 4688 O O . THR A 1 551 ? -1.872 -25.766 -23.524 1.00 63.16 551 THR A O 1
ATOM 4691 N N . SER A 1 552 ? -2.953 -26.854 -25.162 1.00 67.56 552 SER A N 1
ATOM 4692 C CA . SER A 1 552 ? -2.598 -28.201 -24.691 1.00 67.56 552 SER A CA 1
ATOM 4693 C C . SER A 1 552 ? -1.098 -28.484 -24.802 1.00 67.56 552 SER A C 1
ATOM 4695 O O . SER A 1 552 ? -0.519 -29.040 -23.869 1.00 67.56 552 SER A O 1
ATOM 4697 N N . ARG A 1 553 ? -0.441 -28.069 -25.896 1.00 75.62 553 ARG A N 1
ATOM 4698 C CA . ARG A 1 553 ? 1.020 -28.171 -26.047 1.00 75.62 553 ARG A CA 1
ATOM 4699 C C . ARG A 1 553 ? 1.735 -27.347 -24.983 1.00 75.62 553 ARG A C 1
ATOM 4701 O O . ARG A 1 553 ? 2.551 -27.901 -24.254 1.00 75.62 553 ARG A O 1
ATOM 4708 N N . VAL A 1 554 ? 1.378 -26.069 -24.845 1.00 63.31 554 VAL A N 1
ATOM 4709 C CA . VAL A 1 554 ? 1.994 -25.179 -23.851 1.00 63.31 554 VAL A CA 1
ATOM 4710 C C . VAL A 1 554 ? 1.796 -25.729 -22.435 1.00 63.31 554 VAL A C 1
ATOM 4712 O O . VAL A 1 554 ? 2.755 -25.791 -21.670 1.00 63.31 554 VAL A O 1
ATOM 4715 N N . LYS A 1 555 ? 0.594 -26.225 -22.099 1.00 64.31 555 LYS A N 1
ATOM 4716 C CA . LYS A 1 555 ? 0.301 -26.847 -20.795 1.00 64.31 555 LYS A CA 1
ATOM 4717 C C . LYS A 1 555 ? 1.176 -28.073 -20.538 1.00 64.31 555 LYS A C 1
ATOM 4719 O O . LYS A 1 555 ? 1.790 -28.180 -19.480 1.00 64.31 555 LYS A O 1
ATOM 4724 N N . ASN A 1 556 ? 1.286 -28.967 -21.519 1.00 66.31 556 ASN A N 1
ATOM 4725 C CA . ASN A 1 556 ? 2.113 -30.167 -21.411 1.00 66.31 556 ASN A CA 1
ATOM 4726 C C . ASN A 1 556 ? 3.608 -29.843 -21.292 1.00 66.31 556 ASN A C 1
ATOM 4728 O O . ASN A 1 556 ? 4.325 -30.526 -20.561 1.00 66.31 556 ASN A O 1
ATOM 4732 N N . SER A 1 557 ? 4.086 -28.805 -21.976 1.00 63.38 557 SER A N 1
ATOM 4733 C CA . SER A 1 557 ? 5.491 -28.412 -21.911 1.00 63.38 557 SER A CA 1
ATOM 4734 C C . SER A 1 557 ? 5.855 -27.695 -20.609 1.00 63.38 557 SER A C 1
ATOM 4736 O O . SER A 1 557 ? 6.909 -27.982 -20.049 1.00 63.38 557 SER A O 1
ATOM 4738 N N . VAL A 1 558 ? 4.972 -26.849 -20.065 1.00 57.59 558 VAL A N 1
ATOM 4739 C CA . VAL A 1 558 ? 5.150 -26.237 -18.733 1.00 57.59 558 VAL A CA 1
ATOM 4740 C C . VAL A 1 558 ? 5.287 -27.318 -17.652 1.00 57.59 558 VAL A C 1
ATOM 4742 O O . VAL A 1 558 ? 6.215 -27.264 -16.845 1.00 57.59 558 VAL A O 1
ATOM 4745 N N . ILE A 1 559 ? 4.436 -28.354 -17.699 1.00 57.22 559 ILE A N 1
ATOM 4746 C CA . ILE A 1 559 ? 4.495 -29.510 -16.787 1.00 57.22 559 ILE A CA 1
ATOM 4747 C C . ILE A 1 559 ? 5.827 -30.269 -16.934 1.00 57.22 559 ILE A C 1
ATOM 4749 O O . ILE A 1 559 ? 6.459 -30.615 -15.934 1.00 57.22 559 ILE A O 1
ATOM 4753 N N . LYS A 1 560 ? 6.289 -30.511 -18.171 1.00 55.06 560 LYS A N 1
ATOM 4754 C CA . LYS A 1 560 ? 7.551 -31.225 -18.444 1.00 55.06 560 LYS A CA 1
ATOM 4755 C C . LYS A 1 560 ? 8.796 -30.461 -17.991 1.00 55.06 560 LYS A C 1
ATOM 4757 O O . LYS A 1 560 ? 9.742 -31.088 -17.523 1.00 55.06 560 LYS A O 1
ATOM 4762 N N . CYS A 1 561 ? 8.798 -29.132 -18.077 1.00 48.78 561 CYS A N 1
ATOM 4763 C CA . CYS A 1 561 ? 9.932 -28.300 -17.665 1.00 48.78 561 CYS A CA 1
ATOM 4764 C C . CYS A 1 561 ? 10.081 -28.159 -16.135 1.00 48.78 561 CYS A C 1
ATOM 4766 O O . CYS A 1 561 ? 10.934 -27.398 -15.688 1.00 48.78 561 CYS A O 1
ATOM 4768 N N . LYS A 1 562 ? 9.271 -28.864 -15.321 1.00 50.25 562 LYS A N 1
ATOM 4769 C CA . LYS A 1 562 ? 9.194 -28.713 -13.850 1.00 50.25 562 LYS A CA 1
ATOM 4770 C C . LYS A 1 562 ? 8.947 -27.267 -13.392 1.00 50.25 562 LYS A C 1
ATOM 4772 O O . LYS A 1 562 ? 9.209 -26.931 -12.238 1.00 50.25 562 LYS A O 1
ATOM 4777 N N . ILE A 1 563 ? 8.424 -26.415 -14.271 1.00 51.81 563 ILE A N 1
ATOM 4778 C CA . ILE A 1 563 ? 8.013 -25.064 -13.908 1.00 51.81 563 ILE A CA 1
ATOM 4779 C C . ILE A 1 563 ? 6.639 -25.220 -13.263 1.00 51.81 563 ILE A C 1
ATOM 4781 O O . ILE A 1 563 ? 5.651 -25.486 -13.946 1.00 51.81 563 ILE A O 1
ATOM 4785 N N . GLN A 1 564 ? 6.580 -25.124 -11.936 1.00 46.94 564 GLN A N 1
ATOM 4786 C CA . GLN A 1 564 ? 5.314 -25.103 -11.210 1.00 46.94 564 GLN A CA 1
ATOM 4787 C C . GLN A 1 564 ? 4.633 -23.754 -11.456 1.00 46.94 564 GLN A C 1
ATOM 4789 O O . GLN A 1 564 ? 4.793 -22.834 -10.664 1.00 46.94 564 GLN A O 1
ATOM 4794 N N . LEU A 1 565 ? 3.923 -23.625 -12.579 1.00 48.31 565 LEU A N 1
ATOM 4795 C CA . LEU A 1 565 ? 2.966 -22.539 -12.772 1.00 48.31 565 LEU A CA 1
ATOM 4796 C C . LEU A 1 565 ? 1.616 -22.990 -12.223 1.00 48.31 565 LEU A C 1
ATOM 4798 O O . LEU A 1 565 ? 1.133 -24.070 -12.574 1.00 48.31 565 LEU A O 1
ATOM 4802 N N . ASN A 1 566 ? 0.997 -22.173 -11.380 1.00 54.16 566 ASN A N 1
ATOM 4803 C CA . ASN A 1 566 ? -0.403 -22.373 -11.025 1.00 54.16 566 ASN A CA 1
ATOM 4804 C C . ASN A 1 566 ? -1.320 -21.992 -12.209 1.00 54.16 566 ASN A C 1
ATOM 4806 O O . ASN A 1 566 ? -0.900 -21.346 -13.172 1.00 54.16 566 ASN A O 1
ATOM 4810 N N . ASP A 1 567 ? -2.594 -22.390 -12.153 1.00 47.72 567 ASP A N 1
ATOM 4811 C CA . ASP A 1 567 ? -3.539 -22.172 -13.260 1.00 47.72 567 ASP A CA 1
ATOM 4812 C C . ASP A 1 567 ? -3.726 -20.683 -13.619 1.00 47.72 567 ASP A C 1
ATOM 4814 O O . ASP A 1 567 ? -3.976 -20.354 -14.782 1.00 47.72 567 ASP A O 1
ATOM 4818 N N . LYS A 1 568 ? -3.563 -19.773 -12.648 1.00 51.75 568 LYS A N 1
ATOM 4819 C CA . LYS A 1 568 ? -3.637 -18.323 -12.871 1.00 51.75 568 LYS A CA 1
ATOM 4820 C C . LYS A 1 568 ? -2.411 -17.820 -13.635 1.00 51.75 568 LYS A C 1
ATOM 4822 O O . LYS A 1 568 ? -2.574 -17.159 -14.653 1.00 51.75 568 LYS A O 1
ATOM 4827 N N . GLU A 1 569 ? -1.208 -18.197 -13.211 1.00 53.72 569 GLU A N 1
ATOM 4828 C CA . GLU A 1 569 ? 0.053 -17.863 -13.893 1.00 53.72 569 GLU A CA 1
ATOM 4829 C C . GLU A 1 569 ? 0.092 -18.423 -15.319 1.00 53.72 569 GLU A C 1
ATOM 4831 O O . GLU A 1 569 ? 0.545 -17.755 -16.248 1.00 53.72 569 GLU A O 1
ATOM 4836 N N . PHE A 1 570 ? -0.438 -19.634 -15.512 1.00 49.16 570 PHE A N 1
ATOM 4837 C CA . PHE A 1 570 ? -0.587 -20.234 -16.832 1.00 49.16 570 PHE A CA 1
ATOM 4838 C C . PHE A 1 570 ? -1.577 -19.451 -17.707 1.00 49.16 570 PHE A C 1
ATOM 4840 O O . PHE A 1 570 ? -1.282 -19.151 -18.865 1.00 49.16 570 PHE A O 1
ATOM 4847 N N . SER A 1 571 ? -2.739 -19.081 -17.164 1.00 50.16 571 SER A N 1
ATOM 4848 C CA . SER A 1 571 ? -3.732 -18.264 -17.871 1.00 50.16 571 SER A CA 1
ATOM 4849 C C . SER A 1 571 ? -3.175 -16.887 -18.255 1.00 50.16 571 SER A C 1
ATOM 4851 O O . SER A 1 571 ? -3.357 -16.443 -19.392 1.00 50.16 571 SER A O 1
ATOM 4853 N N . ASP A 1 572 ? -2.442 -16.238 -17.349 1.00 53.97 572 ASP A N 1
ATOM 4854 C CA . ASP A 1 572 ? -1.804 -14.942 -17.587 1.00 53.97 572 ASP A CA 1
ATOM 4855 C C . ASP A 1 572 ? -0.722 -15.051 -18.673 1.00 53.97 572 ASP A C 1
ATOM 4857 O O . ASP A 1 572 ? -0.705 -14.242 -19.604 1.00 53.97 572 ASP A O 1
ATOM 4861 N N . LEU A 1 573 ? 0.112 -16.099 -18.639 1.00 49.66 573 LEU A N 1
ATOM 4862 C CA . LEU A 1 573 ? 1.110 -16.398 -19.674 1.00 49.66 573 LEU A CA 1
ATOM 4863 C C . LEU A 1 573 ? 0.469 -16.562 -21.063 1.00 49.66 573 LEU A C 1
ATOM 4865 O O . LEU A 1 573 ? 0.950 -15.986 -22.037 1.00 49.66 573 LEU A O 1
ATOM 4869 N N . ILE A 1 574 ? -0.632 -17.312 -21.156 1.00 46.44 574 ILE A N 1
ATOM 4870 C CA . ILE A 1 574 ? -1.347 -17.552 -22.418 1.00 46.44 574 ILE A CA 1
ATOM 4871 C C . ILE A 1 574 ? -2.055 -16.285 -22.919 1.00 46.44 574 ILE A C 1
ATOM 4873 O O . ILE A 1 574 ? -2.100 -16.042 -24.125 1.00 46.44 574 ILE A O 1
ATOM 4877 N N . SER A 1 575 ? -2.589 -15.453 -22.020 1.00 49.69 575 SER A N 1
ATOM 4878 C CA . SER A 1 575 ? -3.309 -14.222 -22.379 1.00 49.69 575 SER A CA 1
ATOM 4879 C C . SER A 1 575 ? -2.424 -13.131 -23.001 1.00 49.69 575 SER A C 1
ATOM 4881 O O . SER A 1 575 ? -2.940 -12.260 -23.702 1.00 49.69 575 SER A O 1
ATOM 4883 N N . LYS A 1 576 ? -1.098 -13.208 -22.801 1.00 48.31 576 LYS A N 1
ATOM 4884 C CA . LYS A 1 576 ? -0.096 -12.336 -23.442 1.00 48.31 576 LYS A CA 1
ATOM 4885 C C . LYS A 1 576 ? 0.054 -12.601 -24.951 1.00 48.31 576 LYS A C 1
ATOM 4887 O O . LYS A 1 576 ? 0.665 -11.791 -25.648 1.00 48.31 576 LYS A O 1
ATOM 4892 N N . TYR A 1 577 ? -0.522 -13.689 -25.470 1.00 46.28 577 TYR A N 1
ATOM 4893 C CA . TYR A 1 577 ? -0.592 -13.983 -26.902 1.00 46.28 577 TYR A CA 1
ATOM 4894 C C . TYR A 1 577 ? -1.964 -13.573 -27.470 1.00 46.28 577 TYR A C 1
ATOM 4896 O O . TYR A 1 577 ? -2.990 -13.801 -26.828 1.00 46.28 577 TYR A O 1
ATOM 4904 N N . PRO A 1 578 ? -2.022 -12.958 -28.667 1.00 40.78 578 PRO A N 1
ATOM 4905 C CA . PRO A 1 578 ? -3.248 -12.350 -29.184 1.00 40.78 578 PRO A CA 1
ATOM 4906 C C . PRO A 1 578 ? -4.409 -13.353 -29.289 1.00 40.78 578 PRO A C 1
ATOM 4908 O O . PRO A 1 578 ? -4.269 -14.431 -29.874 1.00 40.78 578 PRO A O 1
ATOM 4911 N N . LYS A 1 579 ? -5.574 -12.973 -28.740 1.00 42.22 579 LYS A N 1
ATOM 4912 C CA . LYS A 1 579 ? -6.841 -13.702 -28.911 1.00 42.22 579 LYS A CA 1
ATOM 4913 C C . LYS A 1 579 ? -7.284 -13.665 -30.380 1.00 42.22 579 LYS A C 1
ATOM 4915 O O . LYS A 1 579 ? -7.011 -12.723 -31.115 1.00 42.22 579 LYS A O 1
ATOM 4920 N N . ILE A 1 580 ? -7.991 -14.721 -30.774 1.00 40.62 580 ILE A N 1
ATOM 4921 C CA . ILE A 1 580 ? -8.178 -15.243 -32.140 1.00 40.62 580 ILE A CA 1
ATOM 4922 C C . ILE A 1 580 ? -8.721 -14.257 -33.195 1.00 40.62 580 ILE A C 1
ATOM 4924 O O . ILE A 1 580 ? -8.535 -14.525 -34.377 1.00 40.62 580 ILE A O 1
ATOM 4928 N N . ASN A 1 581 ? -9.315 -13.114 -32.844 1.00 39.72 581 ASN A N 1
ATOM 4929 C CA . ASN A 1 581 ? -10.141 -12.380 -33.811 1.00 39.72 581 ASN A CA 1
ATOM 4930 C C . ASN A 1 581 ? -9.552 -11.125 -34.460 1.00 39.72 581 ASN A C 1
ATOM 4932 O O . ASN A 1 581 ? -10.191 -10.613 -35.369 1.00 39.72 581 ASN A O 1
ATOM 4936 N N . GLU A 1 582 ? -8.331 -10.683 -34.145 1.00 38.19 582 GLU A N 1
ATOM 4937 C CA . GLU A 1 582 ? -7.667 -9.723 -35.037 1.00 38.19 582 GLU A CA 1
ATOM 4938 C C . GLU A 1 582 ? -6.145 -9.896 -35.087 1.00 38.19 582 GLU A C 1
ATOM 4940 O O . GLU A 1 582 ? -5.420 -9.765 -34.106 1.00 38.19 582 GLU A O 1
ATOM 4945 N N . THR A 1 583 ? -5.663 -10.157 -36.307 1.00 46.66 583 THR A N 1
ATOM 4946 C CA . THR A 1 583 ? -4.273 -10.036 -36.784 1.00 46.66 583 THR A CA 1
ATOM 4947 C C . THR A 1 583 ? -3.235 -11.115 -36.448 1.00 46.66 583 THR A C 1
ATOM 4949 O O . THR A 1 583 ? -2.044 -10.863 -36.588 1.00 46.66 583 THR A O 1
ATOM 4952 N N . ARG A 1 584 ? -3.626 -12.377 -36.208 1.00 44.44 584 ARG A N 1
ATOM 4953 C CA . ARG A 1 584 ? -2.677 -13.515 -36.335 1.00 44.44 584 ARG A CA 1
ATOM 4954 C C . ARG A 1 584 ? -2.220 -13.730 -37.791 1.00 44.44 584 ARG A C 1
ATOM 4956 O O . ARG A 1 584 ? -1.067 -14.064 -38.039 1.00 44.44 584 ARG A O 1
ATOM 4963 N N . VAL A 1 585 ? -3.105 -13.453 -38.755 1.00 39.75 585 VAL A N 1
ATOM 4964 C CA . VAL A 1 585 ? -2.796 -13.476 -40.197 1.00 39.75 585 VAL A CA 1
ATOM 4965 C C . VAL A 1 585 ? -1.804 -12.366 -40.562 1.00 39.75 585 VAL A C 1
ATOM 4967 O O . VAL A 1 585 ? -0.753 -12.685 -41.104 1.00 39.75 585 VAL A O 1
ATOM 4970 N N . LYS A 1 586 ? -2.035 -11.115 -40.127 1.00 43.09 586 LYS A N 1
ATOM 4971 C CA . LYS A 1 586 ? -1.067 -10.016 -40.331 1.00 43.09 586 LYS A CA 1
ATOM 4972 C C . LYS A 1 586 ? 0.251 -10.223 -39.570 1.00 43.09 586 LYS A C 1
ATOM 4974 O O . LYS A 1 586 ? 1.292 -9.791 -40.047 1.00 43.09 586 LYS A O 1
ATOM 4979 N N . TYR A 1 587 ? 0.232 -10.872 -38.402 1.00 40.19 587 TYR A N 1
ATOM 4980 C CA . TYR A 1 587 ? 1.437 -11.227 -37.635 1.00 40.19 587 TYR A CA 1
ATOM 4981 C C . TYR A 1 587 ? 2.318 -12.227 -38.400 1.00 40.19 587 TYR A C 1
ATOM 4983 O O . TYR A 1 587 ? 3.521 -12.015 -38.528 1.00 40.19 587 TYR A O 1
ATOM 4991 N N . VAL A 1 588 ? 1.715 -13.272 -38.981 1.00 36.75 588 VAL A N 1
ATOM 4992 C CA . VAL A 1 588 ? 2.433 -14.250 -39.814 1.00 36.75 588 VAL A CA 1
ATOM 4993 C C . VAL A 1 588 ? 2.857 -13.651 -41.161 1.00 36.75 588 VAL A C 1
ATOM 4995 O O . VAL A 1 588 ? 3.973 -13.898 -41.598 1.00 36.75 588 VAL A O 1
ATOM 4998 N N . GLU A 1 589 ? 2.024 -12.828 -41.801 1.00 36.22 589 GLU A N 1
ATOM 4999 C CA . GLU A 1 589 ? 2.384 -12.125 -43.044 1.00 36.22 589 GLU A CA 1
ATOM 5000 C C . GLU A 1 589 ? 3.552 -11.150 -42.842 1.00 36.22 589 GLU A C 1
ATOM 5002 O O . GLU A 1 589 ? 4.446 -11.098 -43.680 1.00 36.22 589 GLU A O 1
ATOM 5007 N N . ARG A 1 590 ? 3.609 -10.445 -41.700 1.00 37.50 590 ARG A N 1
ATOM 5008 C CA . ARG A 1 590 ? 4.757 -9.598 -41.334 1.00 37.50 590 ARG A CA 1
ATOM 5009 C C . ARG A 1 590 ? 6.009 -10.411 -41.016 1.00 37.50 590 ARG A C 1
ATOM 5011 O O . ARG A 1 590 ? 7.094 -9.995 -41.387 1.00 37.50 590 ARG A O 1
ATOM 5018 N N . LEU A 1 591 ? 5.889 -11.557 -40.343 1.00 33.09 591 LEU A N 1
ATOM 5019 C CA . LEU A 1 591 ? 7.038 -12.443 -40.104 1.00 33.09 591 LEU A CA 1
ATOM 5020 C C . LEU A 1 591 ? 7.630 -12.976 -41.414 1.00 33.09 591 LEU A C 1
ATOM 5022 O O . LEU A 1 591 ? 8.846 -13.059 -41.531 1.00 33.09 591 LEU A O 1
ATOM 5026 N N . ILE A 1 592 ? 6.780 -13.288 -42.396 1.00 33.19 592 ILE A N 1
ATOM 5027 C CA . ILE A 1 592 ? 7.207 -13.771 -43.715 1.00 33.19 592 ILE A CA 1
ATOM 5028 C C . ILE A 1 592 ? 7.801 -12.639 -44.564 1.00 33.19 592 ILE A C 1
ATOM 5030 O O . ILE A 1 592 ? 8.749 -12.889 -45.290 1.00 33.19 592 ILE A O 1
ATOM 5034 N N . SER A 1 593 ? 7.317 -11.396 -44.456 1.00 27.94 593 SER A N 1
ATOM 5035 C CA . SER A 1 593 ? 7.863 -10.265 -45.229 1.00 27.94 593 SER A CA 1
ATOM 5036 C C . SER A 1 593 ? 9.230 -9.752 -44.745 1.00 27.94 593 SER A C 1
ATOM 5038 O O . SER A 1 593 ? 9.765 -8.819 -45.338 1.00 27.94 593 SER A O 1
ATOM 5040 N N . PHE A 1 594 ? 9.747 -10.279 -43.630 1.00 30.72 594 PHE A N 1
ATOM 5041 C CA . PHE A 1 594 ? 11.046 -9.917 -43.044 1.00 30.72 594 PHE A CA 1
ATOM 5042 C C . PHE A 1 594 ? 12.095 -11.042 -43.133 1.00 30.72 594 PHE A C 1
ATOM 5044 O O . PHE A 1 594 ? 13.241 -10.819 -42.735 1.00 30.72 594 PHE A O 1
ATOM 5051 N N . CYS A 1 595 ? 11.715 -12.222 -43.631 1.00 28.44 595 CYS A N 1
ATOM 5052 C CA . CYS A 1 595 ? 12.639 -13.237 -44.139 1.00 28.44 595 CYS A CA 1
ATOM 5053 C C . CYS A 1 595 ? 12.879 -12.984 -45.627 1.00 28.44 595 CYS A C 1
ATOM 5055 O O . CYS A 1 595 ? 14.028 -13.214 -46.061 1.00 28.44 595 CYS A O 1
#

Secondary structure (DSSP, 8-state):
-----HHHHHHHHHHTT--SSSS---TTSS-TT--HHHHHHHHHHTT---TT--HHHHHHH-TT----HHHHHHHHTTSPPTT--HHHHHHHTTS-----HHHHHHHHHHSPPTT--HHHHHHHHHHHHHHHHHHHHTT-SS-------------HHHHHHHHHTSPPTT--HHHHHHHHHTTT-----HHHHHHHHHHSPPTT--HHHHHHH--SHHHHHHHHTS-HHHHHHHHHHHHTTSPPTT--HHHHHHHHHHTT-PPPPHHHHHHHHHTSPPTT--HHHHHHHHTTS-GGG-TT-PPPPHHHHHHHHHTSPPTT--HHHHHHHHHHHHTS--TT--HHHHHHHHTTSPPTT--HHHHHHHHHHTTPPPPPHHHHHHHHTTS--TT--HHHHHTTTTS-STT--GGGTTTTS---HHHHHHHHHTPPPTT--HHHHHHHHHHTT-PPPPHHHHHHHHTTSPPTT--HHHHHHHHHHTTSPPPPHHHHHHHHHTSPPTT--SHHHHHHHHHHTTGGGG----HHHHHHHHHHSPPGGGGGS-HHHHHHHHHHHHHHTT----HHHHHHHHHTSPPTTSSHHHHHHHHHTT-

Foldseek 3Di:
DDDPDPVQVVLLCLCFPDDPDDPDGGNPQDDDLDEVVNNVVSCLVVLHDAQLQFPVRSCVSRVDDPQDLLNQLSNNQSDAAQLDDPVQSVVLVPDDHDDDPVVVVVVNQLADDLQDFLVRSVVSVVVVVVVVVVVVVVVDPDDDDPDPSPDYHDDNVNNLSSSQLDDAALDDPVRSCVSNVRSSHNHGDPQVNLLVLLLQAALLADLVNSLVVQDDGSVVVSLVVDDPVVSLVSRLRSPLRADFAQDFQVNNQVSCVSRSHGHDDPVSSLVSNALQDDLPDAPVRSQVVVVPDDCNSGSNDDDDDNVSNVSSSQLADWPQDDLVNSQVSNCVVSVDPSPSSDPCNHVSSVLLAQFLQDFLVRNQVSCVSSSHDRDDNVLNLLLSLLADDPPDANCRSCVPVPPPPVPDDCPSNPTHRHDDRVVSVLNVVQQDQLQDQPVVSCVVCVVVVHHHGDNVNNNRSSVLQDDLLDDPVNSCVSSVSSSHGHDDPVVNVLLNQLQDDLPQPAVVSSVVSCVVSVVPVPNSDDRLSNQLCNQLPDHLVCVPPDPVVNLVSNVVSCVVSVPPDDPVSSVVSSPVDDDDDDCPVVSSVSVVVVD

Sequence (595 aa):
MFNMSKTKLLILSLMVIKPICSTNDYTKLIKVGDTVETYVKRMKNRDLPNLGESYEEFTKNCKNSDFTLDEYEKLMDSFPIIYELLDSFARRKQGSITYEDENLNYLIEYYPEVYESYSEYIKRIENKEDSRKSKSVRKSSNSSENSAKTEFILTHDMFRNLKRIFPNIGESYENYILRIKQYGIKGLSLDYFSSFITLIPKRHESLTSYLSRFKVGHAFIIMNNWKIPRKVDTYIGLKRLIPRLGESYLEYEKRMTEIDLSSMQLDIFNTFQKLYPQLNEEFRQYSFRNNSFDYSKIIYLDELQQVEFTLLKRRLPILFENFDAYKSRIMEYDNDNDSTIVYEEFYNARRMYPKLSESYNEYSKRLSDLSLEIWSENFFLEFKMNYPQIDYSYEDLHKNTNAPMLGLTYAEYGNHVQLDRNKFEILKTKTPVPFRVYQYYKYKMFLQNIQPLEEDDHEDFKKVFIKQCETYADYCSRMESYGIQPMTKGSVVLFKQTIPRNWEEDFQEYEIIGNYFNLSNMKAYDEIEFTVFKNIAPYAHEKYVTYSTYTSRVKNSVIKCKIQLNDKEFSDLISKYPKINETRVKYVERLISFC

Organism: NCBI:txid143950

pLDDT: mean 72.89, std 18.49, range [24.81, 97.5]